Protein AF-A0A954C909-F1 (afdb_monomer_lite)

Radius of gyration: 35.87 Å; chains: 1; bounding box: 104×72×105 Å

Secondary structure (DSSP, 8-state):
--HHHHTTS------PPPP-THHHHHHHHHHHHH-TT--PPPPGGGHHHHHHHHHHHHHHT--TT--HHHHHHHHHHHTSTTTTTSGGGHHHHHHHHHHHHH---HHHHHHHHHHHHHH--TT-HHHHHHHHHHHHTGGG--HHHHHHHHH-TTTT-TTTHHHHHHHHHTT-SSHHHHHHHTT-S-TT-STHHHHHHHHHHHHHGGGTTSHHHHHHHHHHH-SBTTB---TTHHHHHHHHHGGGSS----HHHHHHHHHHHHHHH--TTT--GGGTT--HHHHHHHHHHHHHHHHHHHHHHHHHH---TTHHHHHHHHHHHHHTT---EEEEEE-HHHHHHHHHHHHHTT-TT-TTSSEEE---GGGTT--EEEEEETTEEEEEESTTPPEEEEETT-TTSPPTT-SEE-IIIIIITT-SEEE-SS-HHHHHHHHHHHHHSPPPPPSSPPP----GGGGG----PPPPPPP--------------------------------------------------PPPP--PPPSS-HHHHHHHHHHHHHHHHHTT---HHHHHHHHHHHTT----HHHHHHHHHHHHHHS--TT--SSHHHHHHHHHSSPPPHHHHHHHHHHHHHHHHHHHHTT---HHHHHHHHHHHTTPPPPHHHHHHHHHHHHHHHHTT--HHHHHH--

Structure (mmCIF, N/CA/C/O backbone):
data_AF-A0A954C909-F1
#
_entry.id   AF-A0A954C909-F1
#
loop_
_atom_site.group_PDB
_atom_site.id
_atom_site.type_symbol
_atom_site.label_atom_id
_atom_site.label_alt_id
_atom_site.label_comp_id
_atom_site.label_asym_id
_atom_site.label_entity_id
_atom_site.label_seq_id
_atom_site.pdbx_PDB_ins_code
_atom_site.Cartn_x
_atom_site.Cartn_y
_atom_site.Cartn_z
_atom_site.occupancy
_atom_site.B_iso_or_equiv
_atom_site.auth_seq_id
_atom_site.auth_comp_id
_atom_site.auth_asym_id
_atom_site.auth_atom_id
_atom_site.pdbx_PDB_model_num
ATOM 1 N N . MET A 1 1 ? 42.565 44.771 36.472 1.00 33.91 1 MET A N 1
ATOM 2 C CA . MET A 1 1 ? 41.203 44.684 37.045 1.00 33.91 1 MET A CA 1
ATOM 3 C C . MET A 1 1 ? 40.639 43.307 36.773 1.00 33.91 1 MET A C 1
ATOM 5 O O . MET A 1 1 ? 41.066 42.672 35.816 1.00 33.91 1 MET A O 1
ATOM 9 N N . SER A 1 2 ? 39.843 42.815 37.718 1.00 30.22 2 SER A N 1
ATOM 10 C CA . SER A 1 2 ? 39.873 41.432 38.207 1.00 30.22 2 SER A CA 1
ATOM 11 C C . SER A 1 2 ? 38.578 40.664 37.923 1.00 30.22 2 SER A C 1
ATOM 13 O O . SER A 1 2 ? 37.566 41.251 37.551 1.00 30.22 2 SER A O 1
ATOM 15 N N . LEU A 1 3 ? 38.600 39.345 38.142 1.00 31.80 3 LEU A N 1
ATOM 16 C CA . LEU A 1 3 ? 37.433 38.449 38.090 1.00 31.80 3 LEU A CA 1
ATOM 17 C C . LEU A 1 3 ? 36.253 38.957 38.948 1.00 31.80 3 LEU A C 1
ATOM 19 O O . LEU A 1 3 ? 35.094 38.728 38.611 1.00 31.80 3 LEU A O 1
ATOM 23 N N . ASP A 1 4 ? 36.554 39.718 39.999 1.00 31.59 4 ASP A N 1
ATOM 24 C CA . ASP A 1 4 ? 35.588 40.307 40.926 1.00 31.59 4 ASP A CA 1
ATOM 25 C C . ASP A 1 4 ? 34.810 41.497 40.320 1.00 31.59 4 ASP A C 1
ATOM 27 O O . ASP A 1 4 ? 33.688 41.797 40.732 1.00 31.59 4 ASP A O 1
ATOM 31 N N . ASP A 1 5 ? 35.362 42.132 39.278 1.00 35.25 5 ASP A N 1
ATOM 32 C CA . ASP A 1 5 ? 34.703 43.192 38.502 1.00 35.25 5 ASP A CA 1
ATOM 33 C C . ASP A 1 5 ? 33.788 42.604 37.406 1.00 35.25 5 ASP A C 1
ATOM 35 O O . ASP A 1 5 ? 32.767 43.196 37.056 1.00 35.25 5 ASP A O 1
ATOM 39 N N . ALA A 1 6 ? 34.100 41.398 36.908 1.00 36.88 6 ALA A N 1
ATOM 40 C CA . ALA A 1 6 ? 33.292 40.668 35.922 1.00 36.88 6 ALA A CA 1
ATOM 41 C C . ALA A 1 6 ? 32.057 39.992 36.547 1.00 36.88 6 ALA A C 1
ATOM 43 O O . ALA A 1 6 ? 30.996 39.927 35.923 1.00 36.88 6 ALA A O 1
ATOM 44 N N . LEU A 1 7 ? 32.167 39.536 37.799 1.00 35.41 7 LEU A N 1
ATOM 45 C CA . LEU A 1 7 ? 31.071 38.899 38.537 1.00 35.41 7 LEU A CA 1
ATOM 46 C C . LEU A 1 7 ? 29.972 39.889 38.967 1.00 35.41 7 LEU A C 1
ATOM 48 O O . LEU A 1 7 ? 28.827 39.487 39.156 1.00 35.41 7 LEU A O 1
ATOM 52 N N . LYS A 1 8 ? 30.275 41.192 39.048 1.00 39.84 8 LYS A N 1
ATOM 53 C CA . LYS A 1 8 ? 29.306 42.243 39.421 1.00 39.84 8 LYS A CA 1
ATOM 54 C C . LYS A 1 8 ? 28.438 42.746 38.256 1.00 39.84 8 LYS A C 1
ATOM 56 O O . LYS A 1 8 ? 27.469 43.465 38.496 1.00 39.84 8 LYS A O 1
ATOM 61 N N . ALA A 1 9 ? 28.737 42.362 37.010 1.00 37.09 9 ALA A N 1
ATOM 62 C CA . ALA A 1 9 ? 28.046 42.864 35.815 1.00 37.09 9 ALA A CA 1
ATOM 63 C C . ALA A 1 9 ? 26.913 41.959 35.286 1.00 37.09 9 ALA A C 1
ATOM 65 O O . ALA A 1 9 ? 26.115 42.404 34.459 1.00 37.09 9 ALA A O 1
ATOM 66 N N . VAL A 1 10 ? 26.775 40.718 35.766 1.00 33.72 10 VAL A N 1
ATOM 67 C CA . VAL A 1 10 ? 25.694 39.815 35.331 1.00 33.72 10 VAL A CA 1
ATOM 68 C C . VAL A 1 10 ? 24.537 39.897 36.321 1.00 33.72 10 VAL A C 1
ATOM 70 O O . VAL A 1 10 ? 24.407 39.102 37.248 1.00 33.72 10 VAL A O 1
ATOM 73 N N . ARG A 1 11 ? 23.678 40.904 36.132 1.00 36.09 11 ARG A N 1
ATOM 74 C CA . ARG A 1 11 ? 22.386 40.976 36.820 1.00 36.09 11 ARG A CA 1
ATOM 75 C C . ARG A 1 11 ? 21.549 39.751 36.451 1.00 36.09 11 ARG A C 1
ATOM 77 O O . ARG A 1 11 ? 21.156 39.575 35.301 1.00 36.09 11 ARG A O 1
ATOM 84 N N . HIS A 1 12 ? 21.281 38.933 37.463 1.00 34.38 12 HIS A N 1
ATOM 85 C CA . HIS A 1 12 ? 20.324 37.840 37.450 1.00 34.38 12 HIS A CA 1
ATOM 86 C C . HIS A 1 12 ? 18.960 38.309 36.920 1.00 34.38 12 HIS A C 1
ATOM 88 O O . HIS A 1 12 ? 18.275 39.109 37.557 1.00 34.38 12 HIS A O 1
ATOM 94 N N . LEU A 1 13 ? 18.554 37.778 35.766 1.00 36.12 13 LEU A N 1
ATOM 95 C CA . LEU A 1 13 ? 17.142 37.692 35.408 1.00 36.12 13 LEU A CA 1
ATOM 96 C C . LEU A 1 13 ? 16.474 36.735 36.412 1.00 36.12 13 LEU A C 1
ATOM 98 O O . LEU A 1 13 ? 17.004 35.642 36.634 1.00 36.12 13 LEU A O 1
ATOM 102 N N . PRO A 1 14 ? 15.359 37.121 37.053 1.00 39.66 14 PRO A N 1
ATOM 103 C CA . PRO A 1 14 ? 14.682 36.262 38.011 1.00 39.66 14 PRO A CA 1
ATOM 104 C C . PRO A 1 14 ? 14.221 34.968 37.331 1.00 39.66 14 PRO A C 1
ATOM 106 O O . PRO A 1 14 ? 13.633 34.992 36.250 1.00 39.66 14 PRO A O 1
ATOM 109 N N . SER A 1 15 ? 14.491 33.840 37.990 1.00 39.41 15 SER A N 1
ATOM 110 C CA . SER A 1 15 ? 13.902 32.539 37.676 1.00 39.41 15 SER A CA 1
ATOM 111 C C . SER A 1 15 ? 12.385 32.694 37.611 1.00 39.41 15 SER A C 1
ATOM 113 O O . SER A 1 15 ? 11.746 32.921 38.639 1.00 39.41 15 SER A O 1
ATOM 115 N N . ALA A 1 16 ? 11.803 32.579 36.416 1.00 45.25 16 ALA A N 1
ATOM 116 C CA . ALA A 1 16 ? 10.358 32.485 36.269 1.00 45.25 16 ALA A CA 1
ATOM 117 C C . ALA A 1 16 ? 9.840 31.312 37.129 1.00 45.25 16 ALA A C 1
ATOM 119 O O . ALA A 1 16 ? 10.499 30.266 37.177 1.00 45.25 16 ALA A O 1
ATOM 120 N N . PRO A 1 17 ? 8.696 31.450 37.823 1.00 50.47 17 PRO A N 1
ATOM 121 C CA . PRO A 1 17 ? 8.072 30.304 38.470 1.00 50.47 17 PRO A CA 1
ATOM 122 C C . PRO A 1 17 ? 7.758 29.240 37.403 1.00 50.47 17 PRO A C 1
ATOM 124 O O . PRO A 1 17 ? 7.496 29.599 36.248 1.00 50.47 17 PRO A O 1
ATOM 127 N N . PRO A 1 18 ? 7.795 27.938 37.746 1.00 44.03 18 PRO A N 1
ATOM 128 C CA . PRO A 1 18 ? 7.426 26.891 36.802 1.00 44.03 18 PRO A CA 1
ATOM 129 C C . PRO A 1 18 ? 6.032 27.189 36.225 1.00 44.03 18 PRO A C 1
ATOM 131 O O . PRO A 1 18 ? 5.170 27.698 36.948 1.00 44.03 18 PRO A O 1
ATOM 134 N N . PRO A 1 19 ? 5.809 26.930 34.924 1.00 49.06 19 PRO A N 1
ATOM 135 C CA . PRO A 1 19 ? 4.578 27.319 34.256 1.00 49.06 19 PRO A CA 1
ATOM 136 C C . PRO A 1 19 ? 3.374 26.704 34.962 1.00 49.06 19 PRO A C 1
ATOM 138 O O . PRO A 1 19 ? 3.376 25.523 35.307 1.00 49.06 19 PRO A O 1
ATOM 141 N N . ASP A 1 20 ? 2.343 27.523 35.146 1.00 53.47 20 ASP A N 1
ATOM 142 C CA . ASP A 1 20 ? 1.067 27.118 35.716 1.00 53.47 20 ASP A CA 1
ATOM 143 C C . ASP A 1 20 ? 0.469 25.942 34.921 1.00 53.47 20 ASP A C 1
ATOM 145 O O . ASP A 1 20 ? -0.109 26.099 33.837 1.00 53.47 20 ASP A O 1
ATOM 149 N N . LEU A 1 21 ? 0.614 24.736 35.477 1.00 55.12 21 LEU A N 1
ATOM 150 C CA . LEU A 1 21 ? 0.097 23.502 34.893 1.00 55.12 21 LEU A CA 1
ATOM 151 C C . LEU A 1 21 ? -1.434 23.472 34.888 1.00 55.12 21 LEU A C 1
ATOM 153 O O . LEU A 1 21 ? -2.008 22.624 34.209 1.00 55.12 21 LEU A O 1
ATOM 157 N N . THR A 1 22 ? -2.113 24.407 35.560 1.00 56.59 22 THR A N 1
ATOM 158 C CA . THR A 1 22 ? -3.577 24.513 35.560 1.00 56.59 22 THR A CA 1
ATOM 159 C C . THR A 1 22 ? -4.114 24.714 34.145 1.00 56.59 22 THR A C 1
ATOM 161 O O . THR A 1 22 ? -5.152 24.157 33.794 1.00 56.59 22 THR A O 1
ATOM 164 N N . ARG A 1 23 ? -3.380 25.416 33.268 1.00 49.44 23 ARG A N 1
ATOM 165 C CA . ARG A 1 23 ? -3.764 25.568 31.852 1.00 49.44 23 ARG A CA 1
ATOM 166 C C . ARG A 1 23 ? -3.612 24.280 31.047 1.00 49.44 23 ARG A C 1
ATOM 168 O O . ARG A 1 23 ? -4.468 24.011 30.204 1.00 49.44 23 ARG A O 1
ATOM 175 N N . LEU A 1 24 ? -2.573 23.485 31.315 1.00 47.41 24 LEU A N 1
ATOM 176 C CA . LEU A 1 24 ? -2.365 22.173 30.690 1.00 47.41 24 LEU A CA 1
ATOM 177 C C . LEU A 1 24 ? -3.371 21.144 31.214 1.00 47.41 24 LEU A C 1
ATOM 179 O O . LEU A 1 24 ? -3.950 20.414 30.421 1.00 47.41 24 LEU A O 1
ATOM 183 N N . ALA A 1 25 ? -3.655 21.144 32.516 1.00 44.84 25 ALA A N 1
ATOM 184 C CA . ALA A 1 25 ? -4.686 20.317 33.132 1.00 44.84 25 ALA A CA 1
ATOM 185 C C . ALA A 1 25 ? -6.088 20.696 32.632 1.00 44.84 25 ALA A C 1
ATOM 187 O O . ALA A 1 25 ? -6.874 19.818 32.295 1.00 44.84 25 ALA A O 1
ATOM 188 N N . ALA A 1 26 ? -6.392 21.990 32.485 1.00 46.94 26 ALA A N 1
ATOM 189 C CA . ALA A 1 26 ? -7.638 22.461 31.885 1.00 46.94 26 ALA A CA 1
ATOM 190 C C . ALA A 1 26 ? -7.712 22.154 30.382 1.00 46.94 26 ALA A C 1
ATOM 192 O O . ALA A 1 26 ? -8.791 21.880 29.873 1.00 46.94 26 ALA A O 1
ATOM 193 N N . ALA A 1 27 ? -6.594 22.185 29.649 1.00 43.94 27 ALA A N 1
ATOM 194 C CA . ALA A 1 27 ? -6.545 21.755 28.253 1.00 43.94 27 ALA A CA 1
ATOM 195 C C . ALA A 1 27 ? -6.758 20.241 28.122 1.00 43.94 27 ALA A C 1
ATOM 197 O O . ALA A 1 27 ? -7.583 19.831 27.316 1.00 43.94 27 ALA A O 1
ATOM 198 N N . ALA A 1 28 ? -6.108 19.431 28.959 1.00 45.25 28 ALA A N 1
ATOM 199 C CA . ALA A 1 28 ? -6.309 17.989 29.028 1.00 45.25 28 ALA A CA 1
ATOM 200 C C . ALA A 1 28 ? -7.748 17.639 29.432 1.00 45.25 28 ALA A C 1
ATOM 202 O O . ALA A 1 28 ? -8.366 16.811 28.775 1.00 45.25 28 ALA A O 1
ATOM 203 N N . ASN A 1 29 ? -8.324 18.329 30.424 1.00 45.34 29 ASN A N 1
ATOM 204 C CA . ASN A 1 29 ? -9.734 18.184 30.785 1.00 45.34 29 ASN A CA 1
ATOM 205 C C . ASN A 1 29 ? -10.649 18.623 29.646 1.00 45.34 29 ASN A C 1
ATOM 207 O O . ASN A 1 29 ? -11.557 17.883 29.321 1.00 45.34 29 ASN A O 1
ATOM 211 N N . ARG A 1 30 ? -10.398 19.748 28.964 1.00 47.53 30 ARG A N 1
ATOM 212 C CA . ARG A 1 30 ? -11.174 20.145 27.774 1.00 47.53 30 ARG A CA 1
ATOM 213 C C . ARG A 1 30 ? -11.081 19.111 26.656 1.00 47.53 30 ARG A C 1
ATOM 215 O O . ARG A 1 30 ? -12.087 18.869 26.004 1.00 47.53 30 ARG A O 1
ATOM 222 N N . VAL A 1 31 ? -9.922 18.487 26.453 1.00 46.12 31 VAL A N 1
ATOM 223 C CA . VAL A 1 31 ? -9.740 17.384 25.498 1.00 46.12 31 VAL A CA 1
ATOM 224 C C . VAL A 1 31 ? -10.502 16.139 25.956 1.00 46.12 31 VAL A C 1
ATOM 226 O O . VAL A 1 31 ? -11.201 15.553 25.146 1.00 46.12 31 VAL A O 1
ATOM 229 N N . HIS A 1 32 ? -10.476 15.780 27.240 1.00 44.97 32 HIS A N 1
ATOM 230 C CA . HIS A 1 32 ? -11.255 14.662 27.791 1.00 44.97 32 HIS A CA 1
ATOM 231 C C . HIS A 1 32 ? -12.768 14.919 27.802 1.00 44.97 32 HIS A C 1
ATOM 233 O O . HIS A 1 32 ? -13.549 14.005 27.579 1.00 44.97 32 HIS A O 1
ATOM 239 N N . THR A 1 33 ? -13.206 16.155 28.030 1.00 39.66 33 THR A N 1
ATOM 240 C CA . THR A 1 33 ? -14.618 16.555 27.970 1.00 39.66 33 THR A CA 1
ATOM 241 C C . THR A 1 33 ? -15.101 16.626 26.525 1.00 39.66 33 THR A C 1
ATOM 243 O O . THR A 1 33 ? -16.251 16.304 26.243 1.00 39.66 33 THR A O 1
ATOM 246 N N . ARG A 1 34 ? -14.233 17.040 25.593 1.00 35.34 34 ARG A N 1
ATOM 247 C CA . ARG A 1 34 ? -14.564 17.153 24.169 1.00 35.34 34 ARG A CA 1
ATOM 248 C C . ARG A 1 34 ? -14.448 15.823 23.425 1.00 35.34 34 ARG A C 1
ATOM 250 O O . ARG A 1 34 ? -15.223 15.621 22.496 1.00 35.34 34 ARG A O 1
ATOM 257 N N . TRP A 1 35 ? -13.546 14.938 23.851 1.00 45.84 35 TRP A N 1
ATOM 258 C CA . TRP A 1 35 ? -13.281 13.599 23.304 1.00 45.84 35 TRP A CA 1
ATOM 259 C C . TRP A 1 35 ? -13.103 12.556 24.430 1.00 45.84 35 TRP A C 1
ATOM 261 O O . TRP A 1 35 ? -11.996 12.051 24.648 1.00 45.84 35 TRP A O 1
ATOM 271 N N . PRO A 1 36 ? -14.174 12.219 25.175 1.00 44.16 36 PRO A N 1
ATOM 272 C CA . PRO A 1 36 ? -14.127 11.226 26.262 1.00 44.16 36 PRO A CA 1
ATOM 273 C C . PRO A 1 36 ? -13.834 9.792 25.781 1.00 44.16 36 PRO A C 1
ATOM 275 O O . PRO A 1 36 ? -13.600 8.889 26.575 1.00 44.16 36 PRO A O 1
ATOM 278 N N . ASP A 1 37 ? -13.867 9.584 24.471 1.00 48.66 37 ASP A N 1
ATOM 279 C CA . ASP A 1 37 ? -13.792 8.321 23.747 1.00 48.66 37 ASP A CA 1
ATOM 280 C C . ASP A 1 37 ? -12.382 7.978 23.228 1.00 48.66 37 ASP A C 1
ATOM 282 O O . ASP A 1 37 ? -12.160 6.858 22.764 1.00 48.66 37 ASP A O 1
ATOM 286 N N . VAL A 1 38 ? -11.413 8.895 23.304 1.00 54.06 38 VAL A N 1
ATOM 287 C CA . VAL A 1 38 ? -10.036 8.642 22.851 1.00 54.06 38 VAL A CA 1
ATOM 288 C C . VAL A 1 38 ? -9.168 8.287 24.051 1.00 54.06 38 VAL A C 1
ATOM 290 O O . VAL A 1 38 ? -8.675 9.157 24.768 1.00 54.06 38 VAL A O 1
ATOM 293 N N . VAL A 1 39 ? -8.970 6.987 24.267 1.00 60.19 39 VAL A N 1
ATOM 294 C CA . VAL A 1 39 ? -7.919 6.489 25.162 1.00 60.19 39 VAL A CA 1
ATOM 295 C C . VAL A 1 39 ? -6.640 6.400 24.324 1.00 60.19 39 VAL A C 1
ATOM 297 O O . VAL A 1 39 ? -6.582 5.541 23.443 1.00 60.19 39 VAL A O 1
ATOM 300 N N . PRO A 1 40 ? -5.645 7.285 24.520 1.00 62.31 40 PRO A N 1
ATOM 301 C CA . PRO A 1 40 ? -4.415 7.236 23.742 1.00 62.31 40 PRO A CA 1
ATOM 302 C C . PRO A 1 40 ? -3.681 5.921 24.000 1.00 62.31 40 PRO A C 1
ATOM 304 O O . PRO A 1 40 ? -3.624 5.451 25.142 1.00 62.31 40 PRO A O 1
ATOM 307 N N . ASP A 1 41 ? -3.113 5.339 22.944 1.00 68.31 41 ASP A N 1
ATOM 308 C CA . ASP A 1 41 ? -2.304 4.134 23.081 1.00 68.31 41 ASP A CA 1
ATOM 309 C C . ASP A 1 41 ? -1.051 4.456 23.913 1.00 68.31 41 ASP A C 1
ATOM 311 O O . ASP A 1 41 ? -0.299 5.381 23.580 1.00 68.31 41 ASP A O 1
ATOM 315 N N . PRO A 1 42 ? -0.818 3.742 25.027 1.00 76.62 42 PRO A N 1
ATOM 316 C CA . PRO A 1 42 ? 0.401 3.924 25.797 1.00 76.62 42 PRO A CA 1
ATOM 317 C C . PRO A 1 42 ? 1.625 3.473 24.988 1.00 76.62 42 PRO A C 1
ATOM 319 O O . PRO A 1 42 ? 1.517 2.533 24.196 1.00 76.62 42 PRO A O 1
ATOM 322 N N . PRO A 1 43 ? 2.808 4.072 25.217 1.00 77.31 43 PRO A N 1
ATOM 323 C CA . PRO A 1 43 ? 4.055 3.591 24.629 1.00 77.31 43 PRO A CA 1
ATOM 324 C C . PRO A 1 43 ? 4.316 2.123 24.993 1.00 77.31 43 PRO A C 1
ATOM 326 O O . PRO A 1 43 ? 4.147 1.750 26.151 1.00 77.31 43 PRO A O 1
ATOM 329 N N . GLU A 1 44 ? 4.792 1.311 24.043 1.00 81.12 44 GLU A N 1
ATOM 330 C CA . GLU A 1 44 ? 5.031 -0.134 24.250 1.00 81.12 44 GLU A CA 1
ATOM 331 C C . GLU A 1 44 ? 5.907 -0.441 25.470 1.00 81.12 44 GLU A C 1
ATOM 333 O O . GLU A 1 44 ? 5.606 -1.337 26.253 1.00 81.12 44 GLU A O 1
ATOM 338 N N . ARG A 1 45 ? 6.945 0.372 25.703 1.00 84.00 45 ARG A N 1
ATOM 339 C CA . ARG A 1 45 ? 7.843 0.250 26.866 1.00 84.00 45 ARG A CA 1
ATOM 340 C C . ARG A 1 45 ? 7.138 0.340 28.225 1.00 84.00 45 ARG A C 1
ATOM 342 O O . ARG A 1 45 ? 7.693 -0.103 29.223 1.00 84.00 45 ARG A O 1
ATOM 349 N N . ASP A 1 46 ? 5.960 0.960 28.277 1.00 87.31 46 ASP A N 1
ATOM 350 C CA . ASP A 1 46 ? 5.184 1.141 29.503 1.00 87.31 46 ASP A CA 1
ATOM 351 C C . ASP A 1 46 ? 4.152 0.020 29.712 1.00 87.31 46 ASP A C 1
ATOM 353 O O . ASP A 1 46 ? 3.572 -0.059 30.792 1.00 87.31 46 ASP A O 1
ATOM 357 N N . HIS A 1 47 ? 3.906 -0.844 28.717 1.00 92.06 47 HIS A N 1
ATOM 358 C CA . HIS A 1 47 ? 2.810 -1.823 28.751 1.00 92.06 47 HIS A CA 1
ATOM 359 C C . HIS A 1 47 ? 2.924 -2.802 29.923 1.00 92.06 47 HIS A C 1
ATOM 361 O O . HIS A 1 47 ? 1.971 -2.932 30.684 1.00 92.06 47 HIS A O 1
ATOM 367 N N . GLU A 1 48 ? 4.089 -3.422 30.128 1.00 93.69 48 GLU A N 1
ATOM 368 C CA . GLU A 1 48 ? 4.307 -4.364 31.242 1.00 93.69 48 GLU A CA 1
ATOM 369 C C . GLU A 1 48 ? 4.107 -3.698 32.607 1.00 93.69 48 GLU A C 1
ATOM 371 O O . GLU A 1 48 ? 3.444 -4.243 33.487 1.00 93.69 48 GLU A O 1
ATOM 376 N N . ARG A 1 49 ? 4.628 -2.475 32.770 1.00 94.62 49 ARG A N 1
ATOM 377 C CA . ARG A 1 49 ? 4.468 -1.698 34.005 1.00 94.62 49 ARG A CA 1
ATOM 378 C C . ARG A 1 49 ? 2.997 -1.394 34.280 1.00 94.62 49 ARG A C 1
ATOM 380 O O . ARG A 1 49 ? 2.557 -1.522 35.414 1.00 94.62 49 ARG A O 1
ATOM 387 N N . ILE A 1 50 ? 2.247 -1.011 33.246 1.00 93.12 50 ILE A N 1
ATOM 388 C CA . ILE A 1 50 ? 0.814 -0.713 33.351 1.00 93.12 50 ILE A CA 1
ATOM 389 C C . ILE A 1 50 ? 0.021 -1.965 33.747 1.00 93.12 50 ILE A C 1
ATOM 391 O O . ILE A 1 50 ? -0.874 -1.865 34.583 1.00 93.12 50 ILE A O 1
ATOM 395 N N . ILE A 1 51 ? 0.340 -3.131 33.173 1.00 95.88 51 ILE A N 1
ATOM 396 C CA . ILE A 1 51 ? -0.302 -4.399 33.545 1.00 95.88 51 ILE A CA 1
ATOM 397 C C . ILE A 1 51 ? 0.006 -4.747 35.003 1.00 95.88 51 ILE A C 1
ATOM 399 O O . ILE A 1 51 ? -0.922 -5.040 35.751 1.00 95.88 51 ILE A O 1
ATOM 403 N N . ALA A 1 52 ? 1.268 -4.663 35.430 1.00 94.44 52 ALA A N 1
ATOM 404 C CA . ALA A 1 52 ? 1.657 -4.953 36.810 1.00 94.44 52 ALA A CA 1
ATOM 405 C C . ALA A 1 52 ? 0.952 -4.034 37.824 1.00 94.44 52 ALA A C 1
ATOM 407 O O . ALA A 1 52 ? 0.389 -4.517 38.802 1.00 94.44 52 ALA A O 1
ATOM 408 N N . GLU A 1 53 ? 0.917 -2.727 37.553 1.00 93.94 53 GLU A N 1
ATOM 409 C CA . GLU A 1 53 ? 0.252 -1.735 38.407 1.00 93.94 53 GLU A CA 1
ATOM 410 C C . GLU A 1 53 ? -1.268 -1.975 38.476 1.00 93.94 53 GLU A C 1
ATOM 412 O O . GLU A 1 53 ? -1.856 -1.921 39.552 1.00 93.94 53 GLU A O 1
ATOM 417 N N . MET A 1 54 ? -1.913 -2.327 37.355 1.00 95.00 54 MET A N 1
ATOM 418 C CA . MET A 1 54 ? -3.339 -2.676 37.351 1.00 95.00 54 MET A CA 1
ATOM 419 C C . MET A 1 54 ? -3.627 -3.963 38.134 1.00 95.00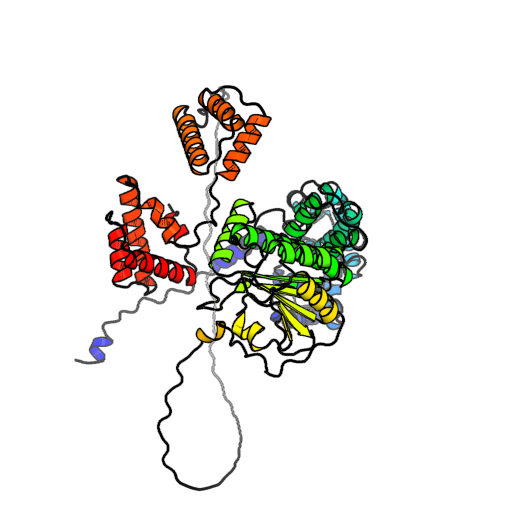 54 MET A C 1
ATOM 421 O O . MET A 1 54 ? -4.645 -4.045 38.815 1.00 95.00 54 MET A O 1
ATOM 425 N N . ARG A 1 55 ? -2.743 -4.964 38.065 1.00 95.25 55 ARG A N 1
ATOM 426 C CA . ARG A 1 55 ? -2.889 -6.200 38.847 1.00 95.25 55 ARG A CA 1
ATOM 427 C C . ARG A 1 55 ? -2.776 -5.941 40.342 1.00 95.25 55 ARG A C 1
ATOM 429 O O . ARG A 1 55 ? -3.629 -6.404 41.084 1.00 95.25 55 ARG A O 1
ATOM 436 N N . GLU A 1 56 ? -1.784 -5.163 40.772 1.00 93.31 56 GLU A N 1
ATOM 437 C CA . GLU A 1 56 ? -1.619 -4.805 42.186 1.00 93.31 56 GLU A CA 1
ATOM 438 C C . GLU A 1 56 ? -2.852 -4.060 42.724 1.00 93.31 56 GLU A C 1
ATOM 440 O O . GLU A 1 56 ? -3.272 -4.298 43.855 1.00 93.31 56 GLU A O 1
ATOM 445 N N . LEU A 1 57 ? -3.474 -3.202 41.905 1.00 93.75 57 LEU A N 1
ATOM 446 C CA . LEU A 1 57 ? -4.729 -2.535 42.260 1.00 93.75 57 LEU A CA 1
ATOM 447 C C . LEU A 1 57 ? -5.895 -3.517 42.411 1.00 93.75 57 LEU A C 1
ATOM 449 O O . LEU A 1 57 ? -6.642 -3.408 43.378 1.00 93.75 57 LEU A O 1
ATOM 453 N N . LEU A 1 58 ? -6.033 -4.487 41.501 1.00 93.19 58 LEU A N 1
ATOM 454 C CA . LEU A 1 58 ? -7.070 -5.522 41.593 1.00 93.19 58 LEU A CA 1
ATOM 455 C C . LEU A 1 58 ? -6.860 -6.452 42.795 1.00 93.19 58 LEU A C 1
ATOM 457 O O . LEU A 1 58 ? -7.827 -6.844 43.436 1.00 93.19 58 LEU A O 1
ATOM 461 N N . GLU A 1 59 ? -5.610 -6.789 43.112 1.00 92.06 59 GLU A N 1
ATOM 462 C CA . GLU A 1 59 ? -5.259 -7.632 44.261 1.00 92.06 59 GLU A CA 1
ATOM 463 C C . GLU A 1 59 ? -5.507 -6.914 45.596 1.00 92.06 59 GLU A C 1
ATOM 465 O O . GLU A 1 59 ? -5.930 -7.539 46.568 1.00 92.06 59 GLU A O 1
ATOM 470 N N . ARG A 1 60 ? -5.249 -5.601 45.655 1.00 91.44 60 ARG A N 1
ATOM 471 C CA . ARG A 1 60 ? -5.491 -4.775 46.849 1.00 91.44 60 ARG A CA 1
ATOM 472 C C . ARG A 1 60 ? -6.940 -4.338 47.020 1.00 91.44 60 ARG A C 1
ATOM 474 O O . ARG A 1 60 ? -7.317 -4.004 48.139 1.00 91.44 60 ARG A O 1
ATOM 481 N N . ASP A 1 61 ? -7.694 -4.283 45.925 1.00 89.25 61 ASP A N 1
ATOM 482 C CA . ASP A 1 61 ? -9.051 -3.734 45.846 1.00 89.25 61 ASP A CA 1
ATOM 483 C C . ASP A 1 61 ? -9.173 -2.308 46.438 1.00 89.25 61 ASP A C 1
ATOM 485 O O . ASP A 1 61 ? -10.192 -1.916 47.005 1.00 89.25 61 ASP A O 1
ATOM 489 N N . ASP A 1 62 ? -8.104 -1.506 46.323 1.00 85.31 62 ASP A N 1
ATOM 490 C CA . ASP A 1 62 ? -8.066 -0.116 46.791 1.00 85.31 62 ASP A CA 1
ATOM 491 C C . ASP A 1 62 ? -8.076 0.850 45.606 1.00 85.31 62 ASP A C 1
ATOM 493 O O . ASP A 1 62 ? -7.077 1.048 44.913 1.00 85.31 62 ASP A O 1
ATOM 497 N N . TRP A 1 63 ? -9.231 1.473 45.395 1.00 86.12 63 TRP A N 1
ATOM 498 C CA . TRP A 1 63 ? -9.483 2.371 44.269 1.00 86.12 63 TRP A CA 1
ATOM 499 C C . TRP A 1 63 ? -9.345 3.854 44.631 1.00 86.12 63 TRP A C 1
ATOM 501 O O . TRP A 1 63 ? -9.630 4.725 43.802 1.00 86.12 63 TRP A O 1
ATOM 511 N N . ARG A 1 64 ? -8.926 4.176 45.864 1.00 86.62 64 ARG A N 1
ATOM 512 C CA . ARG A 1 64 ? -8.737 5.568 46.295 1.00 86.62 64 ARG A CA 1
ATOM 513 C C . ARG A 1 64 ? -7.649 6.230 45.452 1.00 86.62 64 ARG A C 1
ATOM 515 O O . ARG A 1 64 ? -6.602 5.650 45.196 1.00 86.62 64 ARG A O 1
ATOM 522 N N . ASP A 1 65 ? -7.927 7.445 44.987 1.00 82.25 65 ASP A N 1
ATOM 523 C CA . ASP A 1 65 ? -7.038 8.252 44.136 1.00 82.25 65 ASP A CA 1
ATOM 524 C C . ASP A 1 65 ? -6.669 7.641 42.763 1.00 82.25 65 ASP A C 1
ATOM 526 O O . ASP A 1 65 ? -5.903 8.242 41.998 1.00 82.25 65 ASP A O 1
ATOM 530 N N . VAL A 1 66 ? -7.264 6.504 42.378 1.00 84.94 66 VAL A N 1
ATOM 531 C CA . VAL A 1 66 ? -7.053 5.896 41.058 1.00 84.94 66 VAL A CA 1
ATOM 532 C C . VAL A 1 66 ? -7.832 6.670 39.998 1.00 84.94 66 VAL A C 1
ATOM 534 O O . VAL A 1 66 ? -9.054 6.818 40.040 1.00 84.94 66 VAL A O 1
ATOM 537 N N . LYS A 1 67 ? -7.119 7.167 38.986 1.00 84.12 67 LYS A N 1
ATOM 538 C CA . LYS A 1 67 ? -7.736 7.910 37.882 1.00 84.12 67 LYS A CA 1
ATOM 539 C C . LYS A 1 67 ? -8.366 6.954 36.874 1.00 84.12 67 LYS A C 1
ATOM 541 O O . LYS A 1 67 ? -7.697 6.053 36.374 1.00 84.12 67 LYS A O 1
ATOM 546 N N . LEU A 1 68 ? -9.595 7.250 36.444 1.00 83.25 68 LEU A N 1
ATOM 547 C CA . LEU A 1 68 ? -10.268 6.532 35.351 1.00 83.25 68 LEU A CA 1
ATOM 548 C C . LEU A 1 68 ? -9.397 6.438 34.085 1.00 83.25 68 LEU A C 1
ATOM 550 O O . LEU A 1 68 ? -9.372 5.409 33.418 1.00 83.25 68 LEU A O 1
ATOM 554 N N . SER A 1 69 ? -8.633 7.486 33.771 1.00 80.44 69 SER A N 1
ATOM 555 C CA . SER A 1 69 ? -7.721 7.490 32.623 1.00 80.44 69 SER A CA 1
ATOM 556 C C . SER A 1 69 ? -6.616 6.433 32.721 1.00 80.44 69 SER A C 1
ATOM 558 O O . SER A 1 69 ? -6.224 5.879 31.695 1.00 80.44 69 SER A O 1
ATOM 560 N N . PHE A 1 70 ? -6.135 6.118 33.929 1.00 86.00 70 PHE A N 1
ATOM 561 C CA . PHE A 1 70 ? -5.195 5.021 34.145 1.00 86.00 70 PHE A CA 1
ATOM 562 C C . PHE A 1 70 ? -5.873 3.670 33.899 1.00 86.00 70 PHE A C 1
ATOM 564 O O . PHE A 1 70 ? -5.349 2.878 33.118 1.00 86.00 70 PHE A O 1
ATOM 571 N N . VAL A 1 71 ? -7.060 3.450 34.477 1.00 89.88 71 VAL A N 1
ATOM 572 C CA . VAL A 1 71 ? -7.833 2.207 34.298 1.00 89.88 71 VAL A CA 1
ATOM 573 C C . VAL A 1 71 ? -8.080 1.945 32.815 1.00 89.88 71 VAL A C 1
ATOM 575 O O . VAL A 1 71 ? -7.728 0.890 32.301 1.00 89.88 71 VAL A O 1
ATOM 578 N N . LEU A 1 72 ? -8.589 2.936 32.081 1.00 89.38 72 LEU A N 1
ATOM 579 C CA . LEU A 1 72 ? -8.847 2.812 30.645 1.00 89.38 72 LEU A CA 1
ATOM 580 C C . LEU A 1 72 ? -7.578 2.512 29.837 1.00 89.38 72 LEU A C 1
ATOM 582 O O . LEU A 1 72 ? -7.620 1.732 28.883 1.00 89.38 72 LEU A O 1
ATOM 586 N N . ARG A 1 73 ? -6.440 3.098 30.225 1.00 89.19 73 ARG A N 1
ATOM 587 C CA . ARG A 1 73 ? -5.141 2.814 29.606 1.00 89.19 73 ARG A CA 1
ATOM 588 C C . ARG A 1 73 ? -4.701 1.375 29.874 1.00 89.19 73 ARG A C 1
ATOM 590 O O . ARG A 1 73 ? -4.239 0.718 28.947 1.00 89.19 73 ARG A O 1
ATOM 597 N N . ALA A 1 74 ? -4.880 0.878 31.096 1.00 92.50 74 ALA A N 1
ATOM 598 C CA . ALA A 1 74 ? -4.591 -0.509 31.445 1.00 92.50 74 ALA A CA 1
ATOM 599 C C . ALA A 1 74 ? -5.484 -1.493 30.688 1.00 92.50 74 ALA A C 1
ATOM 601 O O . ALA A 1 74 ? -4.975 -2.457 30.122 1.00 92.50 74 ALA A O 1
ATOM 602 N N . LEU A 1 75 ? -6.783 -1.206 30.574 1.00 95.00 75 LEU A N 1
ATOM 603 C CA . LEU A 1 75 ? -7.702 -2.019 29.777 1.00 95.00 75 LEU A CA 1
ATOM 604 C C . LEU A 1 75 ? -7.286 -2.050 28.303 1.00 95.00 75 LEU A C 1
ATOM 606 O O . LEU A 1 75 ? -7.231 -3.114 27.695 1.00 95.00 75 LEU A O 1
ATOM 610 N N . ARG A 1 76 ? -6.913 -0.908 27.724 1.00 93.06 76 ARG A N 1
ATOM 611 C CA . ARG A 1 76 ? -6.426 -0.846 26.339 1.00 93.06 76 ARG A CA 1
ATOM 612 C C . ARG A 1 76 ? -5.175 -1.701 26.107 1.00 93.06 76 ARG A C 1
ATOM 614 O O . ARG A 1 76 ? -5.105 -2.379 25.086 1.00 93.06 76 ARG A O 1
ATOM 621 N N . VAL A 1 77 ? -4.232 -1.724 27.055 1.00 93.88 77 VAL A N 1
ATOM 622 C CA . VAL A 1 77 ? -3.079 -2.646 27.008 1.00 93.88 77 VAL A CA 1
ATOM 623 C C . VAL A 1 77 ? -3.539 -4.094 27.154 1.00 93.88 77 VAL A C 1
ATOM 625 O O . VAL A 1 77 ? -3.128 -4.937 26.367 1.00 93.88 77 VAL A O 1
ATOM 628 N N . ALA A 1 78 ? -4.432 -4.386 28.099 1.00 95.81 78 ALA A N 1
ATOM 629 C CA . ALA A 1 78 ? -4.919 -5.739 28.350 1.00 95.81 78 ALA A CA 1
ATOM 630 C C . ALA A 1 78 ? -5.623 -6.356 27.128 1.00 95.81 78 ALA A C 1
ATOM 632 O O . ALA A 1 78 ? -5.422 -7.531 26.836 1.00 95.81 78 ALA A O 1
ATOM 633 N N . PHE A 1 79 ? -6.401 -5.571 26.374 1.00 95.19 79 PHE A N 1
ATOM 634 C CA . PHE A 1 79 ? -7.080 -6.024 25.150 1.00 95.19 79 PHE A CA 1
ATOM 635 C C . PHE A 1 79 ? -6.177 -6.061 23.902 1.00 95.19 79 PHE A C 1
ATOM 637 O O . PHE A 1 79 ? -6.611 -6.538 22.846 1.00 95.19 79 PHE A O 1
ATOM 644 N N . ASN A 1 80 ? -4.926 -5.602 23.996 1.00 91.75 80 ASN A N 1
ATOM 645 C CA . ASN A 1 80 ? -3.962 -5.689 22.903 1.00 91.75 80 ASN A CA 1
ATOM 646 C C . ASN A 1 80 ? -3.694 -7.170 22.538 1.00 91.75 80 ASN A C 1
ATOM 648 O O . ASN A 1 80 ? -3.569 -8.004 23.443 1.00 91.75 80 ASN A O 1
ATOM 652 N N . PRO A 1 81 ? -3.573 -7.524 21.240 1.00 90.94 81 PRO A N 1
ATOM 653 C CA . PRO A 1 81 ? -3.240 -8.878 20.796 1.00 90.94 81 PRO A CA 1
ATOM 654 C C . PRO A 1 81 ? -2.053 -9.535 21.509 1.00 90.94 81 PRO A C 1
ATOM 656 O O . PRO A 1 81 ? -2.107 -10.735 21.769 1.00 90.94 81 PRO A O 1
ATOM 659 N N . ASN A 1 82 ? -1.032 -8.754 21.869 1.00 91.19 82 ASN A N 1
ATOM 660 C CA . ASN A 1 82 ? 0.176 -9.240 22.538 1.00 91.19 82 ASN A CA 1
ATOM 661 C C . ASN A 1 82 ? -0.060 -9.636 24.007 1.00 91.19 82 ASN A C 1
ATOM 663 O O . ASN A 1 82 ? 0.729 -10.393 24.569 1.00 91.19 82 ASN A O 1
ATOM 667 N N . PHE A 1 83 ? -1.134 -9.141 24.634 1.00 93.50 83 PHE A N 1
ATOM 668 C CA . PHE A 1 83 ? -1.384 -9.298 26.070 1.00 93.50 83 PHE A CA 1
ATOM 669 C C . PHE A 1 83 ? -2.639 -10.104 26.394 1.00 93.50 83 PHE A C 1
ATOM 671 O O . PHE A 1 83 ? -2.619 -10.906 27.321 1.00 93.50 83 PHE A O 1
ATOM 678 N N . ARG A 1 84 ? -3.713 -9.960 25.612 1.00 92.56 84 ARG A N 1
ATOM 679 C CA . ARG A 1 84 ? -5.043 -10.526 25.917 1.00 92.56 84 ARG A CA 1
ATOM 680 C C . ARG A 1 84 ? -5.098 -12.046 26.086 1.00 92.56 84 ARG A C 1
ATOM 682 O O . ARG A 1 84 ? -6.072 -12.565 26.617 1.00 92.56 84 ARG A O 1
ATOM 689 N N . GLY A 1 85 ? -4.104 -12.763 25.562 1.00 90.69 85 GLY A N 1
ATOM 690 C CA . GLY A 1 85 ? -3.985 -14.216 25.690 1.00 90.69 85 GLY A CA 1
ATOM 691 C C . GLY A 1 85 ? -3.151 -14.673 26.888 1.00 90.69 85 GLY A C 1
ATOM 692 O O . GLY A 1 85 ? -3.036 -15.877 27.105 1.00 90.69 85 GLY A O 1
ATOM 693 N N . ARG A 1 86 ? -2.534 -13.751 27.637 1.00 93.88 86 ARG A N 1
ATOM 694 C CA . ARG A 1 86 ? -1.647 -14.100 28.745 1.00 93.88 86 ARG A CA 1
ATOM 695 C C . ARG A 1 86 ? -2.444 -14.415 30.017 1.00 93.88 86 ARG A C 1
ATOM 697 O O . ARG A 1 86 ? -3.380 -13.678 30.336 1.00 93.88 86 ARG A O 1
ATOM 704 N N . PRO A 1 87 ? -2.046 -15.443 30.791 1.00 92.56 87 PRO A N 1
ATOM 705 C CA . PRO A 1 87 ? -2.726 -15.802 32.034 1.00 92.56 87 PRO A CA 1
ATOM 706 C C . PRO A 1 87 ? -2.793 -14.661 33.053 1.00 92.56 87 PRO A C 1
ATOM 708 O O . PRO A 1 87 ? -3.833 -14.475 33.675 1.00 92.56 87 PRO A O 1
ATOM 711 N N . ASP A 1 88 ? -1.733 -13.860 33.175 1.00 90.44 88 ASP A N 1
ATOM 712 C CA . ASP A 1 88 ? -1.635 -12.753 34.132 1.00 90.44 88 ASP A CA 1
ATOM 713 C C . ASP A 1 88 ? -2.537 -11.552 33.813 1.00 90.44 88 ASP A C 1
ATOM 715 O O . ASP A 1 88 ? -2.774 -10.711 34.674 1.00 90.44 88 ASP A O 1
ATOM 719 N N . VAL A 1 89 ? -3.065 -11.469 32.593 1.00 95.12 89 VAL A N 1
ATOM 720 C CA . VAL A 1 89 ? -3.967 -10.392 32.153 1.00 95.12 89 VAL A CA 1
ATOM 721 C C . VAL A 1 89 ? -5.440 -10.783 32.334 1.00 95.12 89 VAL A C 1
ATOM 723 O O . VAL A 1 89 ? -6.330 -9.934 32.269 1.00 95.12 89 VAL A O 1
ATOM 726 N N . THR A 1 90 ? -5.714 -12.061 32.600 1.00 94.50 90 THR A N 1
ATOM 727 C CA . THR A 1 90 ? -7.067 -12.628 32.663 1.00 94.50 90 THR A CA 1
ATOM 728 C C . THR A 1 90 ? -7.968 -11.890 33.657 1.00 94.50 90 THR A C 1
ATOM 730 O O . THR A 1 90 ? -9.098 -11.545 33.309 1.00 94.50 90 THR A O 1
ATOM 733 N N . ASP A 1 91 ? -7.459 -11.572 34.848 1.00 93.81 91 ASP A N 1
ATOM 734 C CA . ASP A 1 91 ? -8.232 -10.884 35.891 1.00 93.81 91 ASP A CA 1
ATOM 735 C C . ASP A 1 91 ? -8.592 -9.449 35.491 1.00 93.81 91 ASP A C 1
ATOM 737 O O . ASP A 1 91 ? -9.698 -8.984 35.765 1.00 93.81 91 ASP A O 1
ATOM 741 N N . ILE A 1 92 ? -7.715 -8.773 34.739 1.00 96.31 92 ILE A N 1
ATOM 742 C CA . ILE A 1 92 ? -7.987 -7.439 34.186 1.00 96.31 92 ILE A CA 1
ATOM 743 C C . ILE A 1 92 ? -9.122 -7.508 33.154 1.00 96.31 92 ILE A C 1
ATOM 745 O O . ILE A 1 92 ? -9.998 -6.639 33.127 1.00 96.31 92 ILE A O 1
ATOM 749 N N . LEU A 1 93 ? -9.141 -8.546 32.309 1.00 96.06 93 LEU A N 1
ATOM 750 C CA . LEU A 1 93 ? -10.223 -8.745 31.341 1.00 96.06 93 LEU A CA 1
ATOM 751 C C . LEU A 1 93 ? -11.548 -9.060 32.045 1.00 96.06 93 LEU A C 1
ATOM 753 O O . LEU A 1 93 ? -12.578 -8.502 31.666 1.00 96.06 93 LEU A O 1
ATOM 757 N N . TYR A 1 94 ? -11.534 -9.910 33.078 1.00 95.12 94 TYR A N 1
ATOM 758 C CA . TYR A 1 94 ? -12.731 -10.198 33.873 1.00 95.12 94 TYR A CA 1
ATOM 759 C C . TYR A 1 94 ? -13.261 -8.962 34.588 1.00 95.12 94 TYR A C 1
ATOM 761 O O . TYR A 1 94 ? -14.463 -8.708 34.515 1.00 95.12 94 TYR A O 1
ATOM 769 N N . PHE A 1 95 ? -12.382 -8.160 35.192 1.00 95.44 95 PHE A N 1
ATOM 770 C CA . PHE A 1 95 ? -12.744 -6.860 35.747 1.00 95.44 95 PHE A CA 1
ATOM 771 C C . PHE A 1 95 ? -13.457 -5.998 34.697 1.00 95.44 95 PHE A C 1
ATOM 773 O O . PHE A 1 95 ? -14.569 -5.537 34.940 1.00 95.44 95 PHE A O 1
ATOM 780 N N . ALA A 1 96 ? -12.891 -5.864 33.493 1.00 95.50 96 ALA A N 1
ATOM 781 C CA . ALA A 1 96 ? -13.504 -5.078 32.423 1.00 95.50 96 ALA A CA 1
ATOM 782 C C . ALA A 1 96 ? -14.898 -5.591 32.030 1.00 95.50 96 ALA A C 1
ATOM 784 O O . ALA A 1 96 ? -15.815 -4.799 31.821 1.00 95.50 96 ALA A O 1
ATOM 785 N N . TYR A 1 97 ? -15.073 -6.911 31.923 1.00 95.88 97 TYR A N 1
ATOM 786 C CA . TYR A 1 97 ? -16.359 -7.519 31.586 1.00 95.88 97 TYR A CA 1
ATOM 787 C C . TYR A 1 97 ? -17.406 -7.347 32.687 1.00 95.88 97 TYR A C 1
ATOM 789 O O . TYR A 1 97 ? -18.581 -7.150 32.372 1.00 95.88 97 TYR A O 1
ATOM 797 N N . ASN A 1 98 ? -17.003 -7.462 33.950 1.00 93.81 98 ASN A N 1
ATOM 798 C CA . ASN A 1 98 ? -17.901 -7.331 35.091 1.00 93.81 98 ASN A CA 1
ATOM 799 C C . ASN A 1 98 ? -18.312 -5.872 35.279 1.00 93.81 98 ASN A C 1
ATOM 801 O O . ASN A 1 98 ? -19.505 -5.588 35.335 1.00 93.81 98 ASN A O 1
ATOM 805 N N . GLU A 1 99 ? -17.349 -4.951 35.251 1.00 93.38 99 GLU A N 1
ATOM 806 C CA . GLU A 1 99 ? -17.603 -3.516 35.374 1.00 93.38 99 GLU A CA 1
ATOM 807 C C . GLU A 1 99 ? -18.501 -3.019 34.237 1.00 93.38 99 GLU A C 1
ATOM 809 O O . GLU A 1 99 ? -19.511 -2.363 34.472 1.00 93.38 99 GLU A O 1
ATOM 814 N N . LEU A 1 100 ? -18.224 -3.418 32.990 1.00 94.12 100 LEU A N 1
ATOM 815 C CA . LEU A 1 100 ? -19.060 -3.049 31.845 1.00 94.12 100 LEU A CA 1
ATOM 816 C C . LEU A 1 100 ? -20.507 -3.556 31.969 1.00 94.12 100 LEU A C 1
ATOM 818 O O . LEU A 1 100 ? -21.407 -2.942 31.405 1.00 94.12 100 LEU A O 1
ATOM 822 N N . ALA A 1 101 ? -20.750 -4.655 32.690 1.00 92.31 101 ALA A N 1
ATOM 823 C CA . ALA A 1 101 ? -22.091 -5.204 32.875 1.00 92.31 101 ALA A CA 1
ATOM 824 C C . ALA A 1 101 ? -22.939 -4.428 33.898 1.00 92.31 101 ALA A C 1
ATOM 826 O O . ALA A 1 101 ? -24.163 -4.511 33.830 1.00 92.31 101 ALA A O 1
ATOM 827 N N . VAL A 1 102 ? -22.313 -3.679 34.811 1.00 92.62 102 VAL A N 1
ATOM 828 C CA . VAL A 1 102 ? -23.002 -2.980 35.914 1.00 92.62 102 VAL A CA 1
ATOM 829 C C . VAL A 1 102 ? -22.834 -1.460 35.884 1.00 92.62 102 VAL A C 1
ATOM 831 O O . VAL A 1 102 ? -23.537 -0.751 36.602 1.00 92.62 102 VAL A O 1
ATOM 834 N N . THR A 1 103 ? -21.908 -0.949 35.071 1.00 90.56 103 THR A N 1
ATOM 835 C CA . THR A 1 103 ? -21.573 0.473 35.040 1.00 90.56 103 THR A CA 1
ATOM 836 C C . THR A 1 103 ? -22.772 1.342 34.658 1.00 90.56 103 THR A C 1
ATOM 838 O O . THR A 1 103 ? -23.525 1.048 33.737 1.00 90.56 103 THR A O 1
ATOM 841 N N . THR A 1 104 ? -22.911 2.479 35.334 1.00 89.50 104 THR A N 1
ATOM 842 C CA . THR A 1 104 ? -23.811 3.573 34.925 1.00 89.50 104 THR A CA 1
ATOM 843 C C . THR A 1 104 ? -23.022 4.777 34.399 1.00 89.50 104 THR A C 1
ATOM 845 O O . THR A 1 104 ? -23.589 5.791 33.985 1.00 89.50 104 THR A O 1
ATOM 848 N N . HIS A 1 105 ? -21.687 4.677 34.381 1.00 87.19 105 HIS A N 1
ATOM 849 C CA . HIS A 1 105 ? -20.796 5.757 33.986 1.00 87.19 105 HIS A CA 1
ATOM 850 C C . HIS A 1 105 ? -20.612 5.795 32.469 1.00 87.19 105 HIS A C 1
ATOM 852 O O . HIS A 1 105 ? -19.802 5.060 31.898 1.00 87.19 105 HIS A O 1
ATOM 858 N N . ALA A 1 106 ? -21.294 6.741 31.817 1.00 86.75 106 ALA A N 1
ATOM 859 C CA . ALA A 1 106 ? -21.204 6.940 30.372 1.00 86.75 106 ALA A CA 1
ATOM 860 C C . ALA A 1 106 ? -19.750 7.071 29.877 1.00 86.75 106 ALA A C 1
ATOM 862 O O . ALA A 1 106 ? -19.399 6.478 28.862 1.00 86.75 106 ALA A O 1
ATOM 863 N N . SER A 1 107 ? -18.869 7.784 30.586 1.00 83.75 107 SER A N 1
ATOM 864 C CA . SER A 1 107 ? -17.470 7.948 30.158 1.00 83.75 107 SER A CA 1
ATOM 865 C C . SER A 1 107 ? -16.713 6.620 30.062 1.00 83.75 107 SER A C 1
ATOM 867 O O . SER A 1 107 ? -16.063 6.361 29.052 1.00 83.75 107 SER A O 1
ATOM 869 N N . PHE A 1 108 ? -16.831 5.755 31.076 1.00 88.88 108 PHE A N 1
ATOM 870 C CA . PHE A 1 108 ? -16.215 4.427 31.053 1.00 88.88 108 PHE A CA 1
ATOM 871 C C . PHE A 1 108 ? -16.821 3.566 29.938 1.00 88.88 108 PHE A C 1
ATOM 873 O O . PHE A 1 108 ? -16.091 3.001 29.126 1.00 88.88 108 PHE A O 1
ATOM 880 N N . PHE A 1 109 ? -18.154 3.551 29.831 1.00 93.81 109 PHE A N 1
ATOM 881 C CA . PHE A 1 109 ? -18.871 2.789 28.809 1.00 93.81 109 PHE A CA 1
ATOM 882 C C . PHE A 1 109 ? -18.439 3.168 27.383 1.00 93.81 109 PHE A C 1
ATOM 884 O O . PHE A 1 109 ? -18.077 2.314 26.576 1.00 93.81 109 PHE A O 1
ATOM 891 N N . ASN A 1 110 ? -18.400 4.466 27.072 1.00 92.06 110 ASN A N 1
ATOM 892 C CA . ASN A 1 110 ? -18.024 4.963 25.747 1.00 92.06 110 ASN A CA 1
ATOM 893 C C . ASN A 1 110 ? -16.536 4.724 25.430 1.00 92.06 110 ASN A C 1
ATOM 895 O O . ASN A 1 110 ? -16.194 4.525 24.264 1.00 92.06 110 ASN A O 1
ATOM 899 N N . ALA A 1 111 ? -15.662 4.692 26.439 1.00 90.38 111 ALA A N 1
ATOM 900 C CA . ALA A 1 111 ? -14.267 4.296 26.267 1.00 90.38 111 ALA A CA 1
ATOM 901 C C . ALA A 1 111 ? -14.115 2.784 26.014 1.00 90.38 111 ALA A C 1
ATOM 903 O O . ALA A 1 111 ? -13.300 2.380 25.181 1.00 90.38 111 ALA A O 1
ATOM 904 N N . MET A 1 112 ? -14.939 1.946 26.652 1.00 95.00 112 MET A N 1
ATOM 905 C CA . MET A 1 112 ? -15.001 0.508 26.367 1.00 95.00 112 MET A CA 1
ATOM 906 C C . MET A 1 112 ? -15.500 0.216 24.950 1.00 95.00 112 MET A C 1
ATOM 908 O O . MET A 1 112 ? -14.984 -0.696 24.307 1.00 95.00 112 MET A O 1
ATOM 912 N N . VAL A 1 113 ? -16.416 1.030 24.413 1.00 95.38 113 VAL A N 1
ATOM 913 C CA . VAL A 1 113 ? -16.785 0.975 22.987 1.00 95.38 113 VAL A CA 1
ATOM 914 C C . VAL A 1 113 ? -15.568 1.233 22.096 1.00 95.38 113 VAL A C 1
ATOM 916 O O . VAL A 1 113 ? -15.312 0.464 21.172 1.00 95.38 113 VAL A O 1
ATOM 919 N N . SER A 1 114 ? -14.760 2.254 22.392 1.00 92.62 114 SER A N 1
ATOM 920 C CA . SER A 1 114 ? -13.522 2.508 21.641 1.00 92.62 114 SER A CA 1
ATOM 921 C C . SER A 1 114 ? -12.525 1.350 21.728 1.00 92.62 114 SER A C 1
ATOM 923 O O . SER A 1 114 ? -11.858 1.045 20.741 1.00 92.62 114 SER A O 1
ATOM 925 N N . ILE A 1 115 ? -12.408 0.701 22.892 1.00 94.12 115 ILE A N 1
ATOM 926 C CA . ILE A 1 115 ? -11.561 -0.488 23.074 1.00 94.12 115 ILE A CA 1
ATOM 927 C C . ILE A 1 115 ? -12.110 -1.671 22.271 1.00 94.12 115 ILE A C 1
ATOM 929 O O . ILE A 1 115 ? -11.328 -2.367 21.627 1.00 94.12 115 ILE A O 1
ATOM 933 N N . TYR A 1 116 ? -13.429 -1.877 22.238 1.00 96.38 116 TYR A N 1
ATOM 934 C CA . TYR A 1 116 ? -14.059 -2.888 21.387 1.00 96.38 116 TYR A CA 1
ATOM 935 C C . TYR A 1 116 ? -13.710 -2.667 19.911 1.00 96.38 116 TYR A C 1
ATOM 937 O O . TYR A 1 116 ? -13.221 -3.591 19.272 1.00 96.38 116 TYR A O 1
ATOM 945 N N . ILE A 1 117 ? -13.876 -1.447 19.388 1.00 95.19 117 ILE A N 1
ATOM 946 C CA . ILE A 1 117 ? -13.561 -1.129 17.985 1.00 95.19 117 ILE A CA 1
ATOM 947 C C . ILE A 1 117 ? -12.071 -1.359 17.682 1.00 95.19 117 ILE A C 1
ATOM 949 O O . ILE A 1 117 ? -11.743 -1.985 16.677 1.00 95.19 117 ILE A O 1
ATOM 953 N N . ALA A 1 118 ? -11.172 -0.899 18.558 1.00 92.81 118 ALA A N 1
ATOM 954 C CA . ALA A 1 118 ? -9.724 -1.004 18.354 1.00 92.81 118 ALA A CA 1
ATOM 955 C C . ALA A 1 118 ? -9.177 -2.435 18.520 1.00 92.81 118 ALA A C 1
ATOM 957 O O . ALA A 1 118 ? -8.189 -2.795 17.888 1.00 92.81 118 ALA A O 1
ATOM 958 N N . SER A 1 119 ? -9.804 -3.258 19.365 1.00 95.00 119 SER A N 1
ATOM 959 C CA . SER A 1 119 ? -9.375 -4.642 19.626 1.00 95.00 119 SER A CA 1
ATOM 960 C C . SER A 1 119 ? -10.179 -5.692 18.858 1.00 95.00 119 SER A C 1
ATOM 962 O O . SER A 1 119 ? -9.893 -6.886 18.999 1.00 95.00 119 SER A O 1
ATOM 964 N N . TYR A 1 120 ? -11.178 -5.271 18.074 1.00 97.12 120 TYR A N 1
ATOM 965 C CA . TYR A 1 120 ? -12.113 -6.151 17.380 1.00 97.12 120 TYR A CA 1
ATOM 966 C C . TYR A 1 120 ? -11.388 -7.219 16.566 1.00 97.12 120 TYR A C 1
ATOM 968 O O . TYR A 1 120 ? -10.499 -6.920 15.772 1.00 97.12 120 TYR A O 1
ATOM 976 N N . GLN A 1 121 ? -11.821 -8.463 16.739 1.00 96.81 121 GLN A N 1
ATOM 977 C CA . GLN A 1 121 ? -11.401 -9.596 15.935 1.00 96.81 121 GLN A CA 1
ATOM 978 C C . GLN A 1 121 ? -12.612 -10.518 15.707 1.00 96.81 121 GLN A C 1
ATOM 980 O O . GLN A 1 121 ? -13.204 -10.983 16.688 1.00 96.81 121 GLN A O 1
ATOM 985 N N . PRO A 1 122 ? -12.978 -10.819 14.446 1.00 97.62 122 PRO A N 1
ATOM 986 C CA . PRO A 1 122 ? -14.134 -11.642 14.112 1.00 97.62 122 PRO A CA 1
ATOM 987 C C . PRO A 1 122 ? -14.154 -12.971 14.870 1.00 97.62 122 PRO A C 1
ATOM 989 O O . PRO A 1 122 ? -13.216 -13.762 14.797 1.00 97.62 122 PRO A O 1
ATOM 992 N N . GLY A 1 123 ? -15.231 -13.217 15.616 1.00 97.19 123 GLY A N 1
ATOM 993 C CA . GLY A 1 123 ? -15.453 -14.467 16.347 1.00 97.19 123 GLY A CA 1
ATOM 994 C C . GLY A 1 123 ? -14.565 -14.676 17.579 1.00 97.19 123 GLY A C 1
ATOM 995 O O . GLY A 1 123 ? -14.733 -15.679 18.274 1.00 97.19 123 GLY A O 1
ATOM 996 N N . ALA A 1 124 ? -13.657 -13.751 17.896 1.00 96.25 124 ALA A N 1
ATOM 997 C CA . ALA A 1 124 ? -12.812 -13.866 19.076 1.00 96.25 124 ALA A CA 1
ATOM 998 C C . ALA A 1 124 ? -13.629 -13.703 20.367 1.00 96.25 124 ALA A C 1
ATOM 1000 O O . ALA A 1 124 ? -14.552 -12.887 20.444 1.00 96.25 124 ALA A O 1
ATOM 1001 N N . ARG A 1 125 ? -13.259 -14.457 21.413 1.00 95.50 125 ARG A N 1
ATOM 1002 C CA . ARG A 1 125 ? -13.989 -14.490 22.695 1.00 95.50 125 ARG A CA 1
ATOM 1003 C C . ARG A 1 125 ? -14.201 -13.094 23.288 1.00 95.50 125 ARG A C 1
ATOM 1005 O O . ARG A 1 125 ? -15.306 -12.795 23.729 1.00 95.50 125 ARG A O 1
ATOM 1012 N N . HIS A 1 126 ? -13.181 -12.232 23.254 1.00 95.75 126 HIS A N 1
ATOM 1013 C CA . HIS A 1 126 ? -13.274 -10.870 23.790 1.00 95.75 126 HIS A CA 1
ATOM 1014 C C . HIS A 1 126 ? -14.212 -9.976 22.978 1.00 95.75 126 HIS A C 1
ATOM 1016 O O . HIS A 1 126 ? -14.979 -9.216 23.558 1.00 95.75 126 HIS A O 1
ATOM 1022 N N . SER A 1 127 ? -14.206 -10.098 21.648 1.00 97.56 127 SER A N 1
ATOM 1023 C CA . SER A 1 127 ? -15.087 -9.312 20.773 1.00 97.56 127 SER A CA 1
ATOM 1024 C C . SER A 1 127 ? -16.552 -9.696 20.975 1.00 97.56 127 SER A C 1
ATOM 1026 O O . SER A 1 127 ? -17.408 -8.821 21.061 1.00 97.56 127 SER A O 1
ATOM 1028 N N . LEU A 1 128 ? -16.840 -10.991 21.144 1.00 97.75 128 LEU A N 1
ATOM 1029 C CA . LEU A 1 128 ? -18.177 -11.473 21.503 1.00 97.75 128 LEU A CA 1
ATOM 1030 C C . LEU A 1 128 ? -18.613 -10.957 22.882 1.00 97.75 128 LEU A C 1
ATOM 1032 O O . LEU A 1 128 ? -19.715 -10.433 23.024 1.00 97.75 128 LEU A O 1
ATOM 1036 N N . ALA A 1 129 ? -17.740 -11.076 23.888 1.00 96.56 129 ALA A N 1
ATOM 1037 C CA . ALA A 1 129 ? -18.044 -10.702 25.266 1.00 96.56 129 ALA A CA 1
ATOM 1038 C C . ALA A 1 129 ? -18.274 -9.193 25.447 1.00 96.56 129 ALA A C 1
ATOM 1040 O O . ALA A 1 129 ? -19.202 -8.807 26.164 1.00 96.56 129 ALA A O 1
ATOM 1041 N N . LEU A 1 130 ? -17.451 -8.355 24.804 1.00 97.31 130 LEU A N 1
ATOM 1042 C CA . LEU A 1 130 ? -17.619 -6.900 24.787 1.00 97.31 130 LEU A CA 1
ATOM 1043 C C . LEU A 1 130 ? -18.867 -6.504 24.000 1.00 97.31 130 LEU A C 1
ATOM 1045 O O . LEU A 1 130 ? -19.697 -5.764 24.518 1.00 97.31 130 LEU A O 1
ATOM 1049 N N . GLY A 1 131 ? -19.026 -7.031 22.782 1.00 97.12 131 GLY A N 1
ATOM 1050 C CA . GLY A 1 131 ? -20.152 -6.711 21.910 1.00 97.12 131 GLY A CA 1
ATOM 1051 C C . GLY A 1 131 ? -21.505 -7.009 22.558 1.00 97.12 131 GLY A C 1
ATOM 1052 O O . GLY A 1 131 ? -22.385 -6.151 22.575 1.00 97.12 131 GLY A O 1
ATOM 1053 N N . GLN A 1 132 ? -21.640 -8.174 23.202 1.00 96.44 132 GLN A N 1
ATOM 1054 C CA . GLN A 1 132 ? -22.852 -8.553 23.934 1.00 96.44 132 GLN A CA 1
ATOM 1055 C C . GLN A 1 132 ? -23.182 -7.574 25.074 1.00 96.44 132 GLN A C 1
ATOM 1057 O O . GLN A 1 132 ? -24.333 -7.169 25.225 1.00 96.44 132 GLN A O 1
ATOM 1062 N N . ARG A 1 133 ? -22.183 -7.184 25.877 1.00 96.50 133 ARG A N 1
ATOM 1063 C CA . ARG A 1 133 ? -22.377 -6.287 27.031 1.00 96.50 133 ARG A CA 1
ATOM 1064 C C . ARG A 1 133 ? -22.687 -4.857 26.604 1.00 96.50 133 ARG A C 1
ATOM 1066 O O . ARG A 1 133 ? -23.597 -4.247 27.154 1.00 96.50 133 ARG A O 1
ATOM 1073 N N . ILE A 1 134 ? -21.990 -4.353 25.585 1.00 96.94 134 ILE A N 1
ATOM 1074 C CA . ILE A 1 134 ? -22.284 -3.045 24.985 1.00 96.94 134 ILE A CA 1
ATOM 1075 C C . ILE A 1 134 ? -23.705 -3.052 24.402 1.00 96.94 134 ILE A C 1
ATOM 1077 O O . ILE A 1 134 ? -24.479 -2.126 24.642 1.00 96.94 134 ILE A O 1
ATOM 1081 N N . GLY A 1 135 ? -24.075 -4.122 23.693 1.00 95.19 135 GLY A N 1
ATOM 1082 C CA . GLY A 1 135 ? -25.405 -4.304 23.113 1.00 95.19 135 GLY A CA 1
ATOM 1083 C C . GLY A 1 135 ? -26.544 -4.310 24.139 1.00 95.19 135 GLY A C 1
ATOM 1084 O O . GLY A 1 135 ? -27.649 -3.882 23.818 1.00 95.19 135 GLY A O 1
ATOM 1085 N N . ALA A 1 136 ? -26.288 -4.729 25.381 1.00 94.88 136 ALA A N 1
ATOM 1086 C CA . ALA A 1 136 ? -27.288 -4.724 26.450 1.00 94.88 136 ALA A CA 1
ATOM 1087 C C . ALA A 1 136 ? -27.568 -3.323 27.032 1.00 94.88 136 ALA A C 1
ATOM 1089 O O . ALA A 1 136 ? -28.600 -3.118 27.668 1.00 94.88 136 ALA A O 1
ATOM 1090 N N . GLN A 1 137 ? -26.674 -2.349 26.822 1.00 95.00 137 GLN A N 1
ATOM 1091 C CA . GLN A 1 137 ? -26.733 -1.027 27.462 1.00 95.00 137 GLN A CA 1
ATOM 1092 C C . GLN A 1 137 ? -26.590 0.131 26.461 1.00 95.00 137 GLN A C 1
ATOM 1094 O O . GLN A 1 137 ? -25.997 1.168 26.755 1.00 95.00 137 GLN A O 1
ATOM 1099 N N . LEU A 1 138 ? -27.186 -0.001 25.271 1.00 94.19 138 LEU A N 1
ATOM 1100 C CA . LEU A 1 138 ? -27.095 1.005 24.198 1.00 94.19 138 LEU A CA 1
ATOM 1101 C C . LEU A 1 138 ? -27.547 2.421 24.611 1.00 94.19 138 LEU A C 1
ATOM 1103 O O . LEU A 1 138 ? -27.123 3.400 24.000 1.00 94.19 138 LEU A O 1
ATOM 1107 N N . HIS A 1 139 ? -28.375 2.551 25.652 1.00 93.56 139 HIS A N 1
ATOM 1108 C CA . HIS A 1 139 ? -28.831 3.843 26.174 1.00 93.56 139 HIS A CA 1
ATOM 1109 C C . HIS A 1 139 ? -27.696 4.707 26.763 1.00 93.56 139 HIS A C 1
ATOM 1111 O O . HIS A 1 139 ? -27.839 5.925 26.817 1.00 93.56 139 HIS A O 1
ATOM 1117 N N . LEU A 1 140 ? -26.562 4.107 27.156 1.00 92.88 140 LEU A N 1
ATOM 1118 C CA . LEU A 1 140 ? -25.379 4.819 27.668 1.00 92.88 140 LEU A CA 1
ATOM 1119 C C . LEU A 1 140 ? -24.448 5.340 26.559 1.00 92.88 140 LEU A C 1
ATOM 1121 O O . LEU A 1 140 ? -23.454 6.019 26.840 1.00 92.88 140 LEU A O 1
ATOM 1125 N N . LEU A 1 141 ? -24.734 5.029 25.291 1.00 94.19 141 LEU A N 1
ATOM 1126 C CA . LEU A 1 141 ? -23.951 5.519 24.161 1.00 94.19 141 LEU A CA 1
ATOM 1127 C C . LEU A 1 141 ? -24.087 7.034 24.011 1.00 94.19 141 LEU A C 1
ATOM 1129 O O . LEU A 1 141 ? -25.180 7.590 24.085 1.00 94.19 141 LEU A O 1
ATOM 1133 N N . ASN A 1 142 ? -22.977 7.697 23.705 1.00 90.56 142 ASN A N 1
ATOM 1134 C CA . ASN A 1 142 ? -22.986 9.088 23.278 1.00 90.56 142 ASN A CA 1
ATOM 1135 C C . ASN A 1 142 ? -23.585 9.243 21.864 1.00 90.56 142 ASN A C 1
ATOM 1137 O O . ASN A 1 142 ? -23.772 8.275 21.121 1.00 90.56 142 ASN A O 1
ATOM 1141 N N . ALA A 1 143 ? -23.837 10.491 21.459 1.00 88.62 143 ALA A N 1
ATOM 1142 C CA . ALA A 1 143 ? -24.460 10.804 20.172 1.00 88.62 143 ALA A CA 1
ATOM 1143 C C . ALA A 1 143 ? -23.711 10.219 18.957 1.00 88.62 143 ALA A C 1
ATOM 1145 O O . ALA A 1 143 ? -24.355 9.821 17.984 1.00 88.62 143 ALA A O 1
ATOM 1146 N N . ARG A 1 144 ? -22.371 10.129 19.014 1.00 89.19 144 ARG A N 1
ATOM 1147 C CA . ARG A 1 144 ? -21.558 9.570 17.923 1.00 89.19 144 ARG A CA 1
ATOM 1148 C C . ARG A 1 144 ? -21.843 8.087 17.735 1.00 89.19 144 ARG A C 1
ATOM 1150 O O . ARG A 1 144 ? -22.177 7.668 16.631 1.00 89.19 144 ARG A O 1
ATOM 1157 N N . TRP A 1 145 ? -21.726 7.292 18.795 1.00 92.25 145 TRP A N 1
ATOM 1158 C CA . TRP A 1 145 ? -21.943 5.851 18.682 1.00 92.25 145 TRP A CA 1
ATOM 1159 C C . TRP A 1 145 ? -23.400 5.512 18.388 1.00 92.25 145 TRP A C 1
ATOM 1161 O O . TRP A 1 145 ? -23.657 4.606 17.604 1.00 92.25 145 TRP A O 1
ATOM 1171 N N . GLN A 1 146 ? -24.353 6.276 18.929 1.00 92.62 146 GLN A N 1
ATOM 1172 C CA . GLN A 1 146 ? -25.760 6.135 18.553 1.00 92.62 146 GLN A CA 1
ATOM 1173 C C . GLN A 1 146 ? -25.976 6.374 17.052 1.00 92.62 146 GLN A C 1
ATOM 1175 O O . GLN A 1 146 ? -26.722 5.630 16.419 1.00 92.62 146 GLN A O 1
ATOM 1180 N N . ALA A 1 147 ? -25.321 7.382 16.462 1.00 90.38 147 ALA A N 1
ATOM 1181 C CA . ALA A 1 147 ? -25.378 7.613 15.019 1.00 90.38 147 ALA A CA 1
ATOM 1182 C C . ALA A 1 147 ? -24.800 6.435 14.228 1.00 90.38 147 ALA A C 1
ATOM 1184 O O . ALA A 1 147 ? -25.432 5.969 13.282 1.00 90.38 147 ALA A O 1
ATOM 1185 N N . MET A 1 148 ? -23.662 5.894 14.664 1.00 94.06 148 MET A N 1
ATOM 1186 C CA . MET A 1 148 ? -23.058 4.728 14.020 1.00 94.06 148 MET A CA 1
ATOM 1187 C C . MET A 1 148 ? -23.950 3.486 14.101 1.00 94.06 148 MET A C 1
ATOM 1189 O O . MET A 1 148 ? -24.108 2.806 13.097 1.00 94.06 148 MET A O 1
ATOM 1193 N N . VAL A 1 149 ? -24.587 3.209 15.244 1.00 95.31 149 VAL A N 1
ATOM 1194 C CA . VAL A 1 149 ? -25.521 2.074 15.395 1.00 95.31 149 VAL A CA 1
ATOM 1195 C C . VAL A 1 149 ? -26.754 2.228 14.502 1.00 95.31 149 VAL A C 1
ATOM 1197 O O . VAL A 1 149 ? -27.250 1.235 13.979 1.00 95.31 149 VAL A O 1
ATOM 1200 N N . ARG A 1 150 ? -27.235 3.458 14.270 1.00 93.56 150 ARG A N 1
ATOM 1201 C CA . ARG A 1 150 ? -28.335 3.701 13.317 1.00 93.56 150 ARG A CA 1
ATOM 1202 C C . ARG A 1 150 ? -27.959 3.310 11.887 1.00 93.56 150 ARG A C 1
ATOM 1204 O O . ARG A 1 150 ? -28.801 2.773 11.178 1.00 93.56 150 ARG A O 1
ATOM 1211 N N . HIS A 1 151 ? -26.718 3.567 11.474 1.00 94.31 151 HIS A N 1
ATOM 1212 C CA . HIS A 1 151 ? -26.212 3.136 10.167 1.00 94.31 151 HIS A CA 1
ATOM 1213 C C . HIS A 1 151 ? -25.852 1.645 10.139 1.00 94.31 151 HIS A C 1
ATOM 1215 O O . HIS A 1 151 ? -26.056 0.980 9.127 1.00 94.31 151 HIS A O 1
ATOM 1221 N N . TYR A 1 152 ? -25.350 1.118 11.256 1.00 95.88 152 TYR A N 1
ATOM 1222 C CA . TYR A 1 152 ? -24.832 -0.239 11.391 1.00 95.88 152 TYR A CA 1
ATOM 1223 C C . TYR A 1 152 ? -25.436 -0.929 12.624 1.00 95.88 152 TYR A C 1
ATOM 1225 O O . TYR A 1 152 ? -24.784 -1.003 13.669 1.00 95.88 152 TYR A O 1
ATOM 1233 N N . PRO A 1 153 ? -26.663 -1.479 12.529 1.00 95.44 153 PRO A N 1
ATOM 1234 C CA . PRO A 1 153 ? -27.324 -2.115 13.672 1.00 95.44 153 PRO A CA 1
ATOM 1235 C C . PRO A 1 153 ? -26.532 -3.285 14.275 1.00 95.44 153 PRO A C 1
ATOM 1237 O O . PRO A 1 153 ? -26.616 -3.542 15.473 1.00 95.44 153 PRO A O 1
ATOM 1240 N N . SER A 1 154 ? -25.717 -3.967 13.464 1.00 95.69 154 SER A N 1
ATOM 1241 C CA . SER A 1 154 ? -24.836 -5.064 13.881 1.00 95.69 154 SER A CA 1
ATOM 1242 C C . SER A 1 154 ? -23.429 -4.617 14.307 1.00 95.69 154 SER A C 1
ATOM 1244 O O . SER A 1 154 ? -22.542 -5.458 14.426 1.00 95.69 154 SER A O 1
ATOM 1246 N N . LEU A 1 155 ? -23.187 -3.322 14.570 1.00 96.56 155 LEU A N 1
ATOM 1247 C CA . LEU A 1 155 ? -21.860 -2.793 14.943 1.00 96.56 155 LEU A CA 1
ATOM 1248 C C . LEU A 1 155 ? -21.225 -3.530 16.136 1.00 96.56 155 LEU A C 1
ATOM 1250 O O . LEU A 1 155 ? -20.010 -3.733 16.174 1.00 96.56 155 LEU A O 1
ATOM 1254 N N . PHE A 1 156 ? -22.044 -3.957 17.097 1.00 97.38 156 PHE A N 1
ATOM 1255 C CA . PHE A 1 156 ? -21.601 -4.684 18.290 1.00 97.38 156 PHE A CA 1
ATOM 1256 C C . PHE A 1 156 ? -21.740 -6.208 18.173 1.00 97.38 156 PHE A C 1
ATOM 1258 O O . PHE A 1 156 ? -21.576 -6.923 19.159 1.00 97.38 156 PHE A O 1
ATOM 1265 N N . ASP A 1 157 ? -21.995 -6.731 16.971 1.00 97.12 157 ASP A N 1
ATOM 1266 C CA . ASP A 1 157 ? -21.861 -8.158 16.702 1.00 97.12 157 ASP A CA 1
ATOM 1267 C C . ASP A 1 157 ? -20.379 -8.512 16.490 1.00 97.12 157 ASP A C 1
ATOM 1269 O O . ASP A 1 157 ? -19.785 -8.282 15.426 1.00 97.12 157 ASP A O 1
ATOM 1273 N N . GLY A 1 158 ? -19.798 -9.153 17.508 1.00 96.19 158 GLY A N 1
ATOM 1274 C CA . GLY A 1 158 ? -18.429 -9.667 17.499 1.00 96.19 158 GLY A CA 1
ATOM 1275 C C . GLY A 1 158 ? -18.115 -10.651 16.361 1.00 96.19 158 GLY A C 1
ATOM 1276 O O . GLY A 1 158 ? -16.951 -10.997 16.177 1.00 96.19 158 GLY A O 1
ATOM 1277 N N . ARG A 1 159 ? -19.110 -11.114 15.592 1.00 97.31 159 ARG A N 1
ATOM 1278 C CA . ARG A 1 159 ? -18.941 -11.991 14.424 1.00 97.31 159 ARG A CA 1
ATOM 1279 C C . ARG A 1 159 ? -19.101 -11.271 13.096 1.00 97.31 159 ARG A C 1
ATOM 1281 O O . ARG A 1 159 ? -18.349 -11.582 12.184 1.00 97.31 159 ARG A O 1
ATOM 1288 N N . THR A 1 160 ? -20.071 -10.365 12.959 1.00 97.25 160 THR A N 1
ATOM 1289 C CA . THR A 1 160 ? -20.499 -9.870 11.633 1.00 97.25 160 THR A CA 1
ATOM 1290 C C . THR A 1 160 ? -20.333 -8.367 11.411 1.00 97.25 160 THR A C 1
ATOM 1292 O O . THR A 1 160 ? -20.462 -7.929 10.268 1.00 97.25 160 THR A O 1
ATOM 1295 N N . ALA A 1 161 ? -19.984 -7.577 12.437 1.00 97.44 161 ALA A N 1
ATOM 1296 C CA . ALA A 1 161 ? -19.884 -6.115 12.327 1.00 97.44 161 ALA A CA 1
ATOM 1297 C C . ALA A 1 161 ? -19.034 -5.648 11.129 1.00 97.44 161 ALA A C 1
ATOM 1299 O O . ALA A 1 161 ? -19.482 -4.844 10.312 1.00 97.44 161 ALA A O 1
ATOM 1300 N N . HIS A 1 162 ? -17.828 -6.204 10.980 1.00 98.06 162 HIS A N 1
ATOM 1301 C CA . HIS A 1 162 ? -16.919 -5.871 9.881 1.00 98.06 162 HIS A CA 1
ATOM 1302 C C . HIS A 1 162 ? -17.507 -6.192 8.495 1.00 98.06 162 HIS A C 1
ATOM 1304 O O . HIS A 1 162 ? -17.369 -5.411 7.555 1.00 98.06 162 HIS A O 1
ATOM 1310 N N . ALA A 1 163 ? -18.205 -7.322 8.378 1.00 98.12 163 ALA A N 1
ATOM 1311 C CA . ALA A 1 163 ? -18.805 -7.782 7.136 1.00 98.12 163 ALA A CA 1
ATOM 1312 C C . ALA A 1 163 ? -20.014 -6.931 6.718 1.00 98.12 163 ALA A C 1
ATOM 1314 O O . ALA A 1 163 ? -20.232 -6.733 5.522 1.00 98.12 163 ALA A O 1
ATOM 1315 N N . ALA A 1 164 ? -20.786 -6.417 7.679 1.00 97.62 164 ALA A N 1
ATOM 1316 C CA . ALA A 1 164 ? -21.900 -5.510 7.412 1.00 97.62 164 ALA A CA 1
ATOM 1317 C C . ALA A 1 164 ? -21.411 -4.142 6.910 1.00 97.62 164 ALA A C 1
ATOM 1319 O O . ALA A 1 164 ? -21.925 -3.628 5.919 1.00 97.62 164 ALA A O 1
ATOM 1320 N N . ILE A 1 165 ? -20.369 -3.585 7.537 1.00 98.12 165 ILE A N 1
ATOM 1321 C CA . ILE A 1 165 ? -19.764 -2.318 7.098 1.00 98.12 165 ILE A CA 1
ATOM 1322 C C . ILE A 1 165 ? -19.130 -2.481 5.711 1.00 98.12 165 ILE A C 1
ATOM 1324 O O . ILE A 1 165 ? -19.361 -1.658 4.829 1.00 98.12 165 ILE A O 1
ATOM 1328 N N . ALA A 1 166 ? -18.389 -3.571 5.486 1.00 98.06 166 ALA A N 1
ATOM 1329 C CA . ALA A 1 166 ? -17.796 -3.865 4.184 1.00 98.06 166 ALA A CA 1
ATOM 1330 C C . ALA A 1 166 ? -18.845 -4.020 3.068 1.00 98.06 166 ALA A C 1
ATOM 1332 O O . ALA A 1 166 ? -18.565 -3.645 1.934 1.00 98.06 166 ALA A O 1
ATOM 1333 N N . GLU A 1 167 ? -20.042 -4.538 3.377 1.00 97.19 167 GLU A N 1
ATOM 1334 C CA . GLU A 1 167 ? -21.144 -4.603 2.407 1.00 97.19 167 GLU A CA 1
ATOM 1335 C C . GLU A 1 167 ? -21.636 -3.209 2.042 1.00 97.19 167 GLU A C 1
ATOM 1337 O O . GLU A 1 167 ? -21.740 -2.876 0.866 1.00 97.19 167 GLU A O 1
ATOM 1342 N N . ALA A 1 168 ? -21.880 -2.369 3.051 1.00 96.94 168 ALA A N 1
ATOM 1343 C CA . ALA A 1 168 ? -22.321 -0.999 2.829 1.00 96.94 168 ALA A CA 1
ATOM 1344 C C . ALA A 1 168 ? -21.315 -0.220 1.968 1.00 96.94 168 ALA A C 1
ATOM 1346 O O . ALA A 1 168 ? -21.721 0.522 1.075 1.00 96.94 168 ALA A O 1
ATOM 1347 N N . MET A 1 169 ? -20.010 -0.437 2.181 1.00 97.56 169 MET A N 1
ATOM 1348 C CA . MET A 1 169 ? -18.949 0.193 1.391 1.00 97.56 169 MET A CA 1
ATOM 1349 C C . MET A 1 169 ? -19.034 -0.119 -0.107 1.00 97.56 169 MET A C 1
ATOM 1351 O O . MET A 1 169 ? -18.652 0.732 -0.899 1.00 97.56 169 MET A O 1
ATOM 1355 N N . LEU A 1 170 ? -19.556 -1.280 -0.525 1.00 95.81 170 LEU A N 1
ATOM 1356 C CA . LEU A 1 170 ? -19.689 -1.616 -1.952 1.00 95.81 170 LEU A CA 1
ATOM 1357 C C . LEU A 1 170 ? -20.647 -0.675 -2.703 1.00 95.81 170 LEU A C 1
ATOM 1359 O O . LEU A 1 170 ? -20.524 -0.530 -3.918 1.00 95.81 170 LEU A O 1
ATOM 1363 N N . GLY A 1 171 ? -21.573 -0.026 -1.992 1.00 94.31 171 GLY A N 1
ATOM 1364 C CA . GLY A 1 171 ? -22.489 0.970 -2.550 1.00 94.31 171 GLY A CA 1
ATOM 1365 C C . GLY A 1 171 ? -21.993 2.416 -2.454 1.00 94.31 171 GLY A C 1
ATOM 1366 O O . GLY A 1 171 ? -22.685 3.321 -2.914 1.00 94.31 171 GLY A O 1
ATOM 1367 N N . MET A 1 172 ? -20.831 2.666 -1.845 1.00 95.25 172 MET A N 1
ATOM 1368 C CA . MET A 1 172 ? -20.336 4.022 -1.603 1.00 95.25 172 MET A CA 1
ATOM 1369 C C . MET A 1 172 ? -19.431 4.488 -2.744 1.00 95.25 172 MET A C 1
ATOM 1371 O O . MET A 1 172 ? -18.403 3.887 -3.013 1.00 95.25 172 MET A O 1
ATOM 1375 N N . GLU A 1 173 ? -19.724 5.632 -3.362 1.00 89.00 173 GLU A N 1
ATOM 1376 C CA . GLU A 1 173 ? -18.800 6.230 -4.344 1.00 89.00 173 GLU A CA 1
ATOM 1377 C C . GLU A 1 173 ? -17.474 6.685 -3.715 1.00 89.00 173 GLU A C 1
ATOM 1379 O O . GLU A 1 173 ? -16.431 6.713 -4.364 1.00 89.00 173 GLU A O 1
ATOM 1384 N N . SER A 1 174 ? -17.507 7.073 -2.438 1.00 91.31 174 SER A N 1
ATOM 1385 C CA . SER A 1 174 ? -16.336 7.531 -1.684 1.00 91.31 174 SER A CA 1
ATOM 1386 C C . SER A 1 174 ? -16.338 6.904 -0.292 1.00 91.31 174 SER A C 1
ATOM 1388 O O . SER A 1 174 ? -16.677 7.590 0.679 1.00 91.31 174 SER A O 1
ATOM 1390 N N . PRO A 1 175 ? -15.963 5.612 -0.170 1.00 95.38 175 PRO A N 1
ATOM 1391 C CA . PRO A 1 175 ? -16.127 4.858 1.072 1.00 95.38 175 PRO A CA 1
ATOM 1392 C C . PRO A 1 175 ? -15.467 5.531 2.275 1.00 95.38 175 PRO A C 1
ATOM 1394 O O . PRO A 1 175 ? -16.039 5.582 3.357 1.00 95.38 175 PRO A O 1
ATOM 1397 N N . TRP A 1 176 ? -14.286 6.125 2.083 1.00 94.62 176 TRP A N 1
ATOM 1398 C CA . TRP A 1 176 ? -13.589 6.807 3.170 1.00 94.62 176 TRP A CA 1
ATOM 1399 C C . TRP A 1 176 ? -14.354 8.028 3.684 1.00 94.62 176 TRP A C 1
ATOM 1401 O O . TRP A 1 176 ? -14.572 8.149 4.885 1.00 94.62 176 TRP A O 1
ATOM 1411 N N . GLN A 1 177 ? -14.784 8.925 2.791 1.00 93.06 177 GLN A N 1
ATOM 1412 C CA . GLN A 1 177 ? -15.477 10.151 3.192 1.00 93.06 177 GLN A CA 1
ATOM 1413 C C . GLN A 1 177 ? -16.838 9.829 3.815 1.00 93.06 177 GLN A C 1
ATOM 1415 O O . GLN A 1 177 ? -17.150 10.334 4.889 1.00 93.06 177 GLN A O 1
ATOM 1420 N N . GLN A 1 178 ? -17.596 8.918 3.202 1.00 94.94 178 GLN A N 1
ATOM 1421 C CA . GLN A 1 178 ? -18.916 8.538 3.700 1.00 94.94 178 GLN A CA 1
ATOM 1422 C C . GLN A 1 178 ? -18.845 7.851 5.071 1.00 94.94 178 GLN A C 1
ATOM 1424 O O . GLN A 1 178 ? -19.664 8.149 5.937 1.00 94.94 178 GLN A O 1
ATOM 1429 N N . LEU A 1 179 ? -17.838 7.006 5.331 1.00 94.81 179 LEU A N 1
ATOM 1430 C CA . LEU A 1 179 ? -17.629 6.440 6.670 1.00 94.81 179 LEU A CA 1
ATOM 1431 C C . LEU A 1 179 ? -17.314 7.522 7.714 1.00 94.81 179 LEU A C 1
ATOM 1433 O O . LEU A 1 179 ? -17.797 7.431 8.846 1.00 94.81 179 LEU A O 1
ATOM 1437 N N . ARG A 1 180 ? -16.564 8.574 7.355 1.00 92.06 180 ARG A N 1
ATOM 1438 C CA . ARG A 1 180 ? -16.340 9.712 8.267 1.00 92.06 180 ARG A CA 1
ATOM 1439 C C . ARG A 1 180 ? -17.620 10.451 8.592 1.00 92.06 180 ARG A C 1
ATOM 1441 O O . ARG A 1 180 ? -17.868 10.731 9.764 1.00 92.06 180 ARG A O 1
ATOM 1448 N N . ASP A 1 181 ? -18.430 10.713 7.576 1.00 90.94 181 ASP A N 1
ATOM 1449 C CA . ASP A 1 181 ? -19.711 11.401 7.732 1.00 90.94 181 ASP A CA 1
ATOM 1450 C C . ASP A 1 181 ? -20.691 10.571 8.585 1.00 90.94 181 ASP A C 1
ATOM 1452 O O . ASP A 1 181 ? -21.509 11.122 9.318 1.00 90.94 181 ASP A O 1
ATOM 1456 N N . GLN A 1 182 ? -20.542 9.243 8.575 1.00 92.50 182 GLN A N 1
ATOM 1457 C CA . GLN A 1 182 ? -21.306 8.301 9.400 1.00 92.50 182 GLN A CA 1
ATOM 1458 C C . GLN A 1 182 ? -20.721 8.067 10.807 1.00 92.50 182 GLN A C 1
ATOM 1460 O O . GLN A 1 182 ? -21.287 7.293 11.580 1.00 92.50 182 GLN A O 1
ATOM 1465 N N . GLY A 1 183 ? -19.621 8.737 11.173 1.00 88.94 183 GLY A N 1
ATOM 1466 C CA . GLY A 1 183 ? -19.092 8.766 12.542 1.00 88.94 183 GLY A CA 1
ATOM 1467 C C . GLY A 1 183 ? -17.746 8.070 12.768 1.00 88.94 183 GLY A C 1
ATOM 1468 O O . GLY A 1 183 ? -17.204 8.175 13.872 1.00 88.94 183 GLY A O 1
ATOM 1469 N N . PHE A 1 184 ? -17.156 7.420 11.759 1.00 89.88 184 PHE A N 1
ATOM 1470 C CA . PHE A 1 184 ? -15.801 6.865 11.869 1.00 89.88 184 PHE A CA 1
ATOM 1471 C C . PHE A 1 184 ? -14.761 7.986 11.767 1.00 89.88 184 PHE A C 1
ATOM 1473 O O . PHE A 1 184 ? -14.419 8.428 10.676 1.00 89.88 184 PHE A O 1
ATOM 1480 N N . ALA A 1 185 ? -14.231 8.457 12.899 1.00 84.44 185 ALA A N 1
ATOM 1481 C CA . ALA A 1 185 ? -13.278 9.575 12.918 1.00 84.44 185 ALA A CA 1
ATOM 1482 C C . ALA A 1 185 ? -12.054 9.337 12.009 1.00 84.44 185 ALA A C 1
ATOM 1484 O O . ALA A 1 185 ? -11.667 10.242 11.259 1.00 84.44 185 ALA A O 1
ATOM 1485 N N . ASP A 1 186 ? -11.520 8.113 12.053 1.00 87.38 186 ASP A N 1
ATOM 1486 C CA . ASP A 1 186 ? -10.466 7.593 11.183 1.00 87.38 186 ASP A CA 1
ATOM 1487 C C . ASP A 1 186 ? -10.891 6.234 10.583 1.00 87.38 186 ASP A C 1
ATOM 1489 O O . ASP A 1 186 ? -10.783 5.201 11.247 1.00 87.38 186 ASP A O 1
ATOM 1493 N N . PRO A 1 187 ? -11.387 6.205 9.332 1.00 92.50 187 PRO A N 1
ATOM 1494 C CA . PRO A 1 187 ? -11.772 4.967 8.656 1.00 92.50 187 PRO A CA 1
ATOM 1495 C C . PRO A 1 187 ? -10.595 4.029 8.354 1.00 92.50 187 PRO A C 1
ATOM 1497 O O . PRO A 1 187 ? -10.816 2.871 8.013 1.00 92.50 187 PRO A O 1
ATOM 1500 N N . HIS A 1 188 ? -9.345 4.494 8.440 1.00 93.56 188 HIS A N 1
ATOM 1501 C CA . HIS A 1 188 ? -8.159 3.663 8.204 1.00 93.56 188 HIS A CA 1
ATOM 1502 C C . HIS A 1 188 ? -7.526 3.131 9.494 1.00 93.56 188 HIS A C 1
ATOM 1504 O O . HIS A 1 188 ? -6.503 2.452 9.401 1.00 93.56 188 HIS A O 1
ATOM 1510 N N . ALA A 1 189 ? -8.139 3.392 10.655 1.00 89.06 189 ALA A N 1
ATOM 1511 C CA . ALA A 1 189 ? -7.689 2.897 11.951 1.00 89.06 189 ALA A CA 1
ATOM 1512 C C . ALA A 1 189 ? -7.558 1.362 11.996 1.00 89.06 189 ALA A C 1
ATOM 1514 O O . ALA A 1 189 ? -8.078 0.639 11.146 1.00 89.06 189 ALA A O 1
ATOM 1515 N N . THR A 1 190 ? -6.862 0.856 13.010 1.00 90.19 190 THR A N 1
ATOM 1516 C CA . THR A 1 190 ? -6.673 -0.585 13.209 1.00 90.19 190 THR A CA 1
ATOM 1517 C C . THR A 1 190 ? -7.865 -1.244 13.912 1.00 90.19 190 THR A C 1
ATOM 1519 O O . THR A 1 190 ? -8.796 -0.576 14.376 1.00 90.19 190 THR A O 1
ATOM 1522 N N . GLY A 1 191 ? -7.854 -2.578 13.989 1.00 92.75 191 GLY A N 1
ATOM 1523 C CA . GLY A 1 191 ? -8.890 -3.356 14.676 1.00 92.75 191 GLY A CA 1
ATOM 1524 C C . GLY A 1 191 ? -10.064 -3.653 13.752 1.00 92.75 191 GLY A C 1
ATOM 1525 O O . GLY A 1 191 ? -9.895 -4.319 12.731 1.00 92.75 191 GLY A O 1
ATOM 1526 N N . LEU A 1 192 ? -11.259 -3.140 14.069 1.00 96.06 192 LEU A N 1
ATOM 1527 C CA . LEU A 1 192 ? -12.466 -3.373 13.262 1.00 96.06 192 LEU A CA 1
ATOM 1528 C C . LEU A 1 192 ? -12.237 -3.033 11.786 1.00 96.06 192 LEU A C 1
ATOM 1530 O O . LEU A 1 192 ? -12.603 -3.813 10.908 1.00 96.06 192 LEU A O 1
ATOM 1534 N N . MET A 1 193 ? -11.605 -1.890 11.513 1.00 96.00 193 MET A N 1
ATOM 1535 C CA . MET A 1 193 ? -11.436 -1.388 10.151 1.00 96.00 193 MET A CA 1
ATOM 1536 C C . MET A 1 193 ? -10.394 -2.162 9.328 1.00 96.00 193 MET A C 1
ATOM 1538 O O . MET A 1 193 ? -10.481 -2.151 8.099 1.00 96.00 193 MET A O 1
ATOM 1542 N N . ASP A 1 194 ? -9.471 -2.901 9.956 1.00 95.31 194 ASP A N 1
ATOM 1543 C CA . ASP A 1 194 ? -8.595 -3.831 9.231 1.00 95.31 194 ASP A CA 1
ATOM 1544 C C . ASP A 1 194 ? -9.401 -5.013 8.672 1.00 95.31 194 ASP A C 1
ATOM 1546 O O . ASP A 1 194 ? -9.256 -5.364 7.502 1.00 95.31 194 ASP A O 1
ATOM 1550 N N . HIS A 1 195 ? -10.340 -5.554 9.453 1.00 97.38 195 HIS A N 1
ATOM 1551 C CA . HIS A 1 195 ? -11.230 -6.632 9.006 1.00 97.38 195 HIS A CA 1
ATOM 1552 C C . HIS A 1 195 ? -12.307 -6.157 8.020 1.00 97.38 195 HIS A C 1
ATOM 1554 O O . HIS A 1 195 ? -12.698 -6.899 7.113 1.00 97.38 195 HIS A O 1
ATOM 1560 N N . VAL A 1 196 ? -12.778 -4.912 8.165 1.00 98.12 196 VAL A N 1
ATOM 1561 C CA . VAL A 1 196 ? -13.644 -4.264 7.167 1.00 98.12 196 VAL A CA 1
ATOM 1562 C C . VAL A 1 196 ? -12.902 -4.144 5.844 1.00 98.12 196 VAL A C 1
ATOM 1564 O O . VAL A 1 196 ? -13.430 -4.546 4.811 1.00 98.12 196 VAL A O 1
ATOM 1567 N N . HIS A 1 197 ? -11.668 -3.635 5.871 1.00 97.56 197 HIS A N 1
ATOM 1568 C CA . HIS A 1 197 ? -10.832 -3.529 4.682 1.00 97.56 197 HIS A CA 1
ATOM 1569 C C . HIS A 1 197 ? -10.629 -4.884 4.015 1.00 97.56 197 HIS A C 1
ATOM 1571 O O . HIS A 1 197 ? -10.814 -4.992 2.802 1.00 97.56 197 HIS A O 1
ATOM 1577 N N . GLU A 1 198 ? -10.308 -5.908 4.805 1.00 97.38 198 GLU A N 1
ATOM 1578 C CA . GLU A 1 198 ? -10.097 -7.250 4.289 1.00 97.38 198 GLU A CA 1
ATOM 1579 C C . GLU A 1 198 ? -11.344 -7.790 3.588 1.00 97.38 198 GLU A C 1
ATOM 1581 O O . GLU A 1 198 ? -11.288 -8.242 2.442 1.00 97.38 198 GLU A O 1
ATOM 1586 N N . THR A 1 199 ? -12.503 -7.663 4.225 1.00 98.31 199 THR A N 1
ATOM 1587 C CA . THR A 1 199 ? -13.759 -8.138 3.638 1.00 98.31 199 THR A CA 1
ATOM 1588 C C . THR A 1 199 ? -14.154 -7.324 2.407 1.00 98.31 199 THR A C 1
ATOM 1590 O O . THR A 1 199 ? -14.575 -7.896 1.401 1.00 98.31 199 THR A O 1
ATOM 1593 N N . PHE A 1 200 ? -13.969 -6.003 2.446 1.00 98.25 200 PHE A N 1
ATOM 1594 C CA . PHE A 1 200 ? -14.274 -5.102 1.337 1.00 98.25 200 PHE A CA 1
ATOM 1595 C C . PHE A 1 200 ? -13.426 -5.419 0.102 1.00 98.25 200 PHE A C 1
ATOM 1597 O O . PHE A 1 200 ? -13.974 -5.617 -0.981 1.00 98.25 200 PHE A O 1
ATOM 1604 N N . VAL A 1 201 ? -12.102 -5.550 0.254 1.00 98.00 201 VAL A N 1
ATOM 1605 C CA . VAL A 1 201 ? -11.202 -5.919 -0.852 1.00 98.00 201 VAL A CA 1
ATOM 1606 C C . VAL A 1 201 ? -11.555 -7.302 -1.396 1.00 98.00 201 VAL A C 1
ATOM 1608 O O . VAL A 1 201 ? -11.591 -7.491 -2.612 1.00 98.00 201 VAL A O 1
ATOM 1611 N N . GLY A 1 202 ? -11.870 -8.257 -0.515 1.00 97.81 202 GLY A N 1
ATOM 1612 C CA . GLY A 1 202 ? -12.309 -9.596 -0.903 1.00 97.81 202 GLY A CA 1
ATOM 1613 C C . GLY A 1 202 ? -13.575 -9.586 -1.766 1.00 97.81 202 GLY A C 1
ATOM 1614 O O . GLY A 1 202 ? -13.608 -10.250 -2.802 1.00 97.81 202 GLY A O 1
ATOM 1615 N N . ARG A 1 203 ? -14.589 -8.798 -1.385 1.00 97.94 203 ARG A N 1
ATOM 1616 C CA . ARG A 1 203 ? -15.853 -8.672 -2.132 1.00 97.94 203 ARG A CA 1
ATOM 1617 C C . ARG A 1 203 ? -15.725 -7.849 -3.406 1.00 97.94 203 ARG A C 1
ATOM 1619 O O . ARG A 1 203 ? -16.365 -8.174 -4.398 1.00 97.94 203 ARG A O 1
ATOM 1626 N N . LEU A 1 204 ? -14.874 -6.826 -3.408 1.00 97.00 204 LEU A N 1
ATOM 1627 C CA . LEU A 1 204 ? -14.623 -6.001 -4.588 1.00 97.00 204 LEU A CA 1
ATOM 1628 C C . LEU A 1 204 ? -13.762 -6.731 -5.632 1.00 97.00 204 LEU A C 1
ATOM 1630 O O . LEU A 1 204 ? -13.829 -6.409 -6.819 1.00 97.00 204 LEU A O 1
ATOM 1634 N N . ARG A 1 205 ? -12.984 -7.742 -5.211 1.00 97.50 205 ARG A N 1
ATOM 1635 C CA . ARG A 1 205 ? -12.038 -8.499 -6.045 1.00 97.50 205 ARG A CA 1
ATOM 1636 C C . ARG A 1 205 ? -12.570 -8.882 -7.430 1.00 97.50 205 ARG A C 1
ATOM 1638 O O . ARG A 1 205 ? -11.839 -8.621 -8.383 1.00 97.50 205 ARG A O 1
ATOM 1645 N N . PRO A 1 206 ? -13.779 -9.45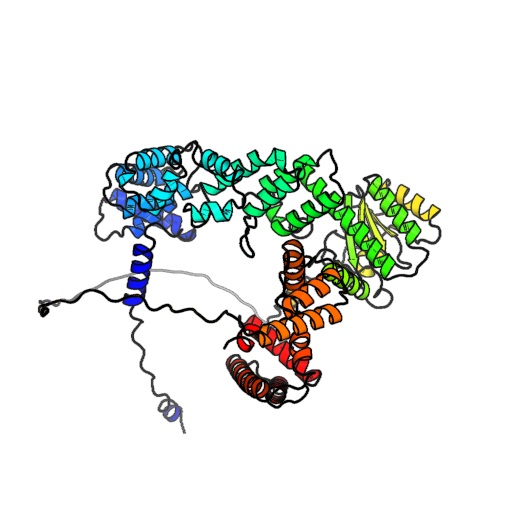0 -7.611 1.00 97.00 206 PRO A N 1
ATOM 1646 C CA . PRO A 1 206 ? -14.277 -9.845 -8.932 1.00 97.00 206 PRO A CA 1
ATOM 1647 C C . PRO A 1 206 ? -14.382 -8.689 -9.937 1.00 97.00 206 PRO A C 1
ATOM 1649 O O . PRO A 1 206 ? -14.349 -8.937 -11.137 1.00 97.00 206 PRO A O 1
ATOM 1652 N N . HIS A 1 207 ? -14.465 -7.443 -9.459 1.00 96.12 207 HIS A N 1
ATOM 1653 C CA . HIS A 1 207 ? -14.623 -6.236 -10.272 1.00 96.12 207 HIS A CA 1
ATOM 1654 C C . HIS A 1 207 ? -13.311 -5.464 -10.490 1.00 96.12 207 HIS A C 1
ATOM 1656 O O . HIS A 1 207 ? -13.285 -4.505 -11.265 1.00 96.12 207 HIS A O 1
ATOM 1662 N N . LEU A 1 208 ? -12.205 -5.872 -9.852 1.00 96.81 208 LEU A N 1
ATOM 1663 C CA . LEU A 1 208 ? -10.894 -5.204 -9.959 1.00 96.81 208 LEU A CA 1
ATOM 1664 C C . LEU A 1 208 ? -10.198 -5.401 -11.316 1.00 96.81 208 LEU A C 1
ATOM 1666 O O . LEU A 1 208 ? -9.124 -4.855 -11.554 1.00 96.81 208 LEU A O 1
ATOM 1670 N N . ASN A 1 209 ? -10.814 -6.154 -12.225 1.00 95.25 209 ASN A N 1
ATOM 1671 C CA . ASN A 1 209 ? -10.435 -6.242 -13.632 1.00 95.25 209 ASN A CA 1
ATOM 1672 C C . ASN A 1 209 ? -11.105 -5.160 -14.508 1.00 95.25 209 ASN A C 1
ATOM 1674 O O . ASN A 1 209 ? -11.011 -5.235 -15.732 1.00 95.25 209 ASN A O 1
ATOM 1678 N N . THR A 1 210 ? -11.781 -4.175 -13.906 1.00 95.25 210 THR A N 1
ATOM 1679 C CA . THR A 1 210 ? -12.433 -3.048 -14.594 1.00 95.25 210 THR A CA 1
ATOM 1680 C C . THR A 1 210 ? -11.962 -1.702 -14.038 1.00 95.25 210 THR A C 1
ATOM 1682 O O . THR A 1 210 ? -11.583 -1.605 -12.870 1.00 95.25 210 THR A O 1
ATOM 1685 N N . GLU A 1 211 ? -12.029 -0.639 -14.847 1.00 93.25 211 GLU A N 1
ATOM 1686 C CA . GLU A 1 211 ? -11.655 0.717 -14.403 1.00 93.25 211 GLU A CA 1
ATOM 1687 C C . GLU A 1 211 ? -12.570 1.217 -13.274 1.00 93.25 211 GLU A C 1
ATOM 1689 O O . GLU A 1 211 ? -12.100 1.860 -12.340 1.00 93.25 211 GLU A O 1
ATOM 1694 N N . GLN A 1 212 ? -13.864 0.873 -13.302 1.00 93.62 212 GLN A N 1
ATOM 1695 C CA . GLN A 1 212 ? -14.808 1.237 -12.242 1.00 93.62 212 GLN A CA 1
ATOM 1696 C C . GLN A 1 212 ? -14.432 0.592 -10.901 1.00 93.62 212 GLN A C 1
ATOM 1698 O O . GLN A 1 212 ? -14.371 1.286 -9.887 1.00 93.62 212 GLN A O 1
ATOM 1703 N N . GLY A 1 213 ? -14.132 -0.713 -10.892 1.00 95.19 213 GLY A N 1
ATOM 1704 C CA . GLY A 1 213 ? -13.716 -1.413 -9.676 1.00 95.19 213 GLY A CA 1
ATOM 1705 C C . GLY A 1 213 ? -12.394 -0.882 -9.119 1.00 95.19 213 GLY A C 1
ATOM 1706 O O . GLY A 1 213 ? -12.275 -0.683 -7.911 1.00 95.19 213 GLY A O 1
ATOM 1707 N N . LEU A 1 214 ? -1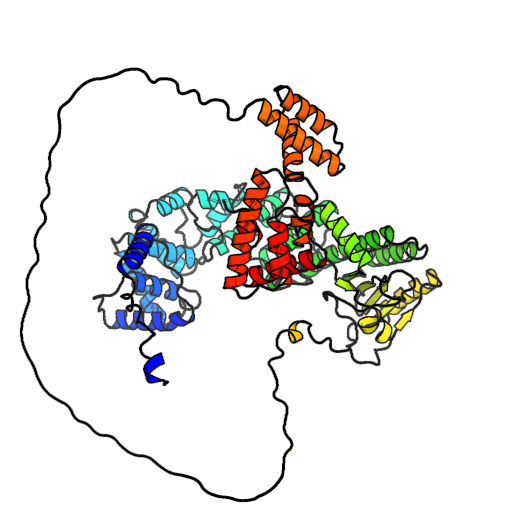1.422 -0.575 -9.987 1.00 95.25 214 LEU A N 1
ATOM 1708 C CA . LEU A 1 214 ? -10.176 0.066 -9.559 1.00 95.25 214 LEU A CA 1
ATOM 1709 C C . LEU A 1 214 ? -10.417 1.466 -8.997 1.00 95.25 214 LEU A C 1
ATOM 1711 O O . LEU A 1 214 ? -9.887 1.783 -7.937 1.00 95.25 214 LEU A O 1
ATOM 1715 N N . ASN A 1 215 ? -11.223 2.299 -9.656 1.00 94.06 215 ASN A N 1
ATOM 1716 C CA . ASN A 1 215 ? -11.548 3.632 -9.148 1.00 94.06 215 ASN A CA 1
ATOM 1717 C C . ASN A 1 215 ? -12.174 3.559 -7.756 1.00 94.06 215 ASN A C 1
ATOM 1719 O O . ASN A 1 215 ? -11.764 4.304 -6.869 1.00 94.06 215 ASN A O 1
ATOM 1723 N N . HIS A 1 216 ? -13.091 2.617 -7.546 1.00 95.38 216 HIS A N 1
ATOM 1724 C CA . HIS A 1 216 ? -13.714 2.400 -6.249 1.00 95.38 216 HIS A CA 1
ATOM 1725 C C . HIS A 1 216 ? -12.683 1.973 -5.186 1.00 95.38 216 HIS A C 1
ATOM 1727 O O . HIS A 1 216 ? -12.604 2.565 -4.107 1.00 95.38 216 HIS A O 1
ATOM 1733 N N . LEU A 1 217 ? -11.807 1.018 -5.509 1.00 96.62 217 LEU A N 1
ATOM 1734 C CA . LEU A 1 217 ? -10.725 0.607 -4.614 1.00 96.62 217 LEU A CA 1
ATOM 1735 C C . LEU A 1 217 ? -9.791 1.777 -4.262 1.00 96.62 217 LEU A C 1
ATOM 1737 O O . LEU A 1 217 ? -9.468 1.986 -3.095 1.00 96.62 217 LEU A O 1
ATOM 1741 N N . PHE A 1 218 ? -9.351 2.560 -5.247 1.00 93.88 218 PHE A N 1
ATOM 1742 C CA . PHE A 1 218 ? -8.411 3.658 -5.013 1.00 93.88 218 PHE A CA 1
ATOM 1743 C C . PHE A 1 218 ? -9.058 4.869 -4.328 1.00 93.88 218 PHE A C 1
ATOM 1745 O O . PHE A 1 218 ? -8.368 5.547 -3.567 1.00 93.88 218 PHE A O 1
ATOM 1752 N N . ALA A 1 219 ? -10.368 5.083 -4.485 1.00 93.06 219 ALA A N 1
ATOM 1753 C CA . ALA A 1 219 ? -11.127 6.042 -3.678 1.00 93.06 219 ALA A CA 1
ATOM 1754 C C . ALA A 1 219 ? -11.134 5.663 -2.185 1.00 93.06 219 ALA A C 1
ATOM 1756 O O . ALA A 1 219 ? -11.189 6.537 -1.322 1.00 93.06 219 ALA A O 1
ATOM 1757 N N . TRP A 1 220 ? -11.029 4.370 -1.861 1.00 95.75 220 TRP A N 1
ATOM 1758 C CA . TRP A 1 220 ? -10.831 3.902 -0.489 1.00 95.75 220 TRP A CA 1
ATOM 1759 C C . TRP A 1 220 ? -9.373 4.016 -0.015 1.00 95.75 220 TRP A C 1
ATOM 1761 O O . TRP A 1 220 ? -9.123 4.460 1.107 1.00 95.75 220 TRP A O 1
ATOM 1771 N N . LEU A 1 221 ? -8.403 3.607 -0.839 1.00 94.88 221 LEU A N 1
ATOM 1772 C CA . LEU A 1 221 ? -6.989 3.515 -0.442 1.00 94.88 221 LEU A CA 1
ATOM 1773 C C . LEU A 1 221 ? -6.277 4.868 -0.361 1.00 94.88 221 LEU A C 1
ATOM 1775 O O . LEU A 1 221 ? -5.400 5.043 0.489 1.00 94.88 221 LEU A O 1
ATOM 1779 N N . HIS A 1 222 ? -6.635 5.795 -1.248 1.00 89.75 222 HIS A N 1
ATOM 1780 C CA . HIS A 1 222 ? -6.026 7.117 -1.376 1.00 89.75 222 HIS A CA 1
ATOM 1781 C C . HIS A 1 222 ? -7.104 8.176 -1.675 1.00 89.75 222 HIS A C 1
ATOM 1783 O O . HIS A 1 222 ? -7.138 8.740 -2.769 1.00 89.75 222 HIS A O 1
ATOM 1789 N N . PRO A 1 223 ? -8.006 8.449 -0.713 1.00 85.81 223 PRO A N 1
ATOM 1790 C CA . PRO A 1 223 ? -9.157 9.336 -0.912 1.00 85.81 223 PRO A CA 1
ATOM 1791 C C . PRO A 1 223 ? -8.764 10.798 -1.153 1.00 85.81 223 PRO A C 1
ATOM 1793 O O . PRO A 1 223 ? -9.483 11.540 -1.814 1.00 85.81 223 PRO A O 1
ATOM 1796 N N . LYS A 1 224 ? -7.638 11.234 -0.582 1.00 80.06 224 LYS A N 1
ATOM 1797 C CA . LYS A 1 224 ? -7.124 12.601 -0.691 1.00 80.06 224 LYS A CA 1
ATOM 1798 C C . LYS A 1 224 ? -5.602 12.623 -0.517 1.00 80.06 224 LYS A C 1
ATOM 1800 O O . LYS A 1 224 ? -5.059 11.705 0.111 1.00 80.06 224 LYS A O 1
ATOM 1805 N N . PRO A 1 225 ? -4.913 13.674 -1.000 1.00 74.00 225 PRO A N 1
ATOM 1806 C CA . PRO A 1 225 ? -3.479 13.836 -0.784 1.00 74.00 225 PRO A CA 1
ATOM 1807 C C . PRO A 1 225 ? -3.105 13.703 0.699 1.00 74.00 225 PRO A C 1
ATOM 1809 O O . PRO A 1 225 ? -3.789 14.224 1.579 1.00 74.00 225 PRO A O 1
ATOM 1812 N N . GLY A 1 226 ? -2.034 12.959 0.977 1.00 74.75 226 GLY A N 1
ATOM 1813 C CA . GLY A 1 226 ? -1.535 12.719 2.336 1.00 74.75 226 GLY A CA 1
ATOM 1814 C C . GLY A 1 226 ? -2.286 11.650 3.142 1.00 74.75 226 GLY A C 1
ATOM 1815 O O . GLY A 1 226 ? -1.826 11.292 4.219 1.00 74.75 226 GLY A O 1
ATOM 1816 N N . THR A 1 227 ? -3.403 11.098 2.649 1.00 81.88 227 THR A N 1
ATOM 1817 C CA . THR A 1 227 ? -4.131 10.002 3.319 1.00 81.88 227 THR A CA 1
ATOM 1818 C C . THR A 1 227 ? -3.983 8.713 2.524 1.00 81.88 227 THR A C 1
ATOM 1820 O O . THR A 1 227 ? -4.584 8.583 1.462 1.00 81.88 227 THR A O 1
ATOM 1823 N N . ARG A 1 228 ? -3.186 7.759 3.019 1.00 87.94 228 ARG A N 1
ATOM 1824 C CA . ARG A 1 228 ? -2.945 6.471 2.350 1.00 87.94 228 ARG A CA 1
ATOM 1825 C C . ARG A 1 228 ? -3.106 5.304 3.303 1.00 87.94 228 ARG A C 1
ATOM 1827 O O . ARG A 1 228 ? -2.390 5.226 4.298 1.00 87.94 228 ARG A O 1
ATOM 1834 N N . LYS A 1 229 ? -3.947 4.339 2.929 1.00 91.31 229 LYS A N 1
ATOM 1835 C CA . LYS A 1 229 ? -3.984 3.049 3.616 1.00 91.31 229 LYS A CA 1
ATOM 1836 C C . LYS A 1 229 ? -2.808 2.181 3.177 1.00 91.31 229 LYS A C 1
ATOM 1838 O O . LYS A 1 229 ? -2.749 1.739 2.030 1.00 91.31 229 LYS A O 1
ATOM 1843 N N . GLN A 1 230 ? -1.873 1.955 4.095 1.00 83.31 230 GLN A N 1
ATOM 1844 C CA . GLN A 1 230 ? -0.705 1.099 3.863 1.00 83.31 230 GLN A CA 1
ATOM 1845 C C . GLN A 1 230 ? -0.886 -0.320 4.422 1.00 83.31 230 GLN A C 1
ATOM 1847 O O . GLN A 1 230 ? -0.344 -1.261 3.848 1.00 83.31 230 GLN A O 1
ATOM 1852 N N . SER A 1 231 ? -1.656 -0.498 5.506 1.00 87.12 231 SER A N 1
ATOM 1853 C CA . SER A 1 231 ? -1.953 -1.833 6.045 1.00 87.12 231 SER A CA 1
ATOM 1854 C C . SER A 1 231 ? -2.831 -2.638 5.081 1.00 87.12 231 SER A C 1
ATOM 1856 O O . SER A 1 231 ? -3.681 -2.073 4.391 1.00 87.12 231 SER A O 1
ATOM 1858 N N . GLY A 1 232 ? -2.613 -3.956 5.022 1.00 90.62 232 GLY A N 1
ATOM 1859 C CA . GLY A 1 232 ? -3.324 -4.846 4.094 1.00 90.62 232 GLY A CA 1
ATOM 1860 C C . GLY A 1 232 ? -2.821 -4.798 2.644 1.00 90.62 232 GLY A C 1
ATOM 1861 O O . GLY A 1 232 ? -3.494 -5.307 1.748 1.00 90.62 232 GLY A O 1
ATOM 1862 N N . SER A 1 233 ? -1.640 -4.217 2.387 1.00 94.19 233 SER A N 1
ATOM 1863 C CA . SER A 1 233 ? -1.079 -4.069 1.035 1.00 94.19 233 SER A CA 1
ATOM 1864 C C . SER A 1 233 ? -1.025 -5.384 0.255 1.00 94.19 233 SER A C 1
ATOM 1866 O O . SER A 1 233 ? -1.465 -5.421 -0.892 1.00 94.19 233 SER A O 1
ATOM 1868 N N . THR A 1 234 ? -0.565 -6.472 0.880 1.00 95.56 234 THR A N 1
ATOM 1869 C CA . THR A 1 234 ? -0.477 -7.804 0.265 1.00 95.56 234 THR A CA 1
ATOM 1870 C C . THR A 1 234 ? -1.808 -8.237 -0.337 1.00 95.56 234 THR A C 1
ATOM 1872 O O . THR A 1 234 ? -1.873 -8.623 -1.502 1.00 95.56 234 THR A O 1
ATOM 1875 N N . GLN A 1 235 ? -2.891 -8.096 0.425 1.00 95.88 235 GLN A N 1
ATOM 1876 C CA . GLN A 1 235 ? -4.219 -8.495 -0.012 1.00 95.88 235 GLN A CA 1
ATOM 1877 C C . GLN A 1 235 ? -4.700 -7.665 -1.205 1.00 95.88 235 GLN A C 1
ATOM 1879 O O . GLN A 1 235 ? -5.255 -8.214 -2.156 1.00 95.88 235 GLN A O 1
ATOM 1884 N N . VAL A 1 236 ? -4.477 -6.349 -1.174 1.00 97.44 236 VAL A N 1
ATOM 1885 C CA . VAL A 1 236 ? -4.826 -5.457 -2.285 1.00 97.44 236 VAL A CA 1
ATOM 1886 C C . VAL A 1 236 ? -4.048 -5.834 -3.543 1.00 97.44 236 VAL A C 1
ATOM 1888 O O . VAL A 1 236 ? -4.638 -5.980 -4.615 1.00 97.44 236 VAL A O 1
ATOM 1891 N N . ILE A 1 237 ? -2.731 -6.008 -3.411 1.00 97.25 237 ILE A N 1
ATOM 1892 C CA . ILE A 1 237 ? -1.840 -6.354 -4.518 1.00 97.25 237 ILE A CA 1
ATOM 1893 C C . ILE A 1 237 ? -2.289 -7.666 -5.162 1.00 97.25 237 ILE A C 1
ATOM 1895 O O . ILE A 1 237 ? -2.443 -7.729 -6.382 1.00 97.25 237 ILE A O 1
ATOM 1899 N N . GLU A 1 238 ? -2.570 -8.691 -4.362 1.00 97.69 238 GLU A N 1
ATOM 1900 C CA . GLU A 1 238 ? -3.016 -9.986 -4.875 1.00 97.69 238 GLU A CA 1
ATOM 1901 C C . GLU A 1 238 ? -4.427 -9.940 -5.474 1.00 97.69 238 GLU A C 1
ATOM 1903 O O . GLU A 1 238 ? -4.689 -10.564 -6.507 1.00 97.69 238 GLU A O 1
ATOM 1908 N N . ALA A 1 239 ? -5.338 -9.162 -4.885 1.00 97.88 239 ALA A N 1
ATOM 1909 C CA . ALA A 1 239 ? -6.687 -8.987 -5.411 1.00 97.88 239 ALA A CA 1
ATOM 1910 C C . ALA A 1 239 ? -6.683 -8.322 -6.799 1.00 97.88 239 ALA A C 1
ATOM 1912 O O . ALA A 1 239 ? -7.444 -8.741 -7.673 1.00 97.88 239 ALA A O 1
ATOM 1913 N N . VAL A 1 240 ? -5.811 -7.331 -7.018 1.00 97.75 240 VAL A N 1
ATOM 1914 C CA . VAL A 1 240 ? -5.675 -6.627 -8.304 1.00 97.75 240 VAL A CA 1
ATOM 1915 C C . VAL A 1 240 ? -4.893 -7.462 -9.320 1.00 97.75 240 VAL A C 1
ATOM 1917 O O . VAL A 1 240 ? -5.366 -7.684 -10.437 1.00 97.75 240 VAL A O 1
ATOM 1920 N N . LEU A 1 241 ? -3.696 -7.938 -8.958 1.00 97.31 241 LEU A N 1
ATOM 1921 C CA . LEU A 1 241 ? -2.794 -8.613 -9.898 1.00 97.31 241 LEU A CA 1
ATOM 1922 C C . LEU A 1 241 ? -3.240 -10.041 -10.239 1.00 97.31 241 LEU A C 1
ATOM 1924 O O . LEU A 1 241 ? -2.921 -10.534 -11.323 1.00 97.31 241 LEU A O 1
ATOM 1928 N N . GLY A 1 242 ? -4.022 -10.686 -9.368 1.00 97.12 242 GLY A N 1
ATOM 1929 C CA . GLY A 1 242 ? -4.465 -12.071 -9.538 1.00 97.12 242 GLY A CA 1
ATOM 1930 C C . GLY A 1 242 ? -5.269 -12.328 -10.819 1.00 97.12 242 GLY A C 1
ATOM 1931 O O . GLY A 1 242 ? -5.216 -13.426 -11.373 1.00 97.12 242 GLY A O 1
ATOM 1932 N N . HIS A 1 243 ? -5.955 -11.312 -11.352 1.00 96.50 243 HIS A N 1
ATOM 1933 C CA . HIS A 1 243 ? -6.686 -11.400 -12.628 1.00 96.50 243 HIS A CA 1
ATOM 1934 C C . HIS A 1 243 ? -5.774 -11.589 -13.847 1.00 96.50 243 HIS A C 1
ATOM 1936 O O . HIS A 1 243 ? -6.217 -12.073 -14.891 1.00 96.50 243 HIS A O 1
ATOM 1942 N N . TRP A 1 244 ? -4.496 -11.234 -13.715 1.00 95.69 244 TRP A N 1
ATOM 1943 C CA . TRP A 1 244 ? -3.535 -11.122 -14.816 1.00 95.69 244 TRP A CA 1
ATOM 1944 C C . TRP A 1 244 ? -2.410 -12.157 -14.747 1.00 95.69 244 TRP A C 1
ATOM 1946 O O . TRP A 1 244 ? -1.417 -12.064 -15.470 1.00 95.69 244 TRP A O 1
ATOM 1956 N N . LEU A 1 245 ? -2.575 -13.178 -13.901 1.00 93.00 245 LEU A N 1
ATOM 1957 C CA . LEU A 1 245 ? -1.653 -14.312 -13.833 1.00 93.00 245 LEU A CA 1
ATOM 1958 C C . LEU A 1 245 ? -1.615 -15.083 -15.160 1.00 93.00 245 LEU A C 1
ATOM 1960 O O . LEU A 1 245 ? -0.554 -15.516 -15.598 1.00 93.00 245 LEU A O 1
ATOM 1964 N N . LYS A 1 246 ? -2.777 -15.237 -15.811 1.00 89.44 246 LYS A N 1
ATOM 1965 C CA . LYS A 1 246 ? -2.948 -16.007 -17.060 1.00 89.44 246 LYS A CA 1
ATOM 1966 C C . LYS A 1 246 ? -3.540 -15.193 -18.216 1.00 89.44 246 LYS A C 1
ATOM 1968 O O . LYS A 1 246 ? -3.858 -15.748 -19.261 1.00 89.44 246 LYS A O 1
ATOM 1973 N N . ARG A 1 247 ? -3.759 -13.891 -18.018 1.00 89.12 247 ARG A N 1
ATOM 1974 C CA . ARG A 1 247 ? -4.401 -12.980 -18.980 1.00 89.12 247 ARG A CA 1
ATOM 1975 C C . ARG A 1 247 ? -3.621 -11.674 -19.044 1.00 89.12 247 ARG A C 1
ATOM 1977 O O . ARG A 1 247 ? -2.925 -11.328 -18.095 1.00 89.12 247 ARG A O 1
ATOM 1984 N N . GLN A 1 248 ? -3.759 -10.937 -20.141 1.00 84.12 248 GLN A N 1
ATOM 1985 C CA . GLN A 1 248 ? -3.143 -9.620 -20.304 1.00 84.12 248 GLN A CA 1
ATOM 1986 C C . GLN A 1 248 ? -4.233 -8.545 -20.425 1.00 84.12 248 GLN A C 1
ATOM 1988 O O . GLN A 1 248 ? -5.172 -8.738 -21.201 1.00 84.12 248 GLN A O 1
ATOM 1993 N N . PRO A 1 249 ? -4.133 -7.428 -19.683 1.00 91.56 249 PRO A N 1
ATOM 1994 C CA . PRO A 1 249 ? -4.985 -6.268 -19.907 1.00 91.56 249 PRO A CA 1
ATOM 1995 C C . PRO A 1 249 ? -4.596 -5.551 -21.204 1.00 91.56 249 PRO A C 1
ATOM 1997 O O . PRO A 1 249 ? -3.506 -5.754 -21.746 1.00 91.56 249 PRO A O 1
ATOM 2000 N N . THR A 1 250 ? -5.468 -4.659 -21.682 1.00 89.38 250 THR A N 1
ATOM 2001 C CA . THR A 1 250 ? -5.107 -3.718 -22.752 1.00 89.38 250 THR A CA 1
ATOM 2002 C C . THR A 1 250 ? -3.944 -2.826 -22.306 1.00 89.38 250 THR A C 1
ATOM 2004 O O . THR A 1 250 ? -3.768 -2.574 -21.113 1.00 89.38 250 THR A O 1
ATOM 2007 N N . ASP A 1 251 ? -3.145 -2.317 -23.251 1.00 81.62 251 ASP A N 1
ATOM 2008 C CA . ASP A 1 251 ? -1.962 -1.500 -22.930 1.00 81.62 251 ASP A CA 1
ATOM 2009 C C . ASP A 1 251 ? -2.316 -0.263 -22.078 1.00 81.62 251 ASP A C 1
ATOM 2011 O O . ASP A 1 251 ? -1.588 0.049 -21.134 1.00 81.62 251 ASP A O 1
ATOM 2015 N N . ALA A 1 252 ? -3.452 0.387 -22.359 1.00 84.62 252 ALA A N 1
ATOM 2016 C CA . ALA A 1 252 ? -3.945 1.531 -21.589 1.00 84.62 252 ALA A CA 1
ATOM 2017 C C . ALA A 1 252 ? -4.339 1.142 -20.155 1.00 84.62 252 ALA A C 1
ATOM 2019 O O . ALA A 1 252 ? -3.933 1.797 -19.196 1.00 84.62 252 ALA A O 1
ATOM 2020 N N . PHE A 1 253 ? -5.082 0.044 -19.998 1.00 89.94 253 PHE A N 1
ATOM 2021 C CA . PHE A 1 253 ? -5.545 -0.397 -18.686 1.00 89.94 253 PHE A CA 1
ATOM 2022 C C . PHE A 1 253 ? -4.399 -0.933 -17.821 1.00 89.94 253 PHE A C 1
ATOM 2024 O O . PHE A 1 253 ? -4.318 -0.621 -16.636 1.00 89.94 253 PHE A O 1
ATOM 2031 N N . ARG A 1 254 ? -3.440 -1.646 -18.430 1.00 91.06 254 ARG A N 1
ATOM 2032 C CA . ARG A 1 254 ? -2.178 -2.025 -17.780 1.00 91.06 254 ARG A CA 1
ATOM 2033 C C . ARG A 1 254 ? -1.463 -0.804 -17.205 1.00 91.06 254 ARG A C 1
ATOM 2035 O O . ARG A 1 254 ? -1.035 -0.846 -16.059 1.00 91.06 254 ARG A O 1
ATOM 2042 N N . GLY A 1 255 ? -1.322 0.256 -18.007 1.00 85.06 255 GLY A N 1
ATOM 2043 C CA . GLY A 1 255 ? -0.683 1.504 -17.587 1.00 85.06 255 GLY A CA 1
ATOM 2044 C C . GLY A 1 255 ? -1.373 2.117 -16.368 1.00 85.06 255 GLY A C 1
ATOM 2045 O O . GLY A 1 255 ? -0.701 2.397 -15.379 1.00 85.06 255 GLY A O 1
ATOM 2046 N N . SER A 1 256 ? -2.710 2.215 -16.403 1.00 88.38 256 SER A N 1
ATOM 2047 C CA . SER A 1 256 ? -3.531 2.695 -15.275 1.00 88.38 256 SER A CA 1
ATOM 2048 C C . SER A 1 256 ? -3.287 1.877 -14.000 1.00 88.38 256 SER A C 1
ATOM 2050 O O . SER A 1 256 ? -3.025 2.446 -12.940 1.00 88.38 256 SER A O 1
ATOM 2052 N N . ILE A 1 257 ? -3.297 0.540 -14.093 1.00 93.69 257 ILE A N 1
ATOM 2053 C CA . ILE A 1 257 ? -3.035 -0.331 -12.937 1.00 93.69 257 ILE A CA 1
ATOM 2054 C C . ILE A 1 257 ? -1.626 -0.086 -12.391 1.00 93.69 257 ILE A C 1
ATOM 2056 O O . ILE A 1 257 ? -1.471 0.171 -11.199 1.00 93.69 257 ILE A O 1
ATOM 2060 N N . THR A 1 258 ? -0.604 -0.155 -13.245 1.00 90.69 258 THR A N 1
ATOM 2061 C CA . THR A 1 258 ? 0.800 0.000 -12.840 1.00 90.69 258 THR A CA 1
ATOM 2062 C C . THR A 1 258 ? 1.036 1.334 -12.136 1.00 90.69 258 THR A C 1
ATOM 2064 O O . THR A 1 258 ? 1.612 1.357 -11.048 1.00 90.69 258 THR A O 1
ATOM 2067 N N . GLU A 1 259 ? 0.549 2.436 -12.711 1.00 86.62 259 GLU A N 1
ATOM 2068 C CA . GLU A 1 259 ? 0.700 3.774 -12.141 1.00 86.62 259 GLU A CA 1
ATOM 2069 C C . GLU A 1 259 ? 0.039 3.886 -10.767 1.00 86.62 259 GLU A C 1
ATOM 2071 O O . GLU A 1 259 ? 0.668 4.346 -9.814 1.00 86.62 259 GLU A O 1
ATOM 2076 N N . ARG A 1 260 ? -1.205 3.418 -10.626 1.00 90.56 260 ARG A N 1
ATOM 2077 C CA . ARG A 1 260 ? -1.923 3.488 -9.348 1.00 90.56 260 ARG A CA 1
ATOM 2078 C C . ARG A 1 260 ? -1.283 2.597 -8.281 1.00 90.56 260 ARG A C 1
ATOM 2080 O O . ARG A 1 260 ? -1.163 3.016 -7.131 1.00 90.56 260 ARG A O 1
ATOM 2087 N N . MET A 1 261 ? -0.826 1.400 -8.652 1.00 92.38 261 MET A N 1
ATOM 2088 C CA . MET A 1 261 ? -0.164 0.465 -7.735 1.00 92.38 261 MET A CA 1
ATOM 2089 C C . MET A 1 261 ? 1.166 1.017 -7.218 1.00 92.38 261 MET A C 1
ATOM 2091 O O . MET A 1 261 ? 1.400 1.005 -6.013 1.00 92.38 261 MET A O 1
ATOM 2095 N N . ILE A 1 262 ? 2.015 1.549 -8.100 1.00 88.38 262 ILE A N 1
ATOM 2096 C CA . ILE A 1 262 ? 3.286 2.180 -7.709 1.00 88.38 262 ILE A CA 1
ATOM 2097 C C . ILE A 1 262 ? 3.021 3.468 -6.935 1.00 88.38 262 ILE A C 1
ATOM 2099 O O . ILE A 1 262 ? 3.670 3.731 -5.924 1.00 88.38 262 ILE A O 1
ATOM 2103 N N . GLY A 1 263 ? 2.030 4.243 -7.374 1.00 86.06 263 GLY A N 1
ATOM 2104 C CA . GLY A 1 263 ? 1.561 5.430 -6.683 1.00 86.06 263 GLY A CA 1
ATOM 2105 C C . GLY A 1 263 ? 1.173 5.121 -5.243 1.00 86.06 263 GLY A C 1
ATOM 2106 O O . GLY A 1 263 ? 1.554 5.884 -4.366 1.00 86.06 263 GLY A O 1
ATOM 2107 N N . GLN A 1 264 ? 0.498 4.001 -4.975 1.00 90.06 264 GLN A N 1
ATOM 2108 C CA . GLN A 1 264 ? 0.065 3.608 -3.631 1.00 90.06 264 GLN A CA 1
ATOM 2109 C C . GLN A 1 264 ? 1.153 2.911 -2.802 1.00 90.06 264 GLN A C 1
ATOM 2111 O O . GLN A 1 264 ? 1.331 3.252 -1.632 1.00 90.06 264 GLN A O 1
ATOM 2116 N N . PHE A 1 265 ? 1.872 1.950 -3.386 1.00 90.31 265 PHE A N 1
ATOM 2117 C CA . PHE A 1 265 ? 2.742 1.010 -2.663 1.00 90.31 265 PHE A CA 1
ATOM 2118 C C . PHE A 1 265 ? 4.240 1.202 -2.926 1.00 90.31 265 PHE A C 1
ATOM 2120 O O . PHE A 1 265 ? 5.052 0.445 -2.400 1.00 90.31 265 PHE A O 1
ATOM 2127 N N . SER A 1 266 ? 4.626 2.236 -3.680 1.00 87.69 266 SER A N 1
ATOM 2128 C CA . SER A 1 266 ? 5.984 2.431 -4.217 1.00 87.69 266 SER A CA 1
ATOM 2129 C C . SER A 1 266 ? 6.396 1.359 -5.232 1.00 87.69 266 SER A C 1
ATOM 2131 O O . SER A 1 266 ? 5.748 0.324 -5.382 1.00 87.69 266 SER A O 1
ATOM 2133 N N . ASP A 1 267 ? 7.482 1.616 -5.964 1.00 87.12 267 ASP A N 1
ATOM 2134 C CA . ASP A 1 267 ? 7.996 0.679 -6.964 1.00 87.12 267 ASP A CA 1
ATOM 2135 C C . ASP A 1 267 ? 8.669 -0.534 -6.282 1.00 87.12 267 ASP A C 1
ATOM 2137 O O . ASP A 1 267 ? 9.659 -0.347 -5.566 1.00 87.12 267 ASP A O 1
ATOM 2141 N N . PRO A 1 268 ? 8.205 -1.778 -6.526 1.00 88.06 268 PRO A N 1
ATOM 2142 C CA . PRO A 1 268 ? 8.749 -2.985 -5.893 1.00 88.06 268 PRO A CA 1
ATOM 2143 C C . PRO A 1 268 ? 10.207 -3.287 -6.266 1.00 88.06 268 PRO A C 1
ATOM 2145 O O . PRO A 1 268 ? 10.843 -4.168 -5.683 1.00 88.06 268 PRO A O 1
ATOM 2148 N N . ARG A 1 269 ? 10.764 -2.615 -7.271 1.00 83.81 269 ARG A N 1
ATOM 2149 C CA . ARG A 1 269 ? 12.161 -2.793 -7.677 1.00 83.81 269 ARG A CA 1
ATOM 2150 C C . ARG A 1 269 ? 13.117 -2.041 -6.762 1.00 83.81 269 ARG A C 1
ATOM 2152 O O . ARG A 1 269 ? 14.206 -2.537 -6.491 1.00 83.81 269 ARG A O 1
ATOM 2159 N N . THR A 1 270 ? 12.695 -0.880 -6.267 1.00 81.06 270 THR A N 1
ATOM 2160 C CA . THR A 1 270 ? 13.517 0.022 -5.447 1.00 81.06 270 THR A CA 1
ATOM 2161 C C . THR A 1 270 ? 13.084 0.044 -3.983 1.00 81.06 270 THR A C 1
ATOM 2163 O O . THR A 1 270 ? 13.924 0.229 -3.105 1.00 81.06 270 THR A O 1
ATOM 2166 N N . ASN A 1 271 ? 11.802 -0.195 -3.695 1.00 83.19 271 ASN A N 1
ATOM 2167 C CA . ASN A 1 271 ? 11.265 -0.288 -2.344 1.00 83.19 271 ASN A CA 1
ATOM 2168 C C . ASN A 1 271 ? 10.253 -1.438 -2.224 1.00 83.19 271 ASN A C 1
ATOM 2170 O O . ASN A 1 271 ? 9.118 -1.353 -2.687 1.00 83.19 271 ASN A O 1
ATOM 2174 N N . ARG A 1 272 ? 10.664 -2.513 -1.546 1.00 85.88 272 ARG A N 1
ATOM 2175 C CA . ARG A 1 272 ? 9.853 -3.727 -1.373 1.00 85.88 272 ARG A CA 1
ATOM 2176 C C . ARG A 1 272 ? 9.029 -3.766 -0.094 1.00 85.88 272 ARG A C 1
ATOM 2178 O O . ARG A 1 272 ? 8.313 -4.740 0.085 1.00 85.88 272 ARG A O 1
ATOM 2185 N N . SER A 1 273 ? 9.107 -2.767 0.789 1.00 88.88 273 SER A N 1
ATOM 2186 C CA . SER A 1 273 ? 8.543 -2.874 2.145 1.00 88.88 273 SER A CA 1
ATOM 2187 C C . SER A 1 273 ? 7.054 -3.242 2.162 1.00 88.88 273 SER A C 1
ATOM 2189 O O . SER A 1 273 ? 6.662 -4.145 2.893 1.00 88.88 273 SER A O 1
ATOM 2191 N N . LEU A 1 274 ? 6.245 -2.610 1.306 1.00 90.56 274 LEU A N 1
ATOM 2192 C CA . LEU A 1 274 ? 4.800 -2.860 1.188 1.00 90.56 274 LEU A CA 1
ATOM 2193 C C . LEU A 1 274 ? 4.445 -4.041 0.271 1.00 90.56 274 LEU A C 1
ATOM 2195 O O . LEU A 1 274 ? 3.281 -4.422 0.186 1.00 90.56 274 LEU A O 1
ATOM 2199 N N . TRP A 1 275 ? 5.438 -4.624 -0.397 1.00 93.25 275 TRP A N 1
ATOM 2200 C CA . TRP A 1 275 ? 5.297 -5.791 -1.271 1.00 93.25 275 TRP A CA 1
ATOM 2201 C C . TRP A 1 275 ? 5.731 -7.090 -0.576 1.00 93.25 275 TRP A C 1
ATOM 2203 O O . TRP A 1 275 ? 5.598 -8.171 -1.146 1.00 93.25 275 TRP A O 1
ATOM 2213 N N . LEU A 1 276 ? 6.255 -7.003 0.654 1.00 91.56 276 LEU A N 1
ATOM 2214 C CA . LEU A 1 276 ? 6.617 -8.171 1.452 1.00 91.56 276 LEU A CA 1
ATOM 2215 C C . LEU A 1 276 ? 5.385 -9.058 1.686 1.00 91.56 276 LEU A C 1
ATOM 2217 O O . LEU A 1 276 ? 4.300 -8.577 2.004 1.00 91.56 276 LEU A O 1
ATOM 2221 N N . GLY A 1 277 ? 5.562 -10.367 1.512 1.00 90.69 277 GLY A N 1
ATOM 2222 C CA . GLY A 1 277 ? 4.494 -11.358 1.669 1.00 90.69 277 GLY A CA 1
ATOM 2223 C C . GLY A 1 277 ? 3.600 -11.556 0.441 1.00 90.69 277 GLY A C 1
ATOM 2224 O O . GLY A 1 277 ? 2.805 -12.489 0.450 1.00 90.69 277 GLY A O 1
ATOM 2225 N N . VAL A 1 278 ? 3.736 -10.743 -0.616 1.00 96.00 278 VAL A N 1
ATOM 2226 C CA . VAL A 1 278 ? 3.048 -10.985 -1.897 1.00 96.00 278 VAL A CA 1
ATOM 2227 C C . VAL A 1 278 ? 3.637 -12.223 -2.563 1.00 96.00 278 VAL A C 1
ATOM 2229 O O . VAL A 1 278 ? 4.858 -12.365 -2.659 1.00 96.00 278 VAL A O 1
ATOM 2232 N N . ARG A 1 279 ? 2.774 -13.113 -3.056 1.00 95.12 279 ARG A N 1
ATOM 2233 C CA . ARG A 1 279 ? 3.214 -14.308 -3.783 1.00 95.12 279 ARG A CA 1
ATOM 2234 C C . ARG A 1 279 ? 4.017 -13.969 -5.045 1.00 95.12 279 ARG A C 1
ATOM 2236 O O . ARG A 1 279 ? 3.687 -13.049 -5.796 1.00 95.12 279 ARG A O 1
ATOM 2243 N N . GLU A 1 280 ? 5.028 -14.788 -5.333 1.00 90.69 280 GLU A N 1
ATOM 2244 C CA . GLU A 1 280 ? 5.968 -14.556 -6.439 1.00 90.69 280 GLU A CA 1
ATOM 2245 C C . GLU A 1 280 ? 5.291 -14.528 -7.821 1.00 90.69 280 GLU A C 1
ATOM 2247 O O . GLU A 1 280 ? 5.679 -13.758 -8.694 1.00 90.69 280 GLU A O 1
ATOM 2252 N N . ASP A 1 281 ? 4.224 -15.306 -8.020 1.00 93.06 281 ASP A N 1
ATOM 2253 C CA . ASP A 1 281 ? 3.450 -15.305 -9.266 1.00 93.06 281 ASP A CA 1
ATOM 2254 C C . ASP A 1 281 ? 2.766 -13.954 -9.540 1.00 93.06 281 ASP A C 1
ATOM 2256 O O . ASP A 1 281 ? 2.689 -13.521 -10.691 1.00 93.06 281 ASP A O 1
ATOM 2260 N N . HIS A 1 282 ? 2.341 -13.242 -8.494 1.00 95.25 282 HIS A N 1
ATOM 2261 C CA . HIS A 1 282 ? 1.791 -11.890 -8.600 1.00 95.25 282 HIS A CA 1
ATOM 2262 C C . HIS A 1 282 ? 2.906 -10.855 -8.795 1.00 95.25 282 HIS A C 1
ATOM 2264 O O . HIS A 1 282 ? 2.770 -9.953 -9.626 1.00 95.25 282 HIS A O 1
ATOM 2270 N N . MET A 1 283 ? 4.039 -11.018 -8.104 1.00 93.19 283 MET A N 1
ATOM 2271 C CA . MET A 1 283 ? 5.229 -10.181 -8.312 1.00 93.19 283 MET A CA 1
ATOM 2272 C C . MET A 1 283 ? 5.726 -10.256 -9.761 1.00 93.19 283 MET A C 1
ATOM 2274 O O . MET A 1 283 ? 6.050 -9.234 -10.370 1.00 93.19 283 MET A O 1
ATOM 2278 N N . ALA A 1 284 ? 5.702 -11.446 -10.363 1.00 88.12 284 ALA A N 1
ATOM 2279 C CA . ALA A 1 284 ? 6.075 -11.647 -11.757 1.00 88.12 284 ALA A CA 1
ATOM 2280 C C . ALA A 1 284 ? 5.186 -10.856 -12.736 1.00 88.12 284 ALA A C 1
ATOM 2282 O O . ALA A 1 284 ? 5.676 -10.389 -13.767 1.00 88.12 284 ALA A O 1
ATOM 2283 N N . VAL A 1 285 ? 3.896 -10.655 -12.427 1.00 92.38 285 VAL A N 1
ATOM 2284 C CA . VAL A 1 285 ? 2.992 -9.827 -13.250 1.00 92.38 285 VAL A CA 1
ATOM 2285 C C . VAL A 1 285 ? 3.471 -8.380 -13.283 1.00 92.38 285 VAL A C 1
ATOM 2287 O O . VAL A 1 285 ? 3.694 -7.837 -14.368 1.00 92.38 285 VAL A O 1
ATOM 2290 N N . ILE A 1 286 ? 3.655 -7.758 -12.113 1.00 92.25 286 ILE A N 1
ATOM 2291 C CA . ILE A 1 286 ? 4.031 -6.342 -12.048 1.00 92.25 286 ILE A CA 1
ATOM 2292 C C . ILE A 1 286 ? 5.448 -6.117 -12.585 1.00 92.25 286 ILE A C 1
ATOM 2294 O O . ILE A 1 286 ? 5.666 -5.158 -13.323 1.00 92.25 286 ILE A O 1
ATOM 2298 N N . PHE A 1 287 ? 6.395 -7.028 -12.327 1.00 88.06 287 PHE A N 1
ATOM 2299 C CA . PHE A 1 287 ? 7.740 -6.931 -12.899 1.00 88.06 287 PHE A CA 1
ATOM 2300 C C . PHE A 1 287 ? 7.737 -7.045 -14.422 1.00 88.06 287 PHE A C 1
ATOM 2302 O O . PHE A 1 287 ? 8.414 -6.257 -15.081 1.00 88.06 287 PHE A O 1
ATOM 2309 N N . ARG A 1 288 ? 6.939 -7.946 -15.007 1.00 85.88 288 ARG A N 1
ATOM 2310 C CA . ARG A 1 288 ? 6.801 -8.058 -16.468 1.00 85.88 288 ARG A CA 1
ATOM 2311 C C . ARG A 1 288 ? 6.241 -6.779 -17.092 1.00 85.88 288 ARG A C 1
ATOM 2313 O O . ARG A 1 288 ? 6.659 -6.387 -18.183 1.00 85.88 288 ARG A O 1
ATOM 2320 N N . TRP A 1 289 ? 5.284 -6.135 -16.425 1.00 88.31 289 TRP A N 1
ATOM 2321 C CA . TRP A 1 289 ? 4.691 -4.881 -16.892 1.00 88.31 289 TRP A CA 1
ATOM 2322 C C . TRP A 1 289 ? 5.663 -3.709 -16.796 1.00 88.31 289 TRP A C 1
ATOM 2324 O O . TRP A 1 289 ? 5.823 -2.978 -17.772 1.00 88.31 289 TRP A O 1
ATOM 2334 N N . LEU A 1 290 ? 6.354 -3.587 -15.665 1.00 87.31 290 LEU A N 1
ATOM 2335 C CA . LEU A 1 290 ? 7.399 -2.591 -15.444 1.00 87.31 290 LEU A CA 1
ATOM 2336 C C . LEU A 1 290 ? 8.553 -2.742 -16.442 1.00 87.31 290 LEU A C 1
ATOM 2338 O O . LEU A 1 290 ? 9.006 -1.767 -17.028 1.00 87.31 290 LEU A O 1
ATOM 2342 N N . THR A 1 291 ? 8.961 -3.980 -16.713 1.00 84.56 291 THR A N 1
ATOM 2343 C CA . THR A 1 291 ? 9.993 -4.319 -17.705 1.00 84.56 291 THR A CA 1
ATOM 2344 C C . THR A 1 291 ? 9.612 -3.868 -19.109 1.00 84.56 291 THR A C 1
ATOM 2346 O O . THR A 1 291 ? 10.437 -3.294 -19.817 1.00 84.56 291 THR A O 1
ATOM 2349 N N . ARG A 1 292 ? 8.348 -4.074 -19.508 1.00 81.19 292 ARG A N 1
ATOM 2350 C CA . ARG A 1 292 ? 7.835 -3.595 -20.802 1.00 81.19 292 ARG A CA 1
ATOM 2351 C C . ARG A 1 292 ? 7.946 -2.087 -20.926 1.00 81.19 292 ARG A C 1
ATOM 2353 O O . ARG A 1 292 ? 8.301 -1.575 -21.987 1.00 81.19 292 ARG A O 1
ATOM 2360 N N . GLU A 1 293 ? 7.547 -1.394 -19.865 1.00 78.81 293 GLU A N 1
ATOM 2361 C CA . GLU A 1 293 ? 7.504 0.058 -19.835 1.00 78.81 293 GLU A CA 1
ATOM 2362 C C . GLU A 1 293 ? 8.916 0.638 -19.887 1.00 78.81 293 GLU A C 1
ATOM 2364 O O . GLU A 1 293 ? 9.177 1.479 -20.739 1.00 78.81 293 GLU A O 1
ATOM 2369 N N . ASP A 1 294 ? 9.840 0.120 -19.078 1.00 77.06 294 ASP A N 1
ATOM 2370 C CA . ASP A 1 294 ? 11.245 0.529 -19.075 1.00 77.06 294 ASP A CA 1
ATOM 2371 C C . ASP A 1 294 ? 11.921 0.294 -20.425 1.00 77.06 294 ASP A C 1
ATOM 2373 O O . ASP A 1 294 ? 12.606 1.184 -20.932 1.00 77.06 294 ASP A O 1
ATOM 2377 N N . LEU A 1 295 ? 11.707 -0.883 -21.027 1.00 80.75 295 LEU A N 1
ATOM 2378 C CA . LEU A 1 295 ? 12.270 -1.209 -22.332 1.00 80.75 295 LEU A CA 1
ATOM 2379 C C . LEU A 1 295 ? 11.767 -0.210 -23.377 1.00 80.75 295 LEU A C 1
ATOM 2381 O O . LEU A 1 295 ? 12.564 0.450 -24.035 1.00 80.75 295 LEU A O 1
ATOM 2385 N N . ARG A 1 296 ? 10.448 -0.012 -23.485 1.00 77.19 296 ARG A N 1
ATOM 2386 C CA . ARG A 1 296 ? 9.871 0.955 -24.434 1.00 77.19 296 ARG A CA 1
ATOM 2387 C C . ARG A 1 296 ? 10.309 2.390 -24.158 1.00 77.19 296 ARG A C 1
ATOM 2389 O O . ARG A 1 296 ? 10.593 3.130 -25.098 1.00 77.19 296 ARG A O 1
ATOM 2396 N N . PHE A 1 297 ? 10.388 2.776 -22.890 1.00 76.69 297 PHE A N 1
ATOM 2397 C CA . PHE A 1 297 ? 10.802 4.110 -22.488 1.00 76.69 297 PHE A CA 1
ATOM 2398 C C . PHE A 1 297 ? 12.261 4.373 -22.864 1.00 76.69 297 PHE A C 1
ATOM 2400 O O . PHE A 1 297 ? 12.544 5.374 -23.522 1.00 76.69 297 PHE A O 1
ATOM 2407 N N . PHE A 1 298 ? 13.173 3.446 -22.560 1.00 78.94 298 PHE A N 1
ATOM 2408 C CA . PHE A 1 298 ? 14.568 3.519 -22.997 1.00 78.94 298 PHE A CA 1
ATOM 2409 C C . PHE A 1 298 ? 14.679 3.698 -24.502 1.00 78.94 298 PHE A C 1
ATOM 2411 O O . PHE A 1 298 ? 15.337 4.629 -24.959 1.00 78.94 298 PHE A O 1
ATOM 2418 N N . LEU A 1 299 ? 13.994 2.843 -25.260 1.00 76.88 299 LEU A N 1
ATOM 2419 C CA . LEU A 1 299 ? 14.020 2.880 -26.715 1.00 76.88 299 LEU A CA 1
ATOM 2420 C C . LEU A 1 299 ? 13.525 4.231 -27.244 1.00 76.88 299 LEU A C 1
ATOM 2422 O O . LEU A 1 299 ? 14.203 4.830 -28.069 1.00 76.88 299 LEU A O 1
ATOM 2426 N N . SER A 1 300 ? 12.427 4.772 -26.702 1.00 77.00 300 SER A N 1
ATOM 2427 C CA . SER A 1 300 ? 11.916 6.090 -27.108 1.00 77.00 300 SER A CA 1
ATOM 2428 C C . SER A 1 300 ? 12.869 7.246 -26.788 1.00 77.00 300 SER A C 1
ATOM 2430 O O . SER A 1 300 ? 12.993 8.184 -27.576 1.00 77.00 300 SER A O 1
ATOM 2432 N N . VAL A 1 301 ? 13.570 7.189 -25.650 1.00 79.50 301 VAL A N 1
ATOM 2433 C CA . VAL A 1 301 ? 14.523 8.231 -25.252 1.00 79.50 301 VAL A CA 1
ATOM 2434 C C . VAL A 1 301 ? 15.779 8.139 -26.111 1.00 79.50 301 VAL A C 1
ATOM 2436 O O . VAL A 1 301 ? 16.288 9.168 -26.555 1.00 79.50 301 VAL A O 1
ATOM 2439 N N . VAL A 1 302 ? 16.273 6.931 -26.389 1.00 75.94 302 VAL A N 1
ATOM 2440 C CA . VAL A 1 302 ? 17.426 6.735 -27.274 1.00 75.94 302 VAL A CA 1
ATOM 2441 C C . VAL A 1 302 ? 17.087 7.148 -28.708 1.00 75.94 302 VAL A C 1
ATOM 2443 O O . VAL A 1 302 ? 17.859 7.900 -29.293 1.00 75.94 302 VAL A O 1
ATOM 2446 N N . ASP A 1 303 ? 15.921 6.769 -29.238 1.00 76.06 303 ASP A N 1
ATOM 2447 C CA . ASP A 1 303 ? 15.461 7.182 -30.573 1.00 76.06 303 ASP A CA 1
ATOM 2448 C C . ASP A 1 303 ? 15.345 8.713 -30.692 1.00 76.06 303 ASP A C 1
ATOM 2450 O O . ASP A 1 303 ? 15.726 9.296 -31.705 1.00 76.06 303 ASP A O 1
ATOM 2454 N N . ALA A 1 304 ? 14.869 9.395 -29.644 1.00 75.12 304 ALA A N 1
ATOM 2455 C CA . ALA A 1 304 ? 14.738 10.854 -29.643 1.00 75.12 304 ALA A CA 1
ATOM 2456 C C . ALA A 1 304 ? 16.078 11.595 -29.484 1.00 75.12 304 ALA A C 1
ATOM 2458 O O . ALA A 1 304 ? 16.213 12.743 -29.914 1.00 75.12 304 ALA A O 1
ATOM 2459 N N . THR A 1 305 ? 17.063 10.971 -28.837 1.00 70.69 305 THR A N 1
ATOM 2460 C CA . THR A 1 305 ? 18.353 11.605 -28.515 1.00 70.69 305 THR A CA 1
ATOM 2461 C C . THR A 1 305 ? 19.477 11.204 -29.468 1.00 70.69 305 THR A C 1
ATOM 2463 O O . THR A 1 305 ? 20.523 11.855 -29.472 1.00 70.69 305 THR A O 1
ATOM 2466 N N . GLN A 1 306 ? 19.282 10.179 -30.306 1.00 67.50 306 GLN A N 1
ATOM 2467 C CA . GLN A 1 306 ? 20.323 9.634 -31.176 1.00 67.50 306 GLN A CA 1
ATOM 2468 C C . GLN A 1 306 ? 19.875 9.472 -32.627 1.00 67.50 306 GLN A C 1
ATOM 2470 O O . GLN A 1 306 ? 18.787 9.002 -32.923 1.00 67.50 306 GLN A O 1
ATOM 2475 N N . LYS A 1 307 ? 20.784 9.789 -33.556 1.00 61.09 307 LYS A N 1
ATOM 2476 C CA . LYS A 1 307 ? 20.593 9.624 -35.009 1.00 61.09 307 LYS A CA 1
ATOM 2477 C C . LYS A 1 307 ? 21.365 8.423 -35.583 1.00 61.09 307 LYS A C 1
ATOM 2479 O O . LYS A 1 307 ? 21.751 8.436 -36.748 1.00 61.09 307 LYS A O 1
ATOM 2484 N N . ASN A 1 308 ? 21.677 7.413 -34.764 1.00 66.31 308 ASN A N 1
ATOM 2485 C CA . ASN A 1 308 ? 22.524 6.290 -35.185 1.00 66.31 308 ASN A CA 1
ATOM 2486 C C . ASN A 1 308 ? 21.701 5.160 -35.833 1.00 66.31 308 ASN A C 1
ATOM 2488 O O . ASN A 1 308 ? 20.852 4.552 -35.185 1.00 66.31 308 ASN A O 1
ATOM 2492 N N . HIS A 1 309 ? 22.022 4.824 -37.086 1.00 62.00 309 HIS A N 1
ATOM 2493 C CA . HIS A 1 309 ? 21.365 3.780 -37.883 1.00 62.00 309 HIS A CA 1
ATOM 2494 C C . HIS A 1 309 ? 21.491 2.356 -37.304 1.00 62.00 309 HIS A C 1
ATOM 2496 O O . HIS A 1 309 ? 20.723 1.477 -37.683 1.00 62.00 309 HIS A O 1
ATOM 2502 N N . GLN A 1 310 ? 22.435 2.103 -36.389 1.00 66.00 310 GLN A N 1
ATOM 2503 C CA . GLN A 1 310 ? 22.652 0.770 -35.804 1.00 66.00 310 GLN A CA 1
ATOM 2504 C C . GLN A 1 310 ? 21.728 0.441 -34.623 1.00 66.00 310 GLN A C 1
ATOM 2506 O O . GLN A 1 310 ? 21.726 -0.689 -34.140 1.00 66.00 310 GLN A O 1
ATOM 2511 N N . PHE A 1 311 ? 20.989 1.414 -34.084 1.00 73.56 311 PHE A N 1
ATOM 2512 C CA . PHE A 1 311 ? 20.119 1.183 -32.928 1.00 73.56 311 PHE A CA 1
ATOM 2513 C C . PHE A 1 311 ? 18.764 0.536 -33.275 1.00 73.56 311 PHE A C 1
ATOM 2515 O O . PHE A 1 311 ? 18.406 -0.414 -32.579 1.00 73.56 311 PHE A O 1
ATOM 2522 N N . PRO A 1 312 ? 18.047 0.930 -34.351 1.00 80.50 312 PRO A N 1
ATOM 2523 C CA . PRO A 1 312 ? 16.746 0.339 -34.677 1.00 80.50 312 PRO A CA 1
ATOM 2524 C C . PRO A 1 312 ? 16.752 -1.197 -34.806 1.00 80.50 312 PRO A C 1
ATOM 2526 O O . PRO A 1 312 ? 15.912 -1.833 -34.177 1.00 80.50 312 PRO A O 1
ATOM 2529 N N . PRO A 1 313 ? 17.730 -1.845 -35.475 1.00 84.81 313 PRO A N 1
ATOM 2530 C CA . PRO A 1 313 ? 17.752 -3.309 -35.542 1.00 84.81 313 PRO A CA 1
ATOM 2531 C C . PRO A 1 313 ? 17.981 -3.987 -34.180 1.00 84.81 313 PRO A C 1
ATOM 2533 O O . PRO A 1 313 ? 17.477 -5.080 -33.933 1.00 84.81 313 PRO A O 1
ATOM 2536 N N . ARG A 1 314 ? 18.732 -3.344 -33.273 1.00 86.75 314 ARG A N 1
ATOM 2537 C CA . ARG A 1 314 ? 18.959 -3.848 -31.906 1.00 86.75 314 ARG A CA 1
ATOM 2538 C C . ARG A 1 314 ? 17.711 -3.703 -31.051 1.00 86.75 314 ARG A C 1
ATOM 2540 O O . ARG A 1 314 ? 17.357 -4.627 -30.328 1.00 86.75 314 ARG A O 1
ATOM 2547 N N . ARG A 1 315 ? 17.032 -2.560 -31.168 1.00 85.00 315 ARG A N 1
ATOM 2548 C CA . ARG A 1 315 ? 15.727 -2.314 -30.553 1.00 85.00 315 ARG A CA 1
ATOM 2549 C C . ARG A 1 315 ? 14.745 -3.420 -30.914 1.00 85.00 315 ARG A C 1
ATOM 2551 O O . ARG A 1 315 ? 14.151 -4.011 -30.018 1.00 85.00 315 ARG A O 1
ATOM 2558 N N . ASP A 1 316 ? 14.596 -3.687 -32.206 1.00 86.69 316 ASP A N 1
ATOM 2559 C CA . ASP A 1 316 ? 13.620 -4.654 -32.701 1.00 86.69 316 ASP A CA 1
ATOM 2560 C C . ASP A 1 316 ? 13.960 -6.073 -32.205 1.00 86.69 316 ASP A C 1
ATOM 2562 O O . ASP A 1 316 ? 13.071 -6.816 -31.799 1.00 86.69 316 ASP A O 1
ATOM 2566 N N . PHE A 1 317 ? 15.251 -6.417 -32.114 1.00 90.75 317 PHE A N 1
ATOM 2567 C CA . PHE A 1 317 ? 15.704 -7.671 -31.508 1.00 90.75 317 PHE A CA 1
ATOM 2568 C C . PHE A 1 317 ? 15.382 -7.781 -30.006 1.00 90.75 317 PHE A C 1
ATOM 2570 O O . PHE A 1 317 ? 14.889 -8.816 -29.559 1.00 90.75 317 PHE A O 1
ATOM 2577 N N . TRP A 1 318 ? 15.626 -6.737 -29.210 1.00 90.56 318 TRP A N 1
ATOM 2578 C CA . TRP A 1 318 ? 15.298 -6.768 -27.779 1.00 90.56 318 TRP A CA 1
ATOM 2579 C C . TRP A 1 318 ? 13.788 -6.828 -27.531 1.00 90.56 318 TRP A C 1
ATOM 2581 O O . TRP A 1 318 ? 13.346 -7.542 -26.632 1.00 90.56 318 TRP A O 1
ATOM 2591 N N . LEU A 1 319 ? 12.994 -6.125 -28.344 1.00 86.62 319 LEU A N 1
ATOM 2592 C CA . LEU A 1 319 ? 11.534 -6.227 -28.315 1.00 86.62 319 LEU A CA 1
ATOM 2593 C C . LEU A 1 319 ? 11.063 -7.640 -28.678 1.00 86.62 319 LEU A C 1
ATOM 2595 O O . LEU A 1 319 ? 10.196 -8.166 -27.990 1.00 86.62 319 LEU A O 1
ATOM 2599 N N . LEU A 1 320 ? 11.686 -8.286 -29.667 1.00 90.19 320 LEU A N 1
ATOM 2600 C CA . LEU A 1 320 ? 11.400 -9.680 -30.009 1.00 90.19 320 LEU A CA 1
ATOM 2601 C C . LEU A 1 320 ? 11.658 -10.625 -28.823 1.00 90.19 320 LEU A C 1
ATOM 2603 O O . LEU A 1 320 ? 10.792 -11.426 -28.489 1.00 90.19 320 LEU A O 1
ATOM 2607 N N . LEU A 1 321 ? 12.809 -10.518 -28.146 1.00 91.12 321 LEU A N 1
ATOM 2608 C CA . LEU A 1 321 ? 13.094 -11.353 -26.966 1.00 91.12 321 LEU A CA 1
ATOM 2609 C C . LEU A 1 321 ? 12.135 -11.072 -25.799 1.00 91.12 321 LEU A C 1
ATOM 2611 O O . LEU A 1 321 ? 11.816 -11.977 -25.024 1.00 91.12 321 LEU A O 1
ATOM 2615 N N . TYR A 1 322 ? 11.678 -9.826 -25.657 1.00 87.31 322 TYR A N 1
ATOM 2616 C CA . TYR A 1 322 ? 10.634 -9.478 -24.698 1.00 87.31 322 TYR A CA 1
ATOM 2617 C C . TYR A 1 322 ? 9.297 -10.145 -25.058 1.00 87.31 322 TYR A C 1
ATOM 2619 O O . TYR A 1 322 ? 8.660 -10.734 -24.185 1.00 87.31 322 TYR A O 1
ATOM 2627 N N . ASP A 1 323 ? 8.892 -10.090 -26.329 1.00 84.44 323 ASP A N 1
ATOM 2628 C CA . ASP A 1 323 ? 7.643 -10.681 -26.822 1.00 84.44 323 ASP A CA 1
ATOM 2629 C C . ASP A 1 323 ? 7.656 -12.220 -26.741 1.00 84.44 323 ASP A C 1
ATOM 2631 O O . ASP A 1 323 ? 6.625 -12.833 -26.471 1.00 84.44 323 ASP A O 1
ATOM 2635 N N . GLU A 1 324 ? 8.832 -12.843 -26.868 1.00 87.38 324 GLU A N 1
ATOM 2636 C CA . GLU A 1 324 ? 9.063 -14.272 -26.600 1.00 87.38 324 GLU A CA 1
ATOM 2637 C C . GLU A 1 324 ? 9.025 -14.631 -25.099 1.00 87.38 324 GLU A C 1
ATOM 2639 O O . GLU A 1 324 ? 9.080 -15.807 -24.741 1.00 87.38 324 GLU A O 1
ATOM 2644 N N . GLY A 1 325 ? 8.927 -13.643 -24.203 1.00 84.06 325 GLY A N 1
ATOM 2645 C CA . GLY A 1 325 ? 8.859 -13.848 -22.754 1.00 84.06 325 GLY A CA 1
ATOM 2646 C C . GLY A 1 325 ? 10.198 -14.180 -22.091 1.00 84.06 325 GLY A C 1
ATOM 2647 O O . GLY A 1 325 ? 10.210 -14.631 -20.947 1.00 84.06 325 GLY A O 1
ATOM 2648 N N . LEU A 1 326 ? 11.323 -13.959 -22.780 1.00 89.06 326 LEU A N 1
ATOM 2649 C CA . LEU A 1 326 ? 12.659 -14.298 -22.278 1.00 89.06 326 LEU A CA 1
ATOM 2650 C C . LEU A 1 326 ? 13.229 -13.235 -21.327 1.00 89.06 326 LEU A C 1
ATOM 2652 O O . LEU A 1 326 ? 14.037 -13.555 -20.456 1.00 89.06 326 LEU A O 1
ATOM 2656 N N . ILE A 1 327 ? 12.826 -11.969 -21.479 1.00 89.88 327 ILE A N 1
ATOM 2657 C CA . ILE A 1 327 ? 13.282 -10.868 -20.618 1.00 89.88 327 ILE A CA 1
ATOM 2658 C C . ILE A 1 327 ? 12.382 -10.783 -19.381 1.00 89.88 327 ILE A C 1
ATOM 2660 O O . ILE A 1 327 ? 11.262 -10.277 -19.441 1.00 89.88 327 ILE A O 1
ATOM 2664 N N . GLU A 1 328 ? 12.898 -11.248 -18.243 1.00 85.94 328 GLU A N 1
ATOM 2665 C CA . GLU A 1 328 ? 12.185 -11.241 -16.959 1.00 85.94 328 GLU A CA 1
ATOM 2666 C C . GLU A 1 328 ? 12.135 -9.843 -16.338 1.00 85.94 328 GLU A C 1
ATOM 2668 O O . GLU A 1 328 ? 11.125 -9.434 -15.760 1.00 85.94 328 GLU A O 1
ATOM 2673 N N . GLN A 1 329 ? 13.262 -9.134 -16.409 1.00 88.75 329 GLN A N 1
ATOM 2674 C CA . GLN A 1 329 ? 13.463 -7.833 -15.783 1.00 88.75 329 GLN A CA 1
ATOM 2675 C C . GLN A 1 329 ? 14.301 -6.941 -16.690 1.00 88.75 329 GLN A C 1
ATOM 2677 O O . GLN A 1 329 ? 15.284 -7.408 -17.263 1.00 88.75 329 GLN A O 1
ATOM 2682 N N . ALA A 1 330 ? 13.959 -5.658 -16.771 1.00 89.69 330 ALA A N 1
ATOM 2683 C CA . ALA A 1 330 ? 14.790 -4.637 -17.398 1.00 89.69 330 ALA A CA 1
ATOM 2684 C C . ALA A 1 330 ? 14.979 -3.447 -16.457 1.00 89.69 330 ALA A C 1
ATOM 2686 O O . ALA A 1 330 ? 14.111 -3.137 -15.640 1.00 89.69 330 ALA A O 1
ATOM 2687 N N . TRP A 1 331 ? 16.135 -2.801 -16.575 1.00 91.56 331 TRP A N 1
ATOM 2688 C CA . TRP A 1 331 ? 16.462 -1.575 -15.872 1.00 91.56 331 TRP A CA 1
ATOM 2689 C C . TRP A 1 331 ? 17.351 -0.687 -16.724 1.00 91.56 331 TRP A C 1
ATOM 2691 O O . TRP A 1 331 ? 18.225 -1.159 -17.449 1.00 91.56 331 TRP A O 1
ATOM 2701 N N . VAL A 1 332 ? 17.143 0.617 -16.628 1.00 90.19 332 VAL A N 1
ATOM 2702 C CA . VAL A 1 332 ? 17.770 1.585 -17.524 1.00 90.19 332 VAL A CA 1
ATOM 2703 C C . VAL A 1 332 ? 18.654 2.514 -16.721 1.00 90.19 332 VAL A C 1
ATOM 2705 O O . VAL A 1 332 ? 18.221 3.011 -15.688 1.00 90.19 332 VAL A O 1
ATOM 2708 N N . ALA A 1 333 ? 19.861 2.798 -17.208 1.00 91.56 333 ALA A N 1
ATOM 2709 C CA . ALA A 1 333 ? 20.700 3.864 -16.681 1.00 91.56 333 ALA A CA 1
ATOM 2710 C C . ALA A 1 333 ? 20.984 4.904 -17.768 1.00 91.56 333 ALA A C 1
ATOM 2712 O O . ALA A 1 333 ? 21.719 4.632 -18.722 1.00 91.56 333 ALA A O 1
ATOM 2713 N N . PHE A 1 334 ? 20.407 6.098 -17.629 1.00 89.88 334 PHE A N 1
ATOM 2714 C CA . PHE A 1 334 ? 20.585 7.172 -18.604 1.00 89.88 334 PHE A CA 1
ATOM 2715 C C . PHE A 1 334 ? 21.821 8.014 -18.308 1.00 89.88 334 PHE A C 1
ATOM 2717 O O . PHE A 1 334 ? 22.094 8.357 -17.157 1.00 89.88 334 PHE A O 1
ATOM 2724 N N . CYS A 1 335 ? 22.533 8.405 -19.362 1.00 88.69 335 CYS A N 1
ATOM 2725 C CA . CYS A 1 335 ? 23.544 9.455 -19.291 1.00 88.69 335 CYS A CA 1
ATOM 2726 C C . CYS A 1 335 ? 22.905 10.817 -18.940 1.00 88.69 335 CYS A C 1
ATOM 2728 O O . CYS A 1 335 ? 21.695 10.986 -19.112 1.00 88.69 335 CYS A O 1
ATOM 2730 N N . PRO A 1 336 ? 23.671 11.827 -18.485 1.00 86.12 336 PRO A N 1
ATOM 2731 C CA . PRO A 1 336 ? 23.109 13.098 -18.015 1.00 86.12 336 PRO A CA 1
ATOM 2732 C C . PRO A 1 336 ? 22.211 13.839 -19.023 1.00 86.12 336 PRO A C 1
ATOM 2734 O O . PRO A 1 336 ? 21.258 14.516 -18.625 1.00 86.12 336 PRO A O 1
ATOM 2737 N N . SER A 1 337 ? 22.500 13.740 -20.324 1.00 83.19 337 SER A N 1
ATOM 2738 C CA . SER A 1 337 ? 21.699 14.355 -21.392 1.00 83.19 337 SER A CA 1
ATOM 2739 C C . SER A 1 337 ? 20.369 13.618 -21.597 1.00 83.19 337 SER A C 1
ATOM 2741 O O . SER A 1 337 ? 19.308 14.251 -21.578 1.00 83.19 337 SER A O 1
ATOM 2743 N N . ALA A 1 338 ? 20.406 12.286 -21.690 1.00 84.12 338 ALA A N 1
ATOM 2744 C CA . ALA A 1 338 ? 19.218 11.441 -21.786 1.00 84.12 338 ALA A CA 1
ATOM 2745 C C . ALA A 1 338 ? 18.366 11.475 -20.503 1.00 84.12 338 ALA A C 1
ATOM 2747 O O . ALA A 1 338 ? 17.147 11.541 -20.599 1.00 84.12 338 ALA A O 1
ATOM 2748 N N . GLU A 1 339 ? 18.973 11.538 -19.311 1.00 86.00 339 GLU A N 1
ATOM 2749 C CA . GLU A 1 339 ? 18.285 11.701 -18.018 1.00 86.00 339 GLU A CA 1
ATOM 2750 C C . GLU A 1 339 ? 17.452 12.987 -18.014 1.00 86.00 339 GLU A C 1
ATOM 2752 O O . GLU A 1 339 ? 16.287 12.983 -17.611 1.00 86.00 339 GLU A O 1
ATOM 2757 N N . ARG A 1 340 ? 18.024 14.093 -18.502 1.00 83.31 340 ARG A N 1
ATOM 2758 C CA . ARG A 1 340 ? 17.317 15.375 -18.601 1.00 83.31 340 ARG A CA 1
ATOM 2759 C C . ARG A 1 340 ? 16.155 15.297 -19.590 1.00 83.31 340 ARG A C 1
ATOM 2761 O O . ARG A 1 340 ? 15.071 15.788 -19.289 1.00 83.31 340 ARG A O 1
ATOM 2768 N N . HIS A 1 341 ? 16.366 14.664 -20.744 1.00 83.06 341 HIS A N 1
ATOM 2769 C CA . HIS A 1 341 ? 15.318 14.469 -21.745 1.00 83.06 341 HIS A CA 1
ATOM 2770 C C . HIS A 1 341 ? 14.177 13.588 -21.214 1.00 83.06 341 HIS A C 1
ATOM 2772 O O . HIS A 1 341 ? 13.011 13.969 -21.303 1.00 83.06 341 HIS A O 1
ATOM 2778 N N . ALA A 1 342 ? 14.520 12.458 -20.596 1.00 80.81 342 ALA A N 1
ATOM 2779 C CA . ALA A 1 342 ? 13.594 11.519 -19.977 1.00 80.81 342 ALA A CA 1
ATOM 2780 C C . ALA A 1 342 ? 12.750 12.192 -18.887 1.00 80.81 342 ALA A C 1
ATOM 2782 O O . ALA A 1 342 ? 11.528 12.055 -18.881 1.00 80.81 342 ALA A O 1
ATOM 2783 N N . ARG A 1 343 ? 13.370 12.989 -18.004 1.00 80.44 343 ARG A N 1
ATOM 2784 C CA . ARG A 1 343 ? 12.638 13.767 -16.991 1.00 80.44 343 ARG A CA 1
ATOM 2785 C C . ARG A 1 343 ? 11.671 14.761 -17.616 1.00 80.44 343 ARG A C 1
ATOM 2787 O O . ARG A 1 343 ? 10.522 14.822 -17.196 1.00 80.44 343 ARG A O 1
ATOM 2794 N N . ASN A 1 344 ? 12.105 15.494 -18.637 1.00 77.31 344 ASN A N 1
ATOM 2795 C CA . ASN A 1 344 ? 11.244 16.462 -19.313 1.00 77.31 344 ASN A CA 1
ATOM 2796 C C . ASN A 1 344 ? 10.048 15.788 -20.005 1.00 77.31 344 ASN A C 1
ATOM 2798 O O . ASN A 1 344 ? 8.944 16.324 -19.949 1.00 77.31 344 ASN A O 1
ATOM 2802 N N . GLN A 1 345 ? 10.238 14.619 -20.630 1.00 73.31 345 GLN A N 1
ATOM 2803 C CA . GLN A 1 345 ? 9.129 13.841 -21.196 1.00 73.31 345 GLN A CA 1
ATOM 2804 C C . GLN A 1 345 ? 8.151 13.360 -20.113 1.00 73.31 345 GLN A C 1
ATOM 2806 O O . GLN A 1 345 ? 6.942 13.487 -20.289 1.00 73.31 345 GLN A O 1
ATOM 2811 N N . LEU A 1 346 ? 8.654 12.852 -18.982 1.00 69.19 346 LEU A N 1
ATOM 2812 C CA . LEU A 1 346 ? 7.809 12.393 -17.872 1.00 69.19 346 LEU A CA 1
ATOM 2813 C C . LEU A 1 346 ? 6.978 13.537 -17.276 1.00 69.19 346 LEU A C 1
ATOM 2815 O O . LEU A 1 346 ? 5.776 13.378 -17.081 1.00 69.19 346 LEU A O 1
ATOM 2819 N N . ILE A 1 347 ? 7.588 14.707 -17.069 1.00 64.88 347 ILE A N 1
ATOM 2820 C CA . ILE A 1 347 ? 6.889 15.905 -16.580 1.00 64.88 347 ILE A CA 1
ATOM 2821 C C . ILE A 1 347 ? 5.768 16.309 -17.549 1.00 64.88 347 ILE A C 1
ATOM 2823 O O . ILE A 1 347 ? 4.630 16.504 -17.126 1.00 64.88 347 ILE A O 1
ATOM 2827 N N . ARG A 1 348 ? 6.058 16.369 -18.857 1.00 60.38 348 ARG A N 1
ATOM 2828 C CA . ARG A 1 348 ? 5.069 16.729 -19.893 1.00 60.38 348 ARG A CA 1
ATOM 2829 C C . ARG A 1 348 ? 3.885 15.768 -19.961 1.00 60.38 348 ARG A C 1
ATOM 2831 O O . ARG A 1 348 ? 2.775 16.201 -20.246 1.00 60.38 348 ARG A O 1
ATOM 2838 N N . ASN A 1 349 ? 4.108 14.492 -19.664 1.00 58.78 349 ASN A N 1
ATOM 2839 C CA . ASN A 1 349 ? 3.059 13.476 -19.682 1.00 58.78 349 ASN A CA 1
ATOM 2840 C C . ASN A 1 349 ? 2.245 13.425 -18.373 1.00 58.78 349 ASN A C 1
ATOM 2842 O O . ASN A 1 349 ? 1.479 12.488 -18.173 1.00 58.78 349 ASN A O 1
ATOM 2846 N N . GLY A 1 350 ? 2.399 14.403 -17.469 1.00 50.84 350 GLY A N 1
ATOM 2847 C CA . GLY A 1 350 ? 1.661 14.462 -16.200 1.00 50.84 350 GLY A CA 1
ATOM 2848 C C . GLY A 1 350 ? 2.146 13.461 -15.148 1.00 50.84 350 GLY A C 1
ATOM 2849 O O . GLY A 1 350 ? 1.559 13.354 -14.071 1.00 50.84 350 GLY A O 1
ATOM 2850 N N . ALA A 1 351 ? 3.248 12.774 -15.437 1.00 54.00 351 ALA A N 1
ATOM 2851 C CA . ALA A 1 351 ? 3.853 11.731 -14.636 1.00 54.00 351 ALA A CA 1
ATOM 2852 C C . ALA A 1 351 ? 4.700 12.376 -13.510 1.00 54.00 351 ALA A C 1
ATOM 2854 O O . ALA A 1 351 ? 5.931 12.418 -13.559 1.00 54.00 351 ALA A O 1
ATOM 2855 N N . MET A 1 352 ? 4.041 12.928 -12.487 1.00 41.66 352 MET A N 1
ATOM 2856 C CA . MET A 1 352 ? 4.710 13.727 -11.445 1.00 41.66 352 MET A CA 1
ATOM 2857 C C . MET A 1 352 ? 5.375 12.937 -10.308 1.00 41.66 352 MET A C 1
ATOM 2859 O O . MET A 1 352 ? 6.169 13.510 -9.571 1.00 41.66 352 MET A O 1
ATOM 2863 N N . MET A 1 353 ? 5.136 11.628 -10.172 1.00 47.94 353 MET A N 1
ATOM 2864 C CA . MET A 1 353 ? 5.664 10.830 -9.044 1.00 47.94 353 MET A CA 1
ATOM 2865 C C . MET A 1 353 ? 6.930 10.007 -9.358 1.00 47.94 353 MET A C 1
ATOM 2867 O O . MET A 1 353 ? 7.320 9.137 -8.586 1.00 47.94 353 MET A O 1
ATOM 2871 N N . TYR A 1 354 ? 7.607 10.258 -10.480 1.00 53.72 354 TYR A N 1
ATOM 2872 C CA . TYR A 1 354 ? 8.574 9.307 -11.048 1.00 53.72 354 TYR A CA 1
ATOM 2873 C C . TYR A 1 354 ? 10.055 9.602 -10.743 1.00 53.72 354 TYR A C 1
ATOM 2875 O O . TYR A 1 354 ? 10.935 9.382 -11.583 1.00 53.72 354 TYR A O 1
ATOM 2883 N N . SER A 1 355 ? 10.370 10.054 -9.526 1.00 46.72 355 SER A N 1
ATOM 2884 C CA . SER A 1 355 ? 11.753 10.038 -9.033 1.00 46.72 355 SER A CA 1
ATOM 2885 C C . SER A 1 355 ? 12.186 8.587 -8.782 1.00 46.72 355 SER A C 1
ATOM 2887 O O . SER A 1 355 ? 11.861 8.014 -7.748 1.00 46.72 355 SER A O 1
ATOM 2889 N N . GLY A 1 356 ? 12.901 7.985 -9.737 1.00 59.22 356 GLY A N 1
ATOM 2890 C CA . GLY A 1 356 ? 13.480 6.644 -9.580 1.00 59.22 356 GLY A CA 1
ATOM 2891 C C . GLY A 1 356 ? 13.019 5.575 -10.571 1.00 59.22 356 GLY A C 1
ATOM 2892 O O . GLY A 1 356 ? 13.215 4.408 -10.273 1.00 59.22 356 GLY A O 1
ATOM 2893 N N . ARG A 1 357 ? 12.446 5.929 -11.735 1.00 73.44 357 ARG A N 1
ATOM 2894 C CA . ARG A 1 357 ? 12.123 4.963 -12.818 1.00 73.44 357 ARG A CA 1
ATOM 2895 C C . ARG A 1 357 ? 13.313 4.455 -13.621 1.00 73.44 357 ARG A C 1
ATOM 2897 O O . ARG A 1 357 ? 13.180 3.538 -14.415 1.00 73.44 357 ARG A O 1
ATOM 2904 N N . PHE A 1 358 ? 14.454 5.096 -13.459 1.00 83.19 358 PHE A N 1
ATOM 2905 C CA . PHE A 1 358 ? 15.687 4.729 -14.121 1.00 83.19 358 PHE A CA 1
ATOM 2906 C C . PHE A 1 358 ? 16.853 5.186 -13.252 1.00 83.19 358 PHE A C 1
ATOM 2908 O O . PHE A 1 358 ? 16.740 6.114 -12.445 1.00 83.19 358 PHE A O 1
ATOM 2915 N N . ALA A 1 359 ? 17.986 4.537 -13.438 1.00 88.62 359 ALA A N 1
ATOM 2916 C CA . ALA A 1 359 ? 19.247 4.886 -12.828 1.00 88.62 359 ALA A CA 1
ATOM 2917 C C . ALA A 1 359 ? 19.959 6.015 -13.578 1.00 88.62 359 ALA A C 1
ATOM 2919 O O . ALA A 1 359 ? 19.700 6.303 -14.749 1.00 88.62 359 ALA A O 1
ATOM 2920 N N . ARG A 1 360 ? 20.940 6.613 -12.910 1.00 90.62 360 ARG A N 1
ATOM 2921 C CA . ARG A 1 360 ? 21.912 7.495 -13.553 1.00 90.62 360 ARG A CA 1
ATOM 2922 C C . ARG A 1 360 ? 23.123 6.700 -14.020 1.00 90.62 360 ARG A C 1
ATOM 2924 O O . ARG A 1 360 ? 23.746 5.999 -13.226 1.00 90.62 360 ARG A O 1
ATOM 2931 N N . GLN A 1 361 ? 23.516 6.872 -15.271 1.00 91.25 361 GLN A N 1
ATOM 2932 C CA . GLN A 1 361 ? 24.846 6.485 -15.707 1.00 91.25 361 GLN A CA 1
ATOM 2933 C C . GLN A 1 361 ? 25.861 7.548 -15.242 1.00 91.25 361 GLN A C 1
ATOM 2935 O O . GLN A 1 361 ? 25.610 8.748 -15.367 1.00 91.25 361 GLN A O 1
ATOM 2940 N N . THR A 1 362 ? 26.983 7.119 -14.655 1.00 91.69 362 THR A N 1
ATOM 2941 C CA . THR A 1 362 ? 27.962 8.014 -14.005 1.00 91.69 362 THR A CA 1
ATOM 2942 C C . THR A 1 362 ? 29.344 8.042 -14.652 1.00 91.69 362 THR A C 1
ATOM 2944 O O . THR A 1 362 ? 30.205 8.773 -14.160 1.00 91.69 362 THR A O 1
ATOM 2947 N N . ALA A 1 363 ? 29.593 7.267 -15.712 1.00 86.88 363 ALA A N 1
ATOM 2948 C CA . ALA A 1 363 ? 30.921 7.230 -16.319 1.00 86.88 363 ALA A CA 1
ATOM 2949 C C . ALA A 1 363 ? 31.192 8.534 -17.087 1.00 86.88 363 ALA A C 1
ATOM 2951 O O . ALA A 1 363 ? 30.382 8.976 -17.902 1.00 86.88 363 ALA A O 1
ATOM 2952 N N . GLY A 1 364 ? 32.344 9.151 -16.821 1.00 81.69 364 GLY A N 1
ATOM 2953 C CA . GLY A 1 364 ? 32.771 10.395 -17.466 1.00 81.69 364 GLY A CA 1
ATOM 2954 C C . GLY A 1 364 ? 33.539 10.189 -18.778 1.00 81.69 364 GLY A C 1
ATOM 2955 O O . GLY A 1 364 ? 33.612 9.090 -19.331 1.00 81.69 364 GLY A O 1
ATOM 2956 N N . GLY A 1 365 ? 34.156 11.266 -19.272 1.00 84.50 365 GLY A N 1
ATOM 2957 C CA . GLY A 1 365 ? 35.014 11.236 -20.462 1.00 84.50 365 GLY A CA 1
ATOM 2958 C C . GLY A 1 365 ? 34.267 10.780 -21.719 1.00 84.50 365 GLY A C 1
ATOM 2959 O O . GLY A 1 365 ? 33.133 11.180 -21.945 1.00 84.50 365 GLY A O 1
ATOM 2960 N N . ALA A 1 366 ? 34.873 9.892 -22.514 1.00 79.06 366 ALA A N 1
ATOM 2961 C CA . ALA A 1 366 ? 34.290 9.375 -23.761 1.00 79.06 366 ALA A CA 1
ATOM 2962 C C . ALA A 1 366 ? 32.986 8.561 -23.580 1.00 79.06 366 ALA A C 1
ATOM 2964 O O . ALA A 1 366 ? 32.399 8.105 -24.562 1.00 79.06 366 ALA A O 1
ATOM 2965 N N . ARG A 1 367 ? 32.544 8.334 -22.336 1.00 83.50 367 ARG A N 1
ATOM 2966 C CA . ARG A 1 367 ? 31.315 7.609 -21.988 1.00 83.50 367 ARG A CA 1
ATOM 2967 C C . ARG A 1 367 ? 30.237 8.495 -21.367 1.00 83.50 367 ARG A C 1
ATOM 2969 O O . ARG A 1 367 ? 29.188 7.966 -21.009 1.00 83.50 367 ARG A O 1
ATOM 2976 N N . SER A 1 368 ? 30.444 9.813 -21.314 1.00 83.56 368 SER A N 1
ATOM 2977 C CA . SER A 1 368 ? 29.489 10.770 -20.738 1.00 83.56 368 SER A CA 1
ATOM 2978 C C . SER A 1 368 ? 28.123 10.776 -21.416 1.00 83.56 368 SER A C 1
ATOM 2980 O O . SER A 1 368 ? 27.157 11.193 -20.793 1.00 83.56 368 SER A O 1
ATOM 2982 N N . ASP A 1 369 ? 28.030 10.312 -22.664 1.00 84.88 369 ASP A N 1
ATOM 2983 C CA . ASP A 1 369 ? 26.777 10.243 -23.426 1.00 84.88 369 ASP A CA 1
ATOM 2984 C C . ASP A 1 369 ? 26.248 8.809 -23.594 1.00 84.88 369 ASP A C 1
ATOM 2986 O O . ASP A 1 369 ? 25.255 8.576 -24.279 1.00 84.88 369 ASP A O 1
ATOM 2990 N N . THR A 1 370 ? 26.868 7.823 -22.937 1.00 87.44 370 THR A N 1
ATOM 2991 C CA . THR A 1 370 ? 26.438 6.422 -23.027 1.00 87.44 370 THR A CA 1
ATOM 2992 C C . THR A 1 370 ? 25.366 6.110 -21.985 1.00 87.44 370 THR A C 1
ATOM 2994 O O . THR A 1 370 ? 25.627 6.136 -20.788 1.00 87.44 370 THR A O 1
ATOM 2997 N N . SER A 1 371 ? 24.168 5.766 -22.448 1.00 90.19 371 SER A N 1
ATOM 2998 C CA . SER A 1 371 ? 23.111 5.142 -21.648 1.00 90.19 371 SER A CA 1
ATOM 2999 C C . SER A 1 371 ? 23.159 3.625 -21.817 1.00 90.19 371 SER A C 1
ATOM 3001 O O . SER A 1 371 ? 23.468 3.137 -22.909 1.00 90.19 371 SER A O 1
ATOM 3003 N N . ILE A 1 372 ? 22.843 2.887 -20.756 1.00 92.00 372 ILE A N 1
ATOM 3004 C CA . ILE A 1 372 ? 22.858 1.419 -20.746 1.00 92.00 372 ILE A CA 1
ATOM 3005 C C . ILE A 1 372 ? 21.500 0.842 -20.343 1.00 92.00 372 ILE A C 1
ATOM 3007 O O . ILE A 1 372 ? 20.777 1.419 -19.530 1.00 92.00 372 ILE A O 1
ATOM 3011 N N . LEU A 1 373 ? 21.184 -0.314 -20.913 1.00 92.31 373 LEU A N 1
ATOM 3012 C CA . LEU A 1 373 ? 20.020 -1.142 -20.636 1.00 92.31 373 LEU A CA 1
ATOM 3013 C C . LEU A 1 373 ? 20.514 -2.449 -20.021 1.00 92.31 373 LEU A C 1
ATOM 3015 O O . LEU A 1 373 ? 21.250 -3.193 -20.664 1.00 92.31 373 LEU A O 1
ATOM 3019 N N . LEU A 1 374 ? 20.115 -2.719 -18.785 1.00 93.94 374 LEU A N 1
ATOM 3020 C CA . LEU A 1 374 ? 20.392 -3.957 -18.073 1.00 93.94 374 LEU A CA 1
ATOM 3021 C C . LEU A 1 374 ? 19.150 -4.846 -18.127 1.00 93.94 374 LEU A C 1
ATOM 3023 O O . LEU A 1 374 ? 18.041 -4.372 -17.897 1.00 93.94 374 LEU A O 1
ATOM 3027 N N . MET A 1 375 ? 19.326 -6.131 -18.402 1.00 93.75 375 MET A N 1
ATOM 3028 C CA . MET A 1 375 ? 18.248 -7.104 -18.541 1.00 93.75 375 MET A CA 1
ATOM 3029 C C . MET A 1 375 ? 18.602 -8.396 -17.814 1.00 93.75 375 MET A C 1
ATOM 3031 O O . MET A 1 375 ? 19.729 -8.882 -17.919 1.00 93.75 375 MET A O 1
ATOM 3035 N N . LYS A 1 376 ? 17.631 -8.980 -17.113 1.00 93.12 376 LYS A N 1
ATOM 3036 C CA . LYS A 1 376 ? 17.711 -10.360 -16.631 1.00 93.12 376 LYS A CA 1
ATOM 3037 C C . LYS A 1 376 ? 17.012 -11.276 -17.625 1.00 93.12 376 LYS A C 1
ATOM 3039 O O . LYS A 1 376 ? 15.833 -11.077 -17.921 1.00 93.12 376 LYS A O 1
ATOM 3044 N N . ILE A 1 377 ? 17.746 -12.270 -18.110 1.00 93.56 377 ILE A N 1
ATOM 3045 C CA . ILE A 1 377 ? 17.266 -13.275 -19.062 1.00 93.56 377 ILE A CA 1
ATOM 3046 C C . ILE A 1 377 ? 17.674 -14.641 -18.514 1.00 93.56 377 ILE A C 1
ATOM 3048 O O . ILE A 1 377 ? 18.839 -15.030 -18.617 1.00 93.56 377 ILE A O 1
ATOM 3052 N N . GLY A 1 378 ? 16.746 -15.343 -17.858 1.00 89.81 378 GLY A N 1
ATOM 3053 C CA . GLY A 1 378 ? 17.030 -16.610 -17.187 1.00 89.81 378 GLY A CA 1
ATOM 3054 C C . GLY A 1 378 ? 18.203 -16.503 -16.204 1.00 89.81 378 GLY A C 1
ATOM 3055 O O . GLY A 1 378 ? 18.204 -15.694 -15.276 1.00 89.81 378 GLY A O 1
ATOM 3056 N N . SER A 1 379 ? 19.243 -17.308 -16.438 1.00 92.00 379 SER A N 1
ATOM 3057 C CA . SER A 1 379 ? 20.475 -17.348 -15.630 1.00 92.00 379 SER A CA 1
ATOM 3058 C C . SER A 1 379 ? 21.515 -16.286 -16.016 1.00 92.00 379 SER A C 1
ATOM 3060 O O . SER A 1 379 ? 22.703 -16.453 -15.727 1.00 92.00 379 SER A O 1
ATOM 3062 N N . LYS A 1 380 ? 21.114 -15.219 -16.718 1.00 95.38 380 LYS A N 1
ATOM 3063 C CA . LYS A 1 380 ? 22.026 -14.199 -17.248 1.00 95.38 380 LYS A CA 1
ATOM 3064 C C . LYS A 1 380 ? 21.624 -12.786 -16.871 1.00 95.38 380 LYS A C 1
ATOM 3066 O O . LYS A 1 380 ? 20.441 -12.451 -16.820 1.00 95.38 380 LYS A O 1
ATOM 3071 N N . ILE A 1 381 ? 22.645 -11.947 -16.707 1.00 95.56 381 ILE A N 1
ATOM 3072 C CA . ILE A 1 381 ? 22.522 -10.491 -16.724 1.00 95.56 381 ILE A CA 1
ATOM 3073 C C . ILE A 1 381 ? 23.153 -9.985 -18.017 1.00 95.56 381 ILE A C 1
ATOM 3075 O O . ILE A 1 381 ? 24.346 -10.172 -18.257 1.00 95.56 381 ILE A O 1
ATOM 3079 N N . VAL A 1 382 ? 22.338 -9.361 -18.858 1.00 95.81 382 VAL A N 1
ATOM 3080 C CA . VAL A 1 382 ? 22.728 -8.810 -20.154 1.00 95.81 382 VAL A CA 1
ATOM 3081 C C . VAL A 1 382 ? 22.705 -7.293 -20.061 1.00 95.81 382 VAL A C 1
ATOM 3083 O O . VAL A 1 382 ? 21.717 -6.716 -19.623 1.00 95.81 382 VAL A O 1
ATOM 3086 N N . VAL A 1 383 ? 23.785 -6.637 -20.468 1.00 95.31 383 VAL A N 1
ATOM 3087 C CA . VAL A 1 383 ? 23.872 -5.179 -20.525 1.00 95.31 383 VAL A CA 1
ATOM 3088 C C . VAL A 1 383 ? 24.178 -4.757 -21.948 1.00 95.31 383 VAL A C 1
ATOM 3090 O O . VAL A 1 383 ? 25.221 -5.113 -22.492 1.00 95.31 383 VAL A O 1
ATOM 3093 N N . ASP A 1 384 ? 23.285 -3.981 -22.543 1.00 92.31 384 ASP A N 1
ATOM 3094 C CA . ASP A 1 384 ? 23.512 -3.326 -23.826 1.00 92.31 384 ASP A CA 1
ATOM 3095 C C . ASP A 1 384 ? 23.570 -1.808 -23.638 1.00 92.31 384 ASP A C 1
ATOM 3097 O O . ASP A 1 384 ? 23.205 -1.277 -22.588 1.00 92.31 384 ASP A O 1
ATOM 3101 N N . GLY A 1 385 ? 24.062 -1.084 -24.635 1.00 88.38 385 GLY A N 1
ATOM 3102 C CA . GLY A 1 385 ? 24.178 0.364 -24.544 1.00 88.38 385 GLY A CA 1
ATOM 3103 C C . GLY A 1 385 ? 24.008 1.064 -25.874 1.00 88.38 385 GLY A C 1
ATOM 3104 O O . GLY A 1 385 ? 24.155 0.488 -26.955 1.00 88.38 385 GLY A O 1
ATOM 3105 N N . CYS A 1 386 ? 23.697 2.350 -25.787 1.00 82.62 386 CYS A N 1
ATOM 3106 C CA . CYS A 1 386 ? 23.584 3.194 -26.961 1.00 82.62 386 CYS A CA 1
ATOM 3107 C C . CYS A 1 386 ? 24.969 3.492 -27.582 1.00 82.62 386 CYS A C 1
ATOM 3109 O O . CYS A 1 386 ? 26.017 3.101 -27.055 1.00 82.62 386 CYS A O 1
ATOM 3111 N N . HIS A 1 387 ? 24.989 4.165 -28.738 1.00 80.69 387 HIS A N 1
ATOM 3112 C CA . HIS A 1 387 ? 26.205 4.343 -29.549 1.00 80.69 387 HIS A CA 1
ATOM 3113 C C . HIS A 1 387 ? 26.903 3.002 -29.879 1.00 80.69 387 HIS A C 1
ATOM 3115 O O . HIS A 1 387 ? 26.234 2.006 -30.155 1.00 80.69 387 HIS A O 1
ATOM 3121 N N . ASN A 1 388 ? 28.241 2.990 -29.852 1.00 82.62 388 ASN A N 1
ATOM 3122 C CA . ASN A 1 388 ? 29.107 1.839 -30.132 1.00 82.62 388 ASN A CA 1
ATOM 3123 C C . ASN A 1 388 ? 29.450 1.048 -28.856 1.00 82.62 388 ASN A C 1
ATOM 3125 O O . ASN A 1 388 ? 30.507 0.416 -28.775 1.00 82.62 388 ASN A O 1
ATOM 3129 N N . TYR A 1 389 ? 28.627 1.150 -27.811 1.00 88.94 389 TYR A N 1
ATOM 3130 C CA . TYR A 1 389 ? 28.800 0.322 -26.624 1.00 88.94 389 TYR A CA 1
ATOM 3131 C C . TYR A 1 389 ? 28.577 -1.152 -26.997 1.00 88.94 389 TYR A C 1
ATOM 3133 O O . TYR A 1 389 ? 27.771 -1.447 -27.876 1.00 88.94 389 TYR A O 1
ATOM 3141 N N . ARG A 1 390 ? 29.354 -2.070 -26.413 1.00 92.50 390 ARG A N 1
ATOM 3142 C CA . ARG A 1 390 ? 29.251 -3.511 -26.701 1.00 92.50 390 ARG A CA 1
ATOM 3143 C C . ARG A 1 390 ? 28.127 -4.104 -25.859 1.00 92.50 390 ARG A C 1
ATOM 3145 O O . ARG A 1 390 ? 27.880 -3.620 -24.760 1.00 92.50 390 ARG A O 1
ATOM 3152 N N . THR A 1 391 ? 27.509 -5.181 -26.325 1.00 95.44 391 THR A N 1
ATOM 3153 C CA . THR A 1 391 ? 26.677 -5.997 -25.436 1.00 95.44 391 THR A CA 1
ATOM 3154 C C . THR A 1 391 ? 27.584 -6.827 -24.538 1.00 95.44 391 THR A C 1
ATOM 3156 O O . THR A 1 391 ? 28.542 -7.441 -25.015 1.00 95.44 391 THR A O 1
ATOM 3159 N N . HIS A 1 392 ? 27.277 -6.841 -23.249 1.00 96.19 392 HIS A N 1
ATOM 3160 C CA . HIS A 1 392 ? 27.988 -7.536 -22.185 1.00 96.19 392 HIS A CA 1
ATOM 3161 C C . HIS A 1 392 ? 27.059 -8.565 -21.544 1.00 96.19 392 HIS A C 1
ATOM 3163 O O . HIS A 1 392 ? 25.907 -8.253 -21.260 1.00 96.19 392 HIS A O 1
ATOM 3169 N N . ILE A 1 393 ? 27.542 -9.782 -21.309 1.00 95.94 393 ILE A N 1
ATOM 3170 C CA . ILE A 1 393 ? 26.759 -10.858 -20.694 1.00 95.94 393 ILE A CA 1
ATOM 3171 C C . ILE A 1 393 ? 27.533 -11.412 -19.499 1.00 95.94 393 ILE A C 1
ATOM 3173 O O . ILE A 1 393 ? 28.741 -11.642 -19.576 1.00 95.94 393 ILE A O 1
ATOM 3177 N N . PHE A 1 394 ? 26.818 -11.612 -18.398 1.00 95.69 394 PHE A N 1
ATOM 3178 C CA . PHE A 1 394 ? 27.291 -12.240 -17.171 1.00 95.69 394 PHE A CA 1
ATOM 3179 C C . PHE A 1 394 ? 26.388 -13.425 -16.842 1.00 95.69 394 PHE A C 1
ATOM 3181 O O . PHE A 1 394 ? 25.182 -13.371 -17.105 1.00 95.69 394 PHE A O 1
ATOM 3188 N N . ASN A 1 395 ? 26.934 -14.461 -16.203 1.00 94.06 395 ASN A N 1
ATOM 3189 C CA . ASN A 1 395 ? 26.079 -15.400 -15.482 1.00 94.06 395 ASN A CA 1
ATOM 3190 C C . ASN A 1 395 ? 25.504 -14.705 -14.241 1.00 94.06 395 ASN A C 1
ATOM 3192 O O . ASN A 1 395 ? 26.171 -13.881 -13.623 1.00 94.06 395 ASN A O 1
ATOM 3196 N N . SER A 1 396 ? 24.259 -15.004 -13.879 1.00 90.81 396 SER A N 1
ATOM 3197 C CA . SER A 1 396 ? 23.589 -14.364 -12.741 1.00 90.81 396 SER A CA 1
ATOM 3198 C C . SER A 1 396 ? 24.209 -14.726 -11.389 1.00 90.81 396 SER A C 1
ATOM 3200 O O . SER A 1 396 ? 24.020 -13.996 -10.423 1.00 90.81 396 SER A O 1
ATOM 3202 N N . ASP A 1 397 ? 24.912 -15.859 -11.318 1.00 91.50 397 ASP A N 1
ATOM 3203 C CA . ASP A 1 397 ? 25.688 -16.312 -10.161 1.00 91.50 397 ASP A CA 1
ATOM 3204 C C . ASP A 1 397 ? 27.103 -15.707 -10.112 1.00 91.50 397 ASP A C 1
ATOM 3206 O O . ASP A 1 397 ? 27.834 -15.943 -9.151 1.00 91.50 397 ASP A O 1
ATOM 3210 N N . ASP A 1 398 ? 27.499 -14.912 -11.113 1.00 92.00 398 ASP A N 1
ATOM 3211 C CA . ASP A 1 398 ? 28.775 -14.204 -11.117 1.00 92.00 398 ASP A CA 1
ATOM 3212 C C . ASP A 1 398 ? 28.759 -13.061 -10.088 1.00 92.00 398 ASP A C 1
ATOM 3214 O O . ASP A 1 398 ? 27.956 -12.134 -10.219 1.00 92.00 398 ASP A O 1
ATOM 3218 N N . PRO A 1 399 ? 29.657 -13.059 -9.082 1.00 89.00 399 PRO A N 1
ATOM 3219 C CA . PRO A 1 399 ? 29.713 -11.990 -8.089 1.00 89.00 399 PRO A CA 1
ATOM 3220 C C . PRO A 1 399 ? 29.969 -10.599 -8.682 1.00 89.00 399 PRO A C 1
ATOM 3222 O O . PRO A 1 399 ? 29.648 -9.602 -8.037 1.00 89.00 399 PRO A O 1
ATOM 3225 N N . ALA A 1 400 ? 30.563 -10.513 -9.878 1.00 90.06 400 ALA A N 1
ATOM 3226 C CA . ALA A 1 400 ? 30.781 -9.250 -10.576 1.00 90.06 400 ALA A CA 1
ATOM 3227 C C . ALA A 1 400 ? 29.634 -8.862 -11.520 1.00 90.06 400 ALA A C 1
ATOM 3229 O O . ALA A 1 400 ? 29.706 -7.795 -12.134 1.00 90.06 400 ALA A O 1
ATOM 3230 N N . ALA A 1 401 ? 28.589 -9.688 -11.649 1.00 92.56 401 ALA A N 1
ATOM 3231 C CA . ALA A 1 401 ? 27.406 -9.319 -12.412 1.00 92.56 401 ALA A CA 1
ATOM 3232 C C . ALA A 1 401 ? 26.770 -8.055 -11.807 1.00 92.56 401 ALA A C 1
ATOM 3234 O O . ALA A 1 401 ? 26.570 -7.977 -10.587 1.00 92.56 401 ALA A O 1
ATOM 3235 N N . PRO A 1 402 ? 26.428 -7.048 -12.629 1.00 92.88 402 PRO A N 1
ATOM 3236 C CA . PRO A 1 402 ? 25.818 -5.834 -12.123 1.00 92.88 402 PRO A CA 1
ATOM 3237 C C . PRO A 1 402 ? 24.441 -6.156 -11.536 1.00 92.88 402 PRO A C 1
ATOM 3239 O O . PRO A 1 402 ? 23.571 -6.712 -12.205 1.00 92.88 402 PRO A O 1
ATOM 3242 N N . GLN A 1 403 ? 24.231 -5.778 -10.276 1.00 91.31 403 GLN A N 1
ATOM 3243 C CA . GLN A 1 403 ? 22.930 -5.926 -9.628 1.00 91.31 403 GLN A CA 1
ATOM 3244 C C . GLN A 1 403 ? 21.913 -5.000 -10.296 1.00 91.31 403 GLN A C 1
ATOM 3246 O O . GLN A 1 403 ? 22.195 -3.818 -10.496 1.00 91.31 403 GLN A O 1
ATOM 3251 N N . LEU A 1 404 ? 20.725 -5.511 -10.619 1.00 89.75 404 LEU A N 1
ATOM 3252 C CA . LEU A 1 404 ? 19.630 -4.697 -11.150 1.00 89.75 404 LEU A CA 1
ATOM 3253 C C . LEU A 1 404 ? 19.095 -3.701 -10.106 1.00 89.75 404 LEU A C 1
ATOM 3255 O O . LEU A 1 404 ? 19.292 -3.870 -8.904 1.00 89.75 404 LEU A O 1
ATOM 3259 N N . PHE A 1 405 ? 18.405 -2.666 -10.593 1.00 87.81 405 PHE A N 1
ATOM 3260 C CA . PHE A 1 405 ? 17.667 -1.673 -9.797 1.00 87.81 405 PHE A CA 1
ATOM 3261 C C . PHE A 1 405 ? 18.505 -0.771 -8.881 1.00 87.81 405 PHE A C 1
ATOM 3263 O O . PHE A 1 405 ? 17.978 -0.128 -7.975 1.00 87.81 405 PHE A O 1
ATOM 3270 N N . GLN A 1 406 ? 19.808 -0.659 -9.140 1.00 89.56 406 GLN A N 1
ATOM 3271 C CA . GLN A 1 406 ? 20.649 0.321 -8.462 1.00 89.56 406 GLN A CA 1
ATOM 3272 C C . GLN A 1 406 ? 20.314 1.737 -8.952 1.00 89.56 406 GLN A C 1
ATOM 3274 O O . GLN A 1 406 ? 19.954 1.922 -10.117 1.00 89.56 406 GLN A O 1
ATOM 3279 N N . PRO A 1 407 ? 20.462 2.766 -8.100 1.00 87.38 407 PRO A N 1
ATOM 3280 C CA . PRO A 1 407 ? 20.159 4.149 -8.472 1.00 87.38 407 PRO A CA 1
ATOM 3281 C C . PRO A 1 407 ? 21.173 4.736 -9.461 1.00 87.38 407 PRO A C 1
ATOM 3283 O O . PRO A 1 407 ? 20.909 5.757 -10.098 1.00 87.38 407 PRO A O 1
ATOM 3286 N N . SER A 1 408 ? 22.355 4.127 -9.585 1.00 91.06 408 SER A N 1
ATOM 3287 C CA . SER A 1 408 ? 23.368 4.552 -10.546 1.00 91.06 408 SER A CA 1
ATOM 3288 C C . SER A 1 408 ? 24.288 3.416 -10.969 1.00 91.06 408 SER A C 1
ATOM 3290 O O . SER A 1 408 ? 24.548 2.507 -10.183 1.00 91.06 408 SER A O 1
ATOM 3292 N N . TYR A 1 409 ? 24.829 3.533 -12.179 1.00 93.56 409 TYR A N 1
ATOM 3293 C CA . TYR A 1 409 ? 25.774 2.592 -12.772 1.00 93.56 409 TYR A CA 1
ATOM 3294 C C . TYR A 1 409 ? 26.892 3.336 -13.487 1.00 93.56 409 TYR A C 1
ATOM 3296 O O . TYR A 1 409 ? 26.667 4.341 -14.154 1.00 93.56 409 TYR A O 1
ATOM 3304 N N . ASP A 1 410 ? 28.100 2.813 -13.405 1.00 93.06 410 ASP A N 1
ATOM 3305 C CA . ASP A 1 410 ? 29.209 3.215 -14.249 1.00 93.06 410 ASP A CA 1
ATOM 3306 C C . ASP A 1 410 ? 29.366 2.163 -15.350 1.00 93.06 410 ASP A C 1
ATOM 3308 O O . ASP A 1 410 ? 29.723 1.014 -15.083 1.00 93.06 410 ASP A O 1
ATOM 3312 N N . CYS A 1 411 ? 29.076 2.534 -16.600 1.00 91.81 411 CYS A N 1
ATOM 3313 C CA . CYS A 1 411 ? 29.121 1.580 -17.710 1.00 91.81 411 CYS A CA 1
ATOM 3314 C C . CYS A 1 411 ? 30.537 1.041 -17.979 1.00 91.81 411 CYS A C 1
ATOM 3316 O O . CYS A 1 411 ? 30.689 0.036 -18.670 1.00 91.81 411 CYS A O 1
ATOM 3318 N N . ASP A 1 412 ? 31.586 1.671 -17.456 1.00 90.50 412 ASP A N 1
ATOM 3319 C CA . ASP A 1 412 ? 32.938 1.137 -17.539 1.00 90.50 412 ASP A CA 1
ATOM 3320 C C . ASP A 1 412 ? 33.270 0.307 -16.300 1.00 90.50 412 ASP A C 1
ATOM 3322 O O . ASP A 1 412 ? 33.543 -0.890 -16.419 1.00 90.50 412 ASP A O 1
ATOM 3326 N N . ALA A 1 413 ? 33.230 0.922 -15.120 1.00 88.88 413 ALA A N 1
ATOM 3327 C CA . ALA A 1 413 ? 33.700 0.309 -13.884 1.00 88.88 413 ALA A CA 1
ATOM 3328 C C . ALA A 1 413 ? 32.818 -0.843 -13.389 1.00 88.88 413 ALA A C 1
ATOM 3330 O O . ALA A 1 413 ? 33.363 -1.807 -12.854 1.00 88.88 413 ALA A O 1
ATOM 3331 N N . ASP A 1 414 ? 31.499 -0.768 -13.589 1.00 90.12 414 ASP A N 1
ATOM 3332 C CA . ASP A 1 414 ? 30.560 -1.787 -13.106 1.00 90.12 414 ASP A CA 1
ATOM 3333 C C . ASP A 1 414 ? 30.181 -2.811 -14.188 1.00 90.12 414 ASP A C 1
ATOM 3335 O O . ASP A 1 414 ? 29.570 -3.828 -13.879 1.00 90.12 414 ASP A O 1
ATOM 3339 N N . VAL A 1 415 ? 30.514 -2.550 -15.459 1.00 92.38 415 VAL A N 1
ATOM 3340 C CA . VAL A 1 415 ? 30.103 -3.405 -16.586 1.00 92.38 415 VAL A CA 1
ATOM 3341 C C . VAL A 1 415 ? 31.293 -3.760 -17.474 1.00 92.38 415 VAL A C 1
ATOM 3343 O O . VAL A 1 415 ? 31.786 -4.885 -17.416 1.00 92.38 415 VAL A O 1
ATOM 3346 N N . ARG A 1 416 ? 31.800 -2.825 -18.291 1.00 91.62 416 ARG A N 1
ATOM 3347 C CA . ARG A 1 416 ? 32.784 -3.137 -19.344 1.00 91.62 416 ARG A CA 1
ATOM 3348 C C . ARG A 1 416 ? 34.074 -3.761 -18.812 1.00 91.62 416 ARG A C 1
ATOM 3350 O O . ARG A 1 416 ? 34.619 -4.654 -19.451 1.00 91.62 416 ARG A O 1
ATOM 3357 N N . LEU A 1 417 ? 34.588 -3.268 -17.685 1.00 88.94 417 LEU A N 1
ATOM 3358 C CA . LEU A 1 417 ? 35.858 -3.718 -17.102 1.00 88.94 417 LEU A CA 1
ATOM 3359 C C . LEU A 1 417 ? 35.748 -5.038 -16.326 1.00 88.94 417 LEU A C 1
ATOM 3361 O O . LEU A 1 417 ? 36.787 -5.619 -15.994 1.00 88.94 417 LEU A O 1
ATOM 3365 N N . LEU A 1 418 ? 34.522 -5.473 -16.026 1.00 89.81 418 LEU A N 1
ATOM 3366 C CA . LEU A 1 418 ? 34.217 -6.690 -15.270 1.00 89.81 418 LEU A CA 1
ATOM 3367 C C . LEU A 1 418 ? 33.657 -7.803 -16.160 1.00 89.81 418 LEU A C 1
ATOM 3369 O O . LEU A 1 418 ? 33.822 -8.975 -15.842 1.00 89.81 418 LEU A O 1
ATOM 3373 N N . SER A 1 419 ? 33.024 -7.441 -17.277 1.00 89.62 419 SER A N 1
ATOM 3374 C CA . SER A 1 419 ? 32.378 -8.379 -18.187 1.00 89.62 419 SER A CA 1
ATOM 3375 C C . SER A 1 419 ? 33.390 -9.311 -18.861 1.00 89.62 419 SER A C 1
ATOM 3377 O O . SER A 1 419 ? 34.241 -8.842 -19.624 1.00 89.62 419 SER A O 1
ATOM 3379 N N . PRO A 1 420 ? 33.277 -10.631 -18.640 1.00 82.94 420 PRO A N 1
ATOM 3380 C CA . PRO A 1 420 ? 34.150 -11.615 -19.271 1.00 82.94 420 PRO A CA 1
ATOM 3381 C C . PRO A 1 420 ? 33.705 -11.964 -20.701 1.00 82.94 420 PRO A C 1
ATOM 3383 O O . PRO A 1 420 ? 34.490 -12.498 -21.481 1.00 82.94 420 PRO A O 1
ATOM 3386 N N . TRP A 1 421 ? 32.453 -11.660 -21.059 1.00 93.56 421 TRP A N 1
ATOM 3387 C CA . TRP A 1 421 ? 31.827 -12.070 -22.313 1.00 93.56 421 TRP A CA 1
ATOM 3388 C C . TRP A 1 421 ? 31.114 -10.886 -22.968 1.00 93.56 421 TRP A C 1
ATOM 3390 O O . TRP A 1 421 ? 30.142 -10.354 -22.432 1.00 93.56 421 TRP A O 1
ATOM 3400 N N . SER A 1 422 ? 31.613 -10.423 -24.120 1.00 95.06 422 SER A N 1
ATOM 3401 C CA . SER A 1 422 ? 31.048 -9.244 -24.788 1.00 95.06 422 SER A CA 1
ATOM 3402 C C . SER A 1 422 ? 31.244 -9.230 -26.299 1.00 95.06 422 SER A C 1
ATOM 3404 O O . SER A 1 422 ? 32.264 -9.702 -26.809 1.00 95.06 422 SER A O 1
ATOM 3406 N N . ARG A 1 423 ? 30.331 -8.584 -27.035 1.00 94.44 423 ARG A N 1
ATOM 3407 C CA . ARG A 1 423 ? 30.396 -8.494 -28.504 1.00 94.44 423 ARG A CA 1
ATOM 3408 C C . ARG A 1 423 ? 29.990 -7.111 -29.036 1.00 94.44 423 ARG A C 1
ATOM 3410 O O . ARG A 1 423 ? 29.065 -6.509 -28.496 1.00 94.44 423 ARG A O 1
ATOM 3417 N N . PRO A 1 424 ? 30.700 -6.564 -30.047 1.00 91.75 424 PRO A N 1
ATOM 3418 C CA . PRO A 1 424 ? 30.289 -5.340 -30.733 1.00 91.75 424 PRO A CA 1
ATOM 3419 C C . PRO A 1 424 ? 29.186 -5.609 -31.768 1.00 91.75 424 PRO A C 1
ATOM 3421 O O . PRO A 1 424 ? 28.933 -6.750 -32.148 1.00 91.75 424 PRO A O 1
ATOM 3424 N N . HIS A 1 425 ? 28.593 -4.532 -32.280 1.00 87.88 425 HIS A N 1
ATOM 3425 C CA . HIS A 1 425 ? 27.432 -4.547 -33.178 1.00 87.88 425 HIS A CA 1
ATOM 3426 C C . HIS A 1 425 ? 27.787 -4.483 -34.675 1.00 87.88 425 HIS A C 1
ATOM 3428 O O . HIS A 1 425 ? 26.978 -4.047 -35.487 1.00 87.88 425 HIS A O 1
ATOM 3434 N N . ASN A 1 426 ? 28.996 -4.910 -35.059 1.00 85.12 426 ASN A N 1
ATOM 3435 C CA . ASN A 1 426 ? 29.510 -4.760 -36.431 1.00 85.12 426 ASN A CA 1
ATOM 3436 C C . ASN A 1 426 ? 28.675 -5.517 -37.484 1.00 85.12 426 ASN A C 1
ATOM 3438 O O . ASN A 1 426 ? 28.643 -5.123 -38.644 1.00 85.12 426 ASN A O 1
ATOM 3442 N N . SER A 1 427 ? 28.011 -6.605 -37.085 1.00 89.38 427 SER A N 1
ATOM 3443 C CA . SER A 1 427 ? 27.041 -7.339 -37.901 1.00 89.38 427 SER A CA 1
ATOM 3444 C C . SER A 1 427 ? 25.850 -7.703 -37.027 1.00 89.38 427 SER A C 1
ATOM 3446 O O . SER A 1 427 ? 25.993 -8.503 -36.102 1.00 89.38 427 SER A O 1
ATOM 3448 N N . ILE A 1 428 ? 24.683 -7.116 -37.314 1.00 89.19 428 ILE A N 1
ATOM 3449 C CA . ILE A 1 428 ? 23.466 -7.324 -36.516 1.00 89.19 428 ILE A CA 1
ATOM 3450 C C . ILE A 1 428 ? 23.068 -8.802 -36.491 1.00 89.19 428 ILE A C 1
ATOM 3452 O O . ILE A 1 428 ? 22.777 -9.320 -35.418 1.00 89.19 428 ILE A O 1
ATOM 3456 N N . ARG A 1 429 ? 23.135 -9.507 -37.631 1.00 91.38 429 ARG A N 1
ATOM 3457 C CA . ARG A 1 429 ? 22.807 -10.941 -37.710 1.00 91.38 429 ARG A CA 1
ATOM 3458 C C . ARG A 1 429 ? 23.691 -11.767 -36.771 1.00 91.38 429 ARG A C 1
ATOM 3460 O O . ARG A 1 429 ? 23.185 -12.392 -35.845 1.00 91.38 429 ARG A O 1
ATOM 3467 N N . VAL A 1 430 ? 25.011 -11.670 -36.945 1.00 93.00 430 VAL A N 1
ATOM 3468 C CA . VAL A 1 430 ? 26.006 -12.433 -36.165 1.00 93.00 430 VAL A CA 1
ATOM 3469 C C . VAL A 1 430 ? 25.962 -12.076 -34.675 1.00 93.00 430 VAL A C 1
ATOM 3471 O O . VAL A 1 430 ? 26.187 -12.921 -33.809 1.00 93.00 430 VAL A O 1
ATOM 3474 N N . TRP A 1 431 ? 25.690 -10.810 -34.359 1.00 94.62 431 TRP A N 1
ATOM 3475 C CA . TRP A 1 431 ? 25.490 -10.360 -32.988 1.00 94.62 431 TRP A CA 1
ATOM 3476 C C . TRP A 1 431 ? 24.230 -10.978 -32.369 1.00 94.62 431 TRP A C 1
ATOM 3478 O O . TRP A 1 431 ? 24.322 -11.549 -31.286 1.00 94.62 431 TRP A O 1
ATOM 3488 N N . SER A 1 432 ? 23.089 -10.925 -33.060 1.00 94.12 432 SER A N 1
ATOM 3489 C CA . SER A 1 432 ? 21.810 -11.437 -32.552 1.00 94.12 432 SER A CA 1
ATOM 3490 C C . SER A 1 432 ? 21.827 -12.954 -32.323 1.00 94.12 432 SER A C 1
ATOM 3492 O O . SER A 1 432 ? 21.356 -13.428 -31.289 1.00 94.12 432 SER A O 1
ATOM 3494 N N . GLU A 1 433 ? 22.454 -13.708 -33.233 1.00 94.50 433 GLU A N 1
ATOM 3495 C CA . GLU A 1 433 ? 22.680 -15.154 -33.101 1.00 94.50 433 GLU A CA 1
ATOM 3496 C C . GLU A 1 433 ? 23.535 -15.460 -31.866 1.00 94.50 433 GLU A C 1
ATOM 3498 O O . GLU A 1 433 ? 23.175 -16.305 -31.049 1.00 94.50 433 GLU A O 1
ATOM 3503 N N . TRP A 1 434 ? 24.616 -14.701 -31.663 1.00 96.12 434 TRP A N 1
ATOM 3504 C CA . TRP A 1 434 ? 25.474 -14.854 -30.489 1.00 96.12 434 TRP A CA 1
ATOM 3505 C C . TRP A 1 434 ? 24.790 -14.491 -29.183 1.00 96.12 434 TRP A C 1
ATOM 3507 O O . TRP A 1 434 ? 25.049 -15.151 -28.179 1.00 96.12 434 TRP A O 1
ATOM 3517 N N . VAL A 1 435 ? 23.919 -13.477 -29.163 1.00 95.50 435 VAL A N 1
ATOM 3518 C CA . VAL A 1 435 ? 23.124 -13.192 -27.965 1.00 95.50 435 VAL A CA 1
ATOM 3519 C C . VAL A 1 435 ? 22.238 -14.396 -27.654 1.00 95.50 435 VAL A C 1
ATOM 3521 O O . VAL A 1 435 ? 22.277 -14.871 -26.522 1.00 95.50 435 VAL A O 1
ATOM 3524 N N . ARG A 1 436 ? 21.507 -14.937 -28.640 1.00 94.88 436 ARG A N 1
ATOM 3525 C CA . ARG A 1 436 ? 20.641 -16.116 -28.446 1.00 94.88 436 ARG A CA 1
ATOM 3526 C C . ARG A 1 436 ? 21.407 -17.348 -27.971 1.00 94.88 436 ARG A C 1
ATOM 3528 O O . ARG A 1 436 ? 20.924 -18.065 -27.101 1.00 94.88 436 ARG A O 1
ATOM 3535 N N . GLU A 1 437 ? 22.597 -17.588 -28.499 1.00 94.06 437 GLU A N 1
ATOM 3536 C CA . GLU A 1 437 ? 23.452 -18.680 -28.034 1.00 94.06 437 GLU A CA 1
ATOM 3537 C C . GLU A 1 437 ? 23.954 -18.424 -26.603 1.00 94.06 437 GLU A C 1
ATOM 3539 O O . GLU A 1 437 ? 23.875 -19.294 -25.734 1.00 94.06 437 GLU A O 1
ATOM 3544 N N . SER A 1 438 ? 24.412 -17.203 -26.320 1.00 93.88 438 SER A N 1
ATOM 3545 C CA . SER A 1 438 ? 25.012 -16.836 -25.032 1.00 93.88 438 SER A CA 1
ATOM 3546 C C . SER A 1 438 ? 24.001 -16.831 -23.886 1.00 93.88 438 SER A C 1
ATOM 3548 O O . SER A 1 438 ? 24.358 -17.181 -22.763 1.00 93.88 438 SER A O 1
ATOM 3550 N N . ILE A 1 439 ? 22.738 -16.464 -24.139 1.00 93.00 439 ILE A N 1
ATOM 3551 C CA . ILE A 1 439 ? 21.692 -16.511 -23.103 1.00 93.00 439 ILE A CA 1
ATOM 3552 C C . ILE A 1 439 ? 21.304 -17.945 -22.718 1.00 93.00 439 ILE A C 1
ATOM 3554 O O . ILE A 1 439 ? 20.884 -18.175 -21.586 1.00 93.00 439 ILE A O 1
ATOM 3558 N N . ASN A 1 440 ? 21.509 -18.906 -23.624 1.00 90.56 440 ASN A N 1
ATOM 3559 C CA . ASN A 1 440 ? 21.165 -20.317 -23.435 1.00 90.56 440 ASN A CA 1
ATOM 3560 C C . ASN A 1 440 ? 22.353 -21.206 -23.021 1.00 90.56 440 ASN A C 1
ATOM 3562 O O . ASN A 1 440 ? 22.168 -22.384 -22.726 1.00 90.56 440 ASN A O 1
ATOM 3566 N N . SER A 1 441 ? 23.570 -20.663 -22.979 1.00 90.25 441 SER A N 1
ATOM 3567 C CA . SER A 1 441 ? 24.801 -21.382 -22.624 1.00 90.25 441 SER A CA 1
ATOM 3568 C C . SER A 1 441 ? 25.428 -20.824 -21.345 1.00 90.25 441 SER A C 1
ATOM 3570 O O . SER A 1 441 ? 25.037 -19.770 -20.842 1.00 90.25 441 SER A O 1
ATOM 3572 N N . ARG A 1 442 ? 26.397 -21.535 -20.758 1.00 88.19 442 ARG A N 1
ATOM 3573 C CA . ARG A 1 442 ? 27.195 -20.992 -19.650 1.00 88.19 442 ARG A CA 1
ATOM 3574 C C . ARG A 1 442 ? 28.331 -20.154 -20.228 1.00 88.19 442 ARG A C 1
ATOM 3576 O O . ARG A 1 442 ? 29.127 -20.662 -21.010 1.00 88.19 442 ARG A O 1
ATOM 3583 N N . THR A 1 443 ? 28.412 -18.884 -19.841 1.00 89.50 443 THR A N 1
ATOM 3584 C CA . THR A 1 443 ? 29.488 -17.987 -20.286 1.00 89.50 443 THR A CA 1
ATOM 3585 C C . THR A 1 443 ? 30.675 -18.054 -19.320 1.00 89.50 443 THR A C 1
ATOM 3587 O O . THR A 1 443 ? 30.504 -18.513 -18.187 1.00 89.50 443 THR A O 1
ATOM 3590 N N . PRO A 1 444 ? 31.878 -17.596 -19.706 1.00 91.62 444 PRO A N 1
ATOM 3591 C CA . PRO A 1 444 ? 32.991 -17.471 -18.768 1.00 91.62 444 PRO A CA 1
ATOM 3592 C C . PRO A 1 444 ? 32.623 -16.598 -17.556 1.00 91.62 444 PRO A C 1
ATOM 3594 O O . PRO A 1 444 ? 31.821 -15.674 -17.684 1.00 91.62 444 PRO A O 1
ATOM 3597 N N . MET A 1 445 ? 33.204 -16.901 -16.393 1.00 88.88 445 MET A N 1
ATOM 3598 C CA . MET A 1 445 ? 33.051 -16.104 -15.168 1.00 88.88 445 MET A CA 1
ATOM 3599 C C . MET A 1 445 ? 34.042 -14.939 -15.156 1.00 88.88 445 MET A C 1
ATOM 3601 O O . MET A 1 445 ? 35.122 -15.020 -15.748 1.00 88.88 445 MET A O 1
ATOM 3605 N N . SER A 1 446 ? 33.694 -13.857 -14.469 1.00 83.69 446 SER A N 1
ATOM 3606 C CA . SER A 1 446 ? 34.572 -12.710 -14.290 1.00 83.69 446 SER A CA 1
ATOM 3607 C C . SER A 1 446 ? 35.820 -13.086 -13.479 1.00 83.69 446 SER A C 1
ATOM 3609 O O . SER A 1 446 ? 35.767 -13.765 -12.456 1.00 83.69 446 SER A O 1
ATOM 3611 N N . GLY A 1 447 ? 36.984 -12.627 -13.943 1.00 74.88 447 GLY A N 1
ATOM 3612 C CA . GLY A 1 447 ? 38.257 -12.822 -13.237 1.00 74.88 447 GLY A CA 1
ATOM 3613 C C . GLY A 1 447 ? 38.572 -11.727 -12.214 1.00 74.88 447 GLY A C 1
ATOM 3614 O O . GLY A 1 447 ? 39.679 -11.691 -11.681 1.00 74.88 447 GLY A O 1
ATOM 3615 N N . ARG A 1 448 ? 37.659 -10.771 -11.992 1.00 69.50 448 ARG A N 1
ATOM 3616 C CA . ARG A 1 448 ? 37.896 -9.574 -11.172 1.00 69.50 448 ARG A CA 1
ATOM 3617 C C . ARG A 1 448 ? 36.750 -9.383 -10.180 1.00 69.50 448 ARG A C 1
ATOM 3619 O O . ARG A 1 448 ? 35.604 -9.349 -10.616 1.00 69.50 448 ARG A O 1
ATOM 3626 N N . PRO A 1 449 ? 37.032 -9.200 -8.877 1.00 64.06 449 PRO A N 1
ATOM 3627 C CA . PRO A 1 449 ? 35.980 -8.935 -7.907 1.00 64.06 449 PRO A CA 1
ATOM 3628 C C . PRO A 1 449 ? 35.315 -7.576 -8.186 1.00 64.06 449 PRO A C 1
ATOM 3630 O O . PRO A 1 449 ? 35.995 -6.641 -8.631 1.00 64.06 449 PRO A O 1
ATOM 3633 N N . PRO A 1 450 ? 34.011 -7.427 -7.892 1.00 62.81 450 PRO A N 1
ATOM 3634 C CA . PRO A 1 450 ? 33.328 -6.145 -8.012 1.00 62.81 450 PRO A CA 1
ATOM 3635 C C . PRO A 1 450 ? 34.012 -5.101 -7.122 1.00 62.81 450 PRO A C 1
ATOM 3637 O O . PRO A 1 450 ? 34.362 -5.366 -5.966 1.00 62.81 450 PRO A O 1
ATOM 3640 N N . ARG A 1 451 ? 34.195 -3.877 -7.629 1.00 59.12 451 ARG A N 1
ATOM 3641 C CA . ARG A 1 451 ? 34.670 -2.770 -6.788 1.00 59.12 451 ARG A CA 1
ATOM 3642 C C . ARG A 1 451 ? 33.585 -2.442 -5.759 1.00 59.12 451 ARG A C 1
ATOM 3644 O O . ARG A 1 451 ? 32.491 -2.029 -6.130 1.00 59.12 451 ARG A O 1
ATOM 3651 N N . ARG A 1 452 ? 33.884 -2.577 -4.459 1.00 50.25 452 ARG A N 1
ATOM 3652 C CA . ARG A 1 452 ? 32.997 -2.093 -3.385 1.00 50.25 452 ARG A CA 1
ATOM 3653 C C . ARG A 1 452 ? 32.785 -0.586 -3.556 1.00 50.25 452 ARG A C 1
ATOM 3655 O O . ARG A 1 452 ? 33.679 0.206 -3.263 1.00 50.25 452 ARG A O 1
ATOM 3662 N N . ARG A 1 453 ? 31.596 -0.181 -4.007 1.00 48.81 453 ARG A N 1
ATOM 3663 C CA . ARG A 1 453 ? 31.154 1.213 -3.923 1.00 48.81 453 ARG A CA 1
ATOM 3664 C C . ARG A 1 453 ? 31.003 1.558 -2.443 1.00 48.81 453 ARG A C 1
ATOM 3666 O O . ARG A 1 453 ? 30.164 0.988 -1.752 1.00 48.81 453 ARG A O 1
ATOM 3673 N N . VAL A 1 454 ? 31.824 2.481 -1.946 1.00 32.44 454 VAL A N 1
ATOM 3674 C CA . VAL A 1 454 ? 31.575 3.109 -0.644 1.00 32.44 454 VAL A CA 1
ATOM 3675 C C . VAL A 1 454 ? 30.258 3.885 -0.778 1.00 32.44 454 VAL A C 1
ATOM 3677 O O . VAL A 1 454 ? 30.153 4.710 -1.691 1.00 32.44 454 VAL A O 1
ATOM 3680 N N . PRO A 1 455 ? 29.244 3.644 0.072 1.00 30.66 455 PRO A N 1
ATOM 3681 C CA . PRO A 1 455 ? 28.012 4.420 0.038 1.00 30.66 455 PRO A CA 1
ATOM 3682 C C . PRO A 1 455 ? 28.337 5.910 0.180 1.00 30.66 455 PRO A C 1
ATOM 3684 O O . PRO A 1 455 ? 29.044 6.307 1.109 1.00 30.66 455 PRO A O 1
ATOM 3687 N N . GLN A 1 456 ? 27.803 6.758 -0.704 1.00 35.25 456 GLN A N 1
ATOM 3688 C CA . GLN A 1 456 ? 28.005 8.216 -0.641 1.00 35.25 456 GLN A CA 1
ATOM 3689 C C . GLN A 1 456 ? 27.511 8.850 0.678 1.00 35.25 456 GLN A C 1
ATOM 3691 O O . GLN A 1 456 ? 27.903 9.970 0.995 1.00 35.25 456 GLN A O 1
ATOM 3696 N N . ASN A 1 457 ? 26.770 8.108 1.508 1.00 33.62 457 ASN A N 1
ATOM 3697 C CA . ASN A 1 457 ? 26.363 8.527 2.852 1.00 33.62 457 ASN A CA 1
ATOM 3698 C C . ASN A 1 457 ? 27.489 8.479 3.908 1.00 33.62 457 ASN A C 1
ATOM 3700 O O . ASN A 1 457 ? 27.296 8.979 5.014 1.00 33.62 457 ASN A O 1
ATOM 3704 N N . ALA A 1 458 ? 28.676 7.942 3.599 1.00 28.89 458 ALA A N 1
ATOM 3705 C CA . ALA A 1 458 ? 29.794 7.881 4.550 1.00 28.89 458 ALA A CA 1
ATOM 3706 C C . ALA A 1 458 ? 30.661 9.160 4.600 1.00 28.89 458 ALA A C 1
ATOM 3708 O O . ALA A 1 458 ? 31.440 9.331 5.533 1.00 28.89 458 ALA A O 1
ATOM 3709 N N . ARG A 1 459 ? 30.519 10.101 3.651 1.00 29.27 459 ARG A N 1
ATOM 3710 C CA . ARG A 1 459 ? 31.268 11.380 3.675 1.00 29.27 459 ARG A CA 1
ATOM 3711 C C . ARG A 1 459 ? 30.631 12.479 4.536 1.00 29.27 459 ARG A C 1
ATOM 3713 O O . ARG A 1 459 ? 31.227 13.538 4.684 1.00 29.27 459 ARG A O 1
ATOM 3720 N N . ALA A 1 460 ? 29.474 12.219 5.150 1.00 33.31 460 ALA A N 1
ATOM 3721 C CA . ALA A 1 460 ? 28.813 13.146 6.076 1.00 33.31 460 ALA A CA 1
ATOM 3722 C C . ALA A 1 460 ? 29.074 12.839 7.568 1.00 33.31 460 ALA A C 1
ATOM 3724 O O . ALA A 1 460 ? 28.536 13.520 8.436 1.00 33.31 460 ALA A O 1
ATOM 3725 N N . ARG A 1 461 ? 29.905 11.836 7.891 1.00 31.44 461 ARG A N 1
ATOM 3726 C CA . ARG A 1 461 ? 30.348 11.541 9.267 1.00 31.44 461 ARG A CA 1
ATOM 3727 C C . ARG A 1 461 ? 31.849 11.254 9.312 1.00 31.44 461 ARG A C 1
ATOM 3729 O O . ARG A 1 461 ? 32.277 10.165 9.668 1.00 31.44 461 ARG A O 1
ATOM 3736 N N . GLY A 1 462 ? 32.647 12.245 8.929 1.00 26.50 462 GLY A N 1
ATOM 3737 C CA . GLY A 1 462 ? 34.059 12.320 9.297 1.00 26.50 462 GLY A CA 1
ATOM 3738 C C . GLY A 1 462 ? 34.199 13.237 10.502 1.00 26.50 462 GLY A C 1
ATOM 3739 O O . GLY A 1 462 ? 34.492 14.417 10.337 1.00 26.50 462 GLY A O 1
ATOM 3740 N N . ALA A 1 463 ? 33.917 12.715 11.696 1.00 31.17 463 ALA A N 1
ATOM 3741 C CA . ALA A 1 463 ? 34.385 13.340 12.923 1.00 31.17 463 ALA A CA 1
ATOM 3742 C C . ALA A 1 463 ? 35.917 13.262 12.935 1.00 31.17 463 ALA A C 1
ATOM 3744 O O . ALA A 1 463 ? 36.497 12.241 12.566 1.00 31.17 463 ALA A O 1
ATOM 3745 N N . SER A 1 464 ? 36.538 14.370 13.315 1.00 31.88 464 SER A N 1
ATOM 3746 C CA . SER A 1 464 ? 37.971 14.567 13.479 1.00 31.88 464 SER A CA 1
ATOM 3747 C C . SER A 1 464 ? 38.639 13.371 14.165 1.00 31.88 464 SER A C 1
ATOM 3749 O O . SER A 1 464 ? 38.404 13.121 15.344 1.00 31.88 464 SER A O 1
ATOM 3751 N N . ALA A 1 465 ? 39.490 12.646 13.441 1.00 26.97 465 ALA A N 1
ATOM 3752 C CA . ALA A 1 465 ? 40.472 11.771 14.065 1.00 26.97 465 ALA A CA 1
ATOM 3753 C C . ALA A 1 465 ? 41.682 12.637 14.465 1.00 26.97 465 ALA A C 1
ATOM 3755 O O . ALA A 1 465 ? 42.182 13.380 13.615 1.00 26.97 465 ALA A O 1
ATOM 3756 N N . PRO A 1 466 ? 42.140 12.602 15.728 1.00 29.06 466 PRO A N 1
ATOM 3757 C CA . PRO A 1 466 ? 43.336 13.321 16.136 1.00 29.06 466 PRO A CA 1
ATOM 3758 C C . PRO A 1 466 ? 44.579 12.638 15.554 1.00 29.06 466 PRO A C 1
ATOM 3760 O O . PRO A 1 466 ? 44.682 11.411 15.524 1.00 29.06 466 PRO A O 1
ATOM 3763 N N . SER A 1 467 ? 45.519 13.451 15.080 1.00 25.92 467 SER A N 1
ATOM 3764 C CA . SER A 1 467 ? 46.830 13.020 14.595 1.00 25.92 467 SER A CA 1
ATOM 3765 C C . SER A 1 467 ? 47.590 12.223 15.670 1.00 25.92 467 SER A C 1
ATOM 3767 O O . SER A 1 467 ? 47.641 12.679 16.814 1.00 25.92 467 SER A O 1
ATOM 3769 N N . PRO A 1 468 ? 48.233 11.088 15.342 1.00 25.94 468 PRO A N 1
ATOM 3770 C CA . PRO A 1 468 ? 49.105 10.397 16.282 1.00 25.94 468 PRO A CA 1
ATOM 3771 C C . PRO A 1 468 ? 50.480 11.079 16.324 1.00 25.94 468 PRO A C 1
ATOM 3773 O O . PRO A 1 468 ? 51.163 11.192 15.306 1.00 25.94 468 PRO A O 1
ATOM 3776 N N . GLN A 1 469 ? 50.877 11.543 17.511 1.00 28.09 469 GLN A N 1
ATOM 3777 C CA . GLN A 1 469 ? 52.266 11.891 17.820 1.00 28.09 469 GLN A CA 1
ATOM 3778 C C . GLN A 1 469 ? 53.101 10.614 18.051 1.00 28.09 469 GLN A C 1
ATOM 3780 O O . GLN A 1 469 ? 52.550 9.597 18.481 1.00 28.09 469 GLN A O 1
ATOM 3785 N N . PRO A 1 470 ? 54.413 10.643 17.753 1.00 27.50 470 PRO A N 1
ATOM 3786 C CA . PRO A 1 470 ? 55.265 9.460 17.741 1.00 27.50 470 PRO A CA 1
ATOM 3787 C C . PRO A 1 470 ? 55.713 9.032 19.145 1.00 27.50 470 PRO A C 1
ATOM 3789 O O . PRO A 1 470 ? 56.005 9.853 20.012 1.00 27.50 470 PRO A O 1
ATOM 3792 N N . SER A 1 471 ? 55.785 7.717 19.333 1.00 24.22 471 SER A N 1
ATOM 3793 C CA . SER A 1 471 ? 56.169 7.011 20.554 1.00 24.22 471 SER A CA 1
ATOM 3794 C C . SER A 1 471 ? 57.682 7.042 20.818 1.00 24.22 471 SER A C 1
ATOM 3796 O O . SER A 1 471 ? 58.482 6.905 19.893 1.00 24.22 471 SER A O 1
ATOM 3798 N N . LEU A 1 472 ? 58.062 7.093 22.100 1.00 25.62 472 LEU A N 1
ATOM 3799 C CA . LEU A 1 472 ? 59.367 6.657 22.619 1.00 25.62 472 LEU A CA 1
ATOM 3800 C C . LEU A 1 472 ? 59.161 5.533 23.666 1.00 25.62 472 LEU A C 1
ATOM 3802 O O . LEU A 1 472 ? 58.097 5.500 24.287 1.00 25.62 472 LEU A O 1
ATOM 3806 N N . PRO A 1 473 ? 60.118 4.593 23.844 1.00 30.09 473 PRO A N 1
ATOM 3807 C CA . PRO A 1 473 ? 59.879 3.302 24.500 1.00 30.09 473 PRO A CA 1
ATOM 3808 C C . PRO A 1 473 ? 60.466 3.167 25.924 1.00 30.09 473 PRO A C 1
ATOM 3810 O O . PRO A 1 473 ? 61.401 3.873 26.292 1.00 30.09 473 PRO A O 1
ATOM 3813 N N . GLY A 1 474 ? 59.975 2.160 26.664 1.00 23.86 474 GLY A N 1
ATOM 3814 C CA . GLY A 1 474 ? 60.481 1.680 27.967 1.00 23.86 474 GLY A CA 1
ATOM 3815 C C . GLY A 1 474 ? 59.549 2.068 29.127 1.00 23.86 474 GLY A C 1
ATOM 3816 O O . GLY A 1 474 ? 59.060 3.182 29.160 1.00 23.86 474 GLY A O 1
ATOM 3817 N N . THR A 1 475 ? 59.221 1.250 30.131 1.00 25.72 475 THR A N 1
ATOM 3818 C CA . THR A 1 475 ? 59.879 0.056 30.674 1.00 25.72 475 THR A CA 1
ATOM 3819 C C . THR A 1 475 ? 58.916 -0.628 31.668 1.00 25.72 475 THR A C 1
ATOM 3821 O O . THR A 1 475 ? 58.204 0.058 32.388 1.00 25.72 475 THR A O 1
ATOM 3824 N N . LEU A 1 476 ? 58.922 -1.965 31.670 1.00 24.06 476 LEU A N 1
ATOM 3825 C CA . LEU A 1 476 ? 58.748 -2.947 32.762 1.00 24.06 476 LEU A CA 1
ATOM 3826 C C . LEU A 1 476 ? 57.898 -2.690 34.036 1.00 24.06 476 LEU A C 1
ATOM 3828 O O . LEU A 1 476 ? 58.080 -1.718 34.759 1.00 24.06 476 LEU A O 1
ATOM 3832 N N . SER A 1 477 ? 57.231 -3.800 34.410 1.00 25.64 477 SER A N 1
ATOM 3833 C CA . SER A 1 477 ? 56.878 -4.293 35.763 1.00 25.64 477 SER A CA 1
ATOM 3834 C C . SER A 1 477 ? 55.620 -3.726 36.428 1.00 25.64 477 SER A C 1
ATOM 3836 O O . SER A 1 477 ? 55.311 -2.559 36.270 1.00 25.64 477 SER A O 1
ATOM 3838 N N . ARG A 1 478 ? 54.877 -4.423 37.297 1.00 24.11 478 ARG A N 1
ATOM 3839 C CA . ARG A 1 478 ? 54.556 -5.830 37.665 1.00 24.11 478 ARG A CA 1
ATOM 3840 C C . ARG A 1 478 ? 53.699 -5.651 38.946 1.00 24.11 478 ARG A C 1
ATOM 3842 O O . ARG A 1 478 ? 54.054 -4.778 39.728 1.00 24.11 478 ARG A O 1
ATOM 3849 N N . GLN A 1 479 ? 52.710 -6.523 39.206 1.00 25.14 479 GLN A N 1
ATOM 3850 C CA . GLN A 1 479 ? 52.042 -6.732 40.526 1.00 25.14 479 GLN A CA 1
ATOM 3851 C C . GLN A 1 479 ? 51.081 -5.600 40.982 1.00 25.14 479 GLN A C 1
ATOM 3853 O O . GLN A 1 479 ? 51.305 -4.447 40.659 1.00 25.14 479 GLN A O 1
ATOM 3858 N N . ASN A 1 480 ? 49.972 -5.792 41.707 1.00 26.64 480 ASN A N 1
ATOM 3859 C CA . ASN A 1 480 ? 49.369 -6.903 42.453 1.00 26.64 480 ASN A CA 1
ATOM 3860 C C . ASN A 1 480 ? 47.849 -6.627 42.614 1.00 26.64 480 ASN A C 1
ATOM 3862 O O . ASN A 1 480 ? 47.424 -5.474 42.615 1.00 26.64 480 ASN A O 1
ATOM 3866 N N . GLU A 1 481 ? 47.061 -7.689 42.790 1.00 23.11 481 GLU A N 1
ATOM 3867 C CA . GLU A 1 481 ? 45.664 -7.705 43.273 1.00 23.11 481 GLU A CA 1
ATOM 3868 C C . GLU A 1 481 ? 45.550 -7.402 44.813 1.00 23.11 481 GLU A C 1
ATOM 3870 O O . GLU A 1 481 ? 46.561 -7.039 45.413 1.00 23.11 481 GLU A O 1
ATOM 3875 N N . PRO A 1 482 ? 44.443 -7.719 45.546 1.00 48.19 482 PRO A N 1
ATOM 3876 C CA . PRO A 1 482 ? 43.119 -7.065 45.634 1.00 48.19 482 PRO A CA 1
ATOM 3877 C C . PRO A 1 482 ? 42.643 -6.896 47.122 1.00 48.19 482 PRO A C 1
ATOM 3879 O O . PRO A 1 482 ? 43.452 -6.990 48.042 1.00 48.19 482 PRO A O 1
ATOM 3882 N N . ARG A 1 483 ? 41.309 -6.805 47.348 1.00 26.31 483 ARG A N 1
ATOM 3883 C CA . ARG A 1 483 ? 40.510 -6.785 48.620 1.00 26.31 483 ARG A CA 1
ATOM 3884 C C . ARG A 1 483 ? 40.263 -5.381 49.186 1.00 26.31 483 ARG A C 1
ATOM 3886 O O . ARG A 1 483 ? 41.140 -4.540 49.113 1.00 26.31 483 ARG A O 1
ATOM 3893 N N . GLY A 1 484 ? 39.129 -5.018 49.786 1.00 23.95 484 GLY A N 1
ATOM 3894 C CA . GLY A 1 484 ? 37.911 -5.675 50.293 1.00 23.95 484 GLY A CA 1
ATOM 3895 C C . GLY A 1 484 ? 37.345 -4.685 51.341 1.00 23.95 484 GLY A C 1
ATOM 3896 O O . GLY A 1 484 ? 38.126 -4.139 52.106 1.00 23.95 484 GLY A O 1
ATOM 3897 N N . ASP A 1 485 ? 36.119 -4.181 51.204 1.00 25.81 485 ASP A N 1
ATOM 3898 C CA . ASP A 1 485 ? 34.884 -4.665 51.852 1.00 25.81 485 ASP A CA 1
ATOM 3899 C C . ASP A 1 485 ? 34.582 -3.971 53.216 1.00 25.81 485 ASP A C 1
ATOM 3901 O O . ASP A 1 485 ? 35.513 -3.635 53.940 1.00 25.81 485 ASP A O 1
ATOM 3905 N N . ILE A 1 486 ? 33.279 -3.824 53.553 1.00 26.69 486 ILE A N 1
ATOM 3906 C CA . ILE A 1 486 ? 32.664 -3.711 54.916 1.00 26.69 486 ILE A CA 1
ATOM 3907 C C . ILE A 1 486 ? 32.146 -2.339 55.489 1.00 26.69 486 ILE A C 1
ATOM 3909 O O . ILE A 1 486 ? 32.906 -1.468 55.897 1.00 26.69 486 ILE A O 1
ATOM 3913 N N . LEU A 1 487 ? 30.795 -2.303 55.647 1.00 26.88 487 LEU A N 1
ATOM 3914 C CA . LEU A 1 487 ? 29.866 -1.776 56.708 1.00 26.88 487 LEU A CA 1
ATOM 3915 C C . LEU A 1 487 ? 29.740 -0.256 57.013 1.00 26.88 487 LEU A C 1
ATOM 3917 O O . LEU A 1 487 ? 30.712 0.420 57.304 1.00 26.88 487 LEU A O 1
ATOM 3921 N N . SER A 1 488 ? 28.555 0.380 56.900 1.00 25.89 488 SER A N 1
ATOM 3922 C CA . SER A 1 488 ? 27.303 0.350 57.722 1.00 25.89 488 SER A CA 1
ATOM 3923 C C . SER A 1 488 ? 27.377 0.986 59.126 1.00 25.89 488 SER A C 1
ATOM 3925 O O . SER A 1 488 ? 28.009 0.391 59.990 1.00 25.89 488 SER A O 1
ATOM 3927 N N . ARG A 1 489 ? 26.599 2.068 59.391 1.00 26.59 489 ARG A N 1
ATOM 3928 C CA . ARG A 1 489 ? 25.579 2.193 60.485 1.00 26.59 489 ARG A CA 1
ATOM 3929 C C . ARG A 1 489 ? 25.058 3.629 60.783 1.00 26.59 489 ARG A C 1
ATOM 3931 O O . ARG A 1 489 ? 25.839 4.523 61.065 1.00 26.59 489 ARG A O 1
ATOM 3938 N N . THR A 1 490 ? 23.716 3.755 60.803 1.00 25.41 490 THR A N 1
ATOM 3939 C CA . THR A 1 490 ? 22.783 4.481 61.730 1.00 25.41 490 THR A CA 1
ATOM 3940 C C . THR A 1 490 ? 23.128 5.843 62.366 1.00 25.41 490 THR A C 1
ATOM 3942 O O . THR A 1 490 ? 24.129 5.926 63.064 1.00 25.41 490 THR A O 1
ATOM 3945 N N . ARG A 1 491 ? 22.169 6.804 62.385 1.00 25.75 491 ARG A N 1
ATOM 3946 C CA . ARG A 1 491 ? 21.183 7.098 63.482 1.00 25.75 491 ARG A CA 1
ATOM 3947 C C . ARG A 1 491 ? 20.373 8.404 63.212 1.00 25.75 491 ARG A C 1
ATOM 3949 O O . ARG A 1 491 ? 20.929 9.362 62.696 1.00 25.75 491 ARG A O 1
ATOM 3956 N N . ALA A 1 492 ? 19.085 8.435 63.587 1.00 25.64 492 ALA A N 1
ATOM 3957 C CA . ALA A 1 492 ? 18.202 9.625 63.744 1.00 25.64 492 ALA A CA 1
ATOM 3958 C C . ALA A 1 492 ? 18.237 10.119 65.229 1.00 25.64 492 ALA A C 1
ATOM 3960 O O . ALA A 1 492 ? 19.109 9.599 65.937 1.00 25.64 492 ALA A O 1
ATOM 3961 N N . PRO A 1 493 ? 17.316 10.946 65.814 1.00 44.69 493 PRO A N 1
ATOM 3962 C CA . PRO A 1 493 ? 16.184 11.787 65.323 1.00 44.69 493 PRO A CA 1
ATOM 3963 C C . PRO A 1 493 ? 16.047 13.185 66.035 1.00 44.69 493 PRO A C 1
ATOM 3965 O O . PRO A 1 493 ? 16.818 13.459 66.945 1.00 44.69 493 PRO A O 1
ATOM 3968 N N . SER A 1 494 ? 15.038 14.027 65.706 1.00 27.70 494 SER A N 1
ATOM 3969 C CA . SER A 1 494 ? 14.213 14.851 66.655 1.00 27.70 494 SER A CA 1
ATOM 3970 C C . SER A 1 494 ? 13.091 15.632 65.900 1.00 27.70 494 SER A C 1
ATOM 3972 O O . SER A 1 494 ? 13.334 16.139 64.811 1.00 27.70 494 SER A O 1
ATOM 3974 N N . THR A 1 495 ? 11.796 15.424 66.205 1.00 28.36 495 THR A N 1
ATOM 3975 C CA . THR A 1 495 ? 10.832 16.198 67.051 1.00 28.36 495 THR A CA 1
ATOM 3976 C C . THR A 1 495 ? 10.371 17.577 66.546 1.00 28.36 495 THR A C 1
ATOM 3978 O O . THR A 1 495 ? 11.195 18.464 66.356 1.00 28.36 495 THR A O 1
ATOM 3981 N N . GLY A 1 496 ? 9.047 17.803 66.504 1.00 28.45 496 GLY A N 1
ATOM 3982 C CA . GLY A 1 496 ? 8.443 19.146 66.529 1.00 28.45 496 GLY A CA 1
ATOM 3983 C C . GLY A 1 496 ? 7.016 19.210 65.975 1.00 28.45 496 GLY A C 1
ATOM 3984 O O . GLY A 1 496 ? 6.779 18.812 64.847 1.00 28.45 496 GLY A O 1
ATOM 3985 N N . ASP A 1 497 ? 6.087 19.704 66.786 1.00 26.98 497 ASP A N 1
ATOM 3986 C CA . ASP A 1 497 ? 4.634 19.514 66.750 1.00 26.98 497 ASP A CA 1
ATOM 3987 C C . ASP A 1 497 ? 3.871 20.797 66.304 1.00 26.98 497 ASP A C 1
ATOM 3989 O O . ASP A 1 497 ? 4.444 21.884 66.294 1.00 26.98 497 ASP A O 1
ATOM 3993 N N . HIS A 1 498 ? 2.560 20.652 66.047 1.00 31.19 498 HIS A N 1
ATOM 3994 C CA . HIS A 1 498 ? 1.463 21.647 66.161 1.00 31.19 498 HIS A CA 1
ATOM 3995 C C . HIS A 1 498 ? 0.923 22.501 64.969 1.00 31.19 498 HIS A C 1
ATOM 3997 O O . HIS A 1 498 ? 1.523 23.455 64.492 1.00 31.19 498 HIS A O 1
ATOM 4003 N N . ASN A 1 499 ? -0.365 22.213 64.684 1.00 30.14 499 ASN A N 1
ATOM 4004 C CA . ASN A 1 499 ? -1.556 23.090 64.545 1.00 30.14 499 ASN A CA 1
ATOM 4005 C C . ASN A 1 499 ? -1.796 24.068 63.360 1.00 30.14 499 ASN A C 1
ATOM 4007 O O . ASN A 1 499 ? -1.322 25.194 63.363 1.00 30.14 499 ASN A O 1
ATOM 4011 N N . ARG A 1 500 ? -2.742 23.650 62.484 1.00 27.91 500 ARG A N 1
ATOM 4012 C CA . ARG A 1 500 ? -4.098 24.210 62.150 1.00 27.91 500 ARG A CA 1
ATOM 4013 C C . ARG A 1 500 ? -4.307 25.701 61.712 1.00 27.91 500 ARG A C 1
ATOM 4015 O O . ARG A 1 500 ? -3.474 26.550 61.969 1.00 27.91 500 ARG A O 1
ATOM 4022 N N . PRO A 1 501 ? -5.430 26.037 61.013 1.00 44.94 501 PRO A N 1
ATOM 4023 C CA . PRO A 1 501 ? -5.449 26.806 59.753 1.00 44.94 501 PRO A CA 1
ATOM 4024 C C . PRO A 1 501 ? -6.294 28.107 59.827 1.00 44.94 501 PRO A C 1
ATOM 4026 O O . PRO A 1 501 ? -6.814 28.440 60.892 1.00 44.94 501 PRO A O 1
ATOM 4029 N N . PRO A 1 502 ? -6.568 28.779 58.687 1.00 34.75 502 PRO A N 1
ATOM 4030 C CA . PRO A 1 502 ? -7.878 29.422 58.542 1.00 34.75 502 PRO A CA 1
ATOM 4031 C C . PRO A 1 502 ? -8.586 29.231 57.183 1.00 34.75 502 PRO A C 1
ATOM 4033 O O . PRO A 1 502 ? -8.006 28.864 56.165 1.00 34.75 502 PRO A O 1
ATOM 4036 N N . ARG A 1 503 ? -9.901 29.467 57.261 1.00 29.22 503 ARG A N 1
ATOM 4037 C CA . ARG A 1 503 ? -11.001 29.334 56.286 1.00 29.22 503 ARG A CA 1
ATOM 4038 C C . ARG A 1 503 ? -11.088 30.488 55.253 1.00 29.22 503 ARG A C 1
ATOM 4040 O O . ARG A 1 503 ? -10.446 31.514 55.456 1.00 29.22 503 ARG A O 1
ATOM 4047 N N . PRO A 1 504 ? -11.916 30.341 54.189 1.00 40.62 504 PRO A N 1
ATOM 4048 C CA . PRO A 1 504 ? -12.024 31.262 53.045 1.00 40.62 504 PRO A CA 1
ATOM 4049 C C . PRO A 1 504 ? -13.187 32.275 53.170 1.00 40.62 504 PRO A C 1
ATOM 4051 O O . PRO A 1 504 ? -14.069 32.060 54.002 1.00 40.62 504 PRO A O 1
ATOM 4054 N N . PRO A 1 505 ? -13.278 33.292 52.285 1.00 33.50 505 PRO A N 1
ATOM 4055 C CA . PRO A 1 505 ? -14.513 34.047 52.082 1.00 33.50 505 PRO A CA 1
ATOM 4056 C C . PRO A 1 505 ? -15.127 33.883 50.674 1.00 33.50 505 PRO A C 1
ATOM 4058 O O . PRO A 1 505 ? -14.510 34.156 49.648 1.00 33.50 505 PRO A O 1
ATOM 4061 N N . GLU A 1 506 ? -16.355 33.367 50.699 1.00 27.97 506 GLU A N 1
ATOM 4062 C CA . GLU A 1 506 ? -17.623 33.844 50.116 1.00 27.97 506 GLU A CA 1
ATOM 4063 C C . GLU A 1 506 ? -17.711 34.709 48.841 1.00 27.97 506 GLU A C 1
ATOM 4065 O O . GLU A 1 506 ? -17.045 35.721 48.634 1.00 27.97 506 GLU A O 1
ATOM 4070 N N . GLN A 1 507 ? -18.714 34.310 48.052 1.00 34.00 507 GLN A N 1
ATOM 4071 C CA . GLN A 1 507 ? -19.306 34.932 46.872 1.00 34.00 507 GLN A CA 1
ATOM 4072 C C . GLN A 1 507 ? -20.246 36.102 47.229 1.00 34.00 507 GLN A C 1
ATOM 4074 O O . GLN A 1 507 ? -20.943 36.069 48.241 1.00 34.00 507 GLN A O 1
ATOM 4079 N N . ARG A 1 508 ? -20.401 37.059 46.304 1.00 27.95 508 ARG A N 1
ATOM 4080 C CA . ARG A 1 508 ? -21.629 37.860 46.147 1.00 27.95 508 ARG A CA 1
ATOM 4081 C C . ARG A 1 508 ? -21.998 37.947 44.669 1.00 27.95 508 ARG A C 1
ATOM 4083 O O . ARG A 1 508 ? -21.188 38.379 43.856 1.00 27.95 508 ARG A O 1
ATOM 4090 N N . GLY A 1 509 ? -23.223 37.539 44.351 1.00 27.75 509 GLY A N 1
ATOM 4091 C CA . GLY A 1 509 ? -23.891 37.824 43.083 1.00 27.75 509 GLY A CA 1
ATOM 4092 C C . GLY A 1 509 ? -24.867 38.993 43.208 1.00 27.75 509 GLY A C 1
ATOM 4093 O O . GLY A 1 509 ? -25.159 39.444 44.315 1.00 27.75 509 GLY A O 1
ATOM 4094 N N . THR A 1 510 ? -25.423 39.417 42.074 1.00 26.30 510 THR A N 1
ATOM 4095 C CA . THR A 1 510 ? -26.688 40.161 42.001 1.00 26.30 510 THR A CA 1
ATOM 4096 C C . THR A 1 510 ? -27.476 39.764 40.744 1.00 26.30 510 THR A C 1
ATOM 4098 O O . THR A 1 510 ? -26.979 39.827 39.622 1.00 26.30 510 THR A O 1
ATOM 4101 N N . ASN A 1 511 ? -28.721 39.339 40.984 1.00 27.77 511 ASN A N 1
ATOM 4102 C CA . ASN A 1 511 ? -29.862 39.251 40.059 1.00 27.77 511 ASN A CA 1
ATOM 4103 C C . ASN A 1 511 ? -30.359 40.691 39.736 1.00 27.77 511 ASN A C 1
ATOM 4105 O O . ASN A 1 511 ? -30.094 41.594 40.525 1.00 27.77 511 ASN A O 1
ATOM 4109 N N . THR A 1 512 ? -31.120 41.032 38.683 1.00 27.19 512 THR A N 1
ATOM 4110 C CA . THR A 1 512 ? -32.533 40.656 38.404 1.00 27.19 512 THR A CA 1
ATOM 4111 C C . THR A 1 512 ? -33.026 41.385 37.107 1.00 27.19 512 THR A C 1
ATOM 4113 O O . THR A 1 512 ? -32.451 42.425 36.784 1.00 27.19 512 THR A O 1
ATOM 4116 N N . PRO A 1 513 ? -34.067 40.902 36.378 1.00 34.66 513 PRO A N 1
ATOM 4117 C CA . PRO A 1 513 ? -34.635 41.436 35.109 1.00 34.66 513 PRO A CA 1
ATOM 4118 C C . PRO A 1 513 ? -36.003 42.177 35.328 1.00 34.66 513 PRO A C 1
ATOM 4120 O O . PRO A 1 513 ? -36.220 42.622 36.452 1.00 34.66 513 PRO A O 1
ATOM 4123 N N . PRO A 1 514 ? -37.025 42.170 34.421 1.00 52.50 514 PRO A N 1
ATOM 4124 C CA . PRO A 1 514 ? -37.233 42.797 33.084 1.00 52.50 514 PRO A CA 1
ATOM 4125 C C . PRO A 1 514 ? -38.533 43.671 32.976 1.00 52.50 514 PRO A C 1
ATOM 4127 O O . PRO A 1 514 ? -39.323 43.698 33.913 1.00 52.50 514 PRO A O 1
ATOM 4130 N N . ALA A 1 515 ? -38.826 44.308 31.816 1.00 26.78 515 ALA A N 1
ATOM 4131 C CA . ALA A 1 515 ? -40.187 44.734 31.373 1.00 26.78 515 ALA A CA 1
ATOM 4132 C C . ALA A 1 515 ? -40.229 45.221 29.880 1.00 26.78 515 ALA A C 1
ATOM 4134 O O . ALA A 1 515 ? -39.158 45.446 29.323 1.00 26.78 515 ALA A O 1
ATOM 4135 N N . PRO A 1 516 ? -41.400 45.356 29.196 1.00 38.50 516 PRO A N 1
ATOM 4136 C CA . PRO A 1 516 ? -41.658 44.717 27.885 1.00 38.50 516 PRO A CA 1
ATOM 4137 C C . PRO A 1 516 ? -42.183 45.612 26.721 1.00 38.50 516 PRO A C 1
ATOM 4139 O O . PRO A 1 516 ? -42.694 46.702 26.944 1.00 38.50 516 PRO A O 1
ATOM 4142 N N . GLY A 1 517 ? -42.189 45.056 25.491 1.00 27.48 517 GLY A N 1
ATOM 4143 C CA . GLY A 1 517 ? -43.249 45.263 24.474 1.00 27.48 517 GLY A CA 1
ATOM 4144 C C . GLY A 1 517 ? -42.935 46.076 23.198 1.00 27.48 517 GLY A C 1
ATOM 4145 O O . GLY A 1 517 ? -42.866 47.294 23.264 1.00 27.48 517 GLY A O 1
ATOM 4146 N N . ALA A 1 518 ? -42.859 45.404 22.030 1.00 26.83 518 ALA A N 1
ATOM 4147 C CA . ALA A 1 518 ? -43.448 45.810 20.728 1.00 26.83 518 ALA A CA 1
ATOM 4148 C C . ALA A 1 518 ? -43.077 44.819 19.589 1.00 26.83 518 ALA A C 1
ATOM 4150 O O . ALA A 1 518 ? -41.903 44.571 19.325 1.00 26.83 518 ALA A O 1
ATOM 4151 N N . GLN A 1 519 ? -44.085 44.267 18.900 1.00 27.59 519 GLN A N 1
ATOM 4152 C CA . GLN A 1 519 ? -43.987 43.543 17.612 1.00 27.59 519 GLN A CA 1
ATOM 4153 C C . GLN A 1 519 ? -44.225 44.524 16.424 1.00 27.59 519 GLN A C 1
ATOM 4155 O O . GLN A 1 519 ? -44.539 45.688 16.665 1.00 27.59 519 GLN A O 1
ATOM 4160 N N . PRO A 1 520 ? -44.270 44.081 15.149 1.00 39.66 520 PRO A N 1
ATOM 4161 C CA . PRO A 1 520 ? -43.168 43.618 14.302 1.00 39.66 520 PRO A CA 1
ATOM 4162 C C . PRO A 1 520 ? -43.024 44.507 13.036 1.00 39.66 520 PRO A C 1
ATOM 4164 O O . PRO A 1 520 ? -44.017 44.988 12.490 1.00 39.66 520 PRO A O 1
ATOM 4167 N N . ARG A 1 521 ? -41.808 44.701 12.498 1.00 27.61 521 ARG A N 1
ATOM 4168 C CA . ARG A 1 521 ? -41.612 45.311 11.164 1.00 27.61 521 ARG A CA 1
ATOM 4169 C C . ARG A 1 521 ? -40.599 44.544 10.316 1.00 27.61 521 ARG A C 1
ATOM 4171 O O . ARG A 1 521 ? -39.656 43.951 10.824 1.00 27.61 521 ARG A O 1
ATOM 4178 N N . GLN A 1 522 ? -40.914 44.541 9.027 1.00 29.06 522 GLN A N 1
ATOM 4179 C CA . GLN A 1 522 ? -40.439 43.697 7.937 1.00 29.06 522 GLN A CA 1
ATOM 4180 C C . GLN A 1 522 ? -38.917 43.674 7.757 1.00 29.06 522 GLN A C 1
ATOM 4182 O O . GLN A 1 522 ? -38.233 44.680 7.934 1.00 29.06 522 GLN A O 1
ATOM 4187 N N . ALA A 1 523 ? -38.426 42.499 7.362 1.00 28.52 523 ALA A N 1
ATOM 4188 C CA . ALA A 1 523 ? -37.050 42.249 6.968 1.00 28.52 523 ALA A CA 1
ATOM 4189 C C . ALA A 1 523 ? -36.673 43.112 5.755 1.00 28.52 523 ALA A C 1
ATOM 4191 O O . ALA A 1 523 ? -37.307 43.028 4.705 1.00 28.52 523 ALA A O 1
ATOM 4192 N N . ALA A 1 524 ? -35.640 43.935 5.917 1.00 29.89 524 ALA A N 1
ATOM 4193 C CA . ALA A 1 524 ? -34.975 44.596 4.809 1.00 29.89 524 ALA A CA 1
ATOM 4194 C C . ALA A 1 524 ? -34.071 43.584 4.090 1.00 29.89 524 ALA A C 1
ATOM 4196 O O . ALA A 1 524 ? -33.201 42.966 4.711 1.00 29.89 524 ALA A O 1
ATOM 4197 N N . ASP A 1 525 ? -34.304 43.447 2.787 1.00 29.64 525 ASP A N 1
ATOM 4198 C CA . ASP A 1 525 ? -33.433 42.791 1.818 1.00 29.64 525 ASP A CA 1
ATOM 4199 C C . ASP A 1 525 ? -32.003 43.338 1.919 1.00 29.64 525 ASP A C 1
ATOM 4201 O O . ASP A 1 525 ? -31.734 44.501 1.614 1.00 29.64 525 ASP A O 1
ATOM 4205 N N . TRP A 1 526 ? -31.067 42.470 2.298 1.00 25.05 526 TRP A N 1
ATOM 4206 C CA . TRP A 1 526 ? -29.646 42.647 2.019 1.00 25.05 526 TRP A CA 1
ATOM 4207 C C . TRP A 1 526 ? -29.302 41.809 0.788 1.00 25.05 526 TRP A C 1
ATOM 4209 O O . TRP A 1 526 ? -28.854 40.668 0.902 1.00 25.05 526 TRP A O 1
ATOM 4219 N N . THR A 1 527 ? -29.497 42.357 -0.411 1.00 33.62 527 THR A N 1
ATOM 4220 C CA . THR A 1 527 ? -28.864 41.793 -1.608 1.00 33.62 527 THR A CA 1
ATOM 4221 C C . THR A 1 527 ? -27.376 42.124 -1.572 1.00 33.62 527 THR A C 1
ATOM 4223 O O . THR A 1 527 ? -26.977 43.273 -1.770 1.00 33.62 527 THR A O 1
ATOM 4226 N N . ALA A 1 528 ? -26.551 41.112 -1.307 1.00 29.09 528 ALA A N 1
ATOM 4227 C CA . ALA A 1 528 ? -25.108 41.190 -1.491 1.00 29.09 528 ALA A CA 1
ATOM 4228 C C . ALA A 1 528 ? -24.780 41.527 -2.963 1.00 29.09 528 ALA A C 1
ATOM 4230 O O . ALA A 1 528 ? -25.425 40.982 -3.865 1.00 29.09 528 ALA A O 1
ATOM 4231 N N . PRO A 1 529 ? -23.787 42.390 -3.246 1.00 30.16 529 PRO A N 1
ATOM 4232 C CA . PRO A 1 529 ? -23.322 42.581 -4.614 1.00 30.16 529 PRO A CA 1
ATOM 4233 C C . PRO A 1 529 ? -22.721 41.264 -5.138 1.00 30.16 529 PRO A C 1
ATOM 4235 O O . PRO A 1 529 ? -22.118 40.517 -4.359 1.00 30.16 529 PRO A O 1
ATOM 4238 N N . PRO A 1 530 ? -22.869 40.944 -6.439 1.00 38.31 530 PRO A N 1
ATOM 4239 C CA . PRO A 1 530 ? -22.315 39.718 -6.993 1.00 38.31 530 PRO A CA 1
ATOM 4240 C C . PRO A 1 530 ? -20.788 39.707 -6.810 1.00 38.31 530 PRO A C 1
ATOM 4242 O O . PRO A 1 530 ? -20.151 40.760 -6.891 1.00 38.31 530 PRO A O 1
ATOM 4245 N N . PRO A 1 531 ? -20.188 38.530 -6.567 1.00 37.34 531 PRO A N 1
ATOM 4246 C CA . PRO A 1 531 ? -18.884 38.416 -5.915 1.00 37.34 531 PRO A CA 1
ATOM 4247 C C . PRO A 1 531 ? -17.691 38.992 -6.697 1.00 37.34 531 PRO A C 1
ATOM 4249 O O . PRO A 1 531 ? -16.614 39.107 -6.123 1.00 37.34 531 PRO A O 1
ATOM 4252 N N . PHE A 1 532 ? -17.846 39.397 -7.966 1.00 38.06 532 PHE A N 1
ATOM 4253 C CA . PHE A 1 532 ? -16.757 39.972 -8.764 1.00 38.06 532 PHE A CA 1
ATOM 4254 C C . PHE A 1 532 ? -17.251 41.031 -9.763 1.00 38.06 532 PHE A C 1
ATOM 4256 O O . PHE A 1 532 ? -18.283 40.864 -10.411 1.00 38.06 532 PHE A O 1
ATOM 4263 N N . SER A 1 533 ? -16.482 42.113 -9.936 1.00 49.41 533 SER A N 1
ATOM 4264 C CA . SER A 1 533 ? -16.760 43.144 -10.948 1.00 49.41 533 SER A CA 1
ATOM 4265 C C . SER A 1 533 ? -16.437 42.646 -12.366 1.00 49.41 533 SER A C 1
ATOM 4267 O O . SER A 1 533 ? -15.506 41.863 -12.566 1.00 49.41 533 SER A O 1
ATOM 4269 N N . ALA A 1 534 ? -17.147 43.147 -13.386 1.00 44.75 534 ALA A N 1
ATOM 4270 C CA . ALA A 1 534 ? -16.917 42.778 -14.792 1.00 44.75 534 ALA A CA 1
ATOM 4271 C C . ALA A 1 534 ? -15.468 43.034 -15.263 1.00 44.75 534 ALA A C 1
ATOM 4273 O O . ALA A 1 534 ? -14.964 42.360 -16.162 1.00 44.75 534 ALA A O 1
ATOM 4274 N N . ARG A 1 535 ? -14.771 43.985 -14.630 1.00 44.97 535 ARG A N 1
ATOM 4275 C CA . ARG A 1 535 ? -13.354 44.273 -14.881 1.00 44.97 535 ARG A CA 1
ATOM 4276 C C . ARG A 1 535 ? -12.435 43.177 -14.330 1.00 44.97 535 ARG A C 1
ATOM 4278 O O . ARG A 1 535 ? -11.491 42.804 -15.016 1.00 44.97 535 ARG A O 1
ATOM 4285 N N . ALA A 1 536 ? -12.730 42.638 -13.146 1.00 41.41 536 ALA A N 1
ATOM 4286 C CA . ALA A 1 536 ? -11.943 41.571 -12.523 1.00 41.41 536 ALA A CA 1
ATOM 4287 C C . ALA A 1 536 ? -12.034 40.256 -13.314 1.00 41.41 536 ALA A C 1
ATOM 4289 O O . ALA A 1 536 ? -11.013 39.654 -13.630 1.00 41.41 536 ALA A O 1
ATOM 4290 N N . ILE A 1 537 ? -13.245 39.880 -13.739 1.00 43.69 537 ILE A N 1
ATOM 4291 C CA . ILE A 1 537 ? -13.479 38.680 -14.562 1.00 43.69 537 ILE A CA 1
ATOM 4292 C C . ILE A 1 537 ? -12.743 38.784 -15.909 1.00 43.69 537 ILE A C 1
ATOM 4294 O O . ILE A 1 537 ? -12.165 37.813 -16.395 1.00 43.69 537 ILE A O 1
ATOM 4298 N N . ASN A 1 538 ? -12.718 39.979 -16.507 1.00 50.31 538 ASN A N 1
ATOM 4299 C CA . ASN A 1 538 ? -12.016 40.211 -17.767 1.00 50.31 538 ASN A CA 1
ATOM 4300 C C . ASN A 1 538 ? -10.487 40.148 -17.636 1.00 50.31 538 ASN A C 1
ATOM 4302 O O . ASN A 1 538 ? -9.829 39.664 -18.557 1.00 50.31 538 ASN A O 1
ATOM 4306 N N . GLU A 1 539 ? -9.913 40.629 -16.533 1.00 49.38 539 GLU A N 1
ATOM 4307 C CA . GLU A 1 539 ? -8.466 40.549 -16.306 1.00 49.38 539 GLU A CA 1
ATOM 4308 C C . GLU A 1 539 ? -8.010 39.119 -15.996 1.00 49.38 539 GLU A C 1
ATOM 4310 O O . GLU A 1 539 ? -7.015 38.675 -16.572 1.00 49.38 539 GLU A O 1
ATOM 4315 N N . GLU A 1 540 ? -8.775 38.349 -15.216 1.00 46.25 540 GLU A N 1
ATOM 4316 C CA . GLU A 1 540 ? -8.466 36.930 -14.990 1.00 46.25 540 GLU A CA 1
ATOM 4317 C C . GLU A 1 540 ? -8.568 36.096 -16.270 1.00 46.25 540 GLU A C 1
ATOM 4319 O O . GLU A 1 540 ? -7.679 35.296 -16.566 1.00 46.25 540 GLU A O 1
ATOM 4324 N N . ALA A 1 541 ? -9.598 36.323 -17.092 1.00 49.94 541 ALA A N 1
ATOM 4325 C CA . ALA A 1 541 ? -9.729 35.632 -18.373 1.00 49.94 541 ALA A CA 1
ATOM 4326 C C . ALA A 1 541 ? -8.563 35.957 -19.328 1.00 49.94 541 ALA A C 1
ATOM 4328 O O . ALA A 1 541 ? -8.065 35.069 -20.023 1.00 49.94 541 ALA A O 1
ATOM 4329 N N . LYS A 1 542 ? -8.087 37.213 -19.354 1.00 56.53 542 LYS A N 1
ATOM 4330 C CA . LYS A 1 542 ? -6.910 37.623 -20.145 1.00 56.53 542 LYS A CA 1
ATOM 4331 C C . LYS A 1 542 ? -5.603 37.037 -19.616 1.00 56.53 542 LYS A C 1
ATOM 4333 O O . LYS A 1 542 ? -4.692 36.785 -20.406 1.00 56.53 542 LYS A O 1
ATOM 4338 N N . ASP A 1 543 ? -5.464 36.902 -18.304 1.00 53.38 543 ASP A N 1
ATOM 4339 C CA . ASP A 1 543 ? -4.275 36.324 -17.682 1.00 53.38 543 ASP A CA 1
ATOM 4340 C C . ASP A 1 543 ? -4.191 34.814 -17.946 1.00 53.38 543 ASP A C 1
ATOM 4342 O O . ASP A 1 543 ? -3.177 34.328 -18.449 1.00 53.38 543 ASP A O 1
ATOM 4346 N N . LEU A 1 544 ? -5.299 34.091 -17.754 1.00 50.84 544 LEU A N 1
ATOM 4347 C CA . LEU A 1 544 ? -5.412 32.672 -18.101 1.00 50.84 544 LEU A CA 1
ATOM 4348 C C . LEU A 1 544 ? -5.102 32.430 -19.588 1.00 50.84 544 LEU A C 1
ATOM 4350 O O . LEU A 1 544 ? -4.335 31.531 -19.932 1.00 50.84 544 LEU A O 1
ATOM 4354 N N . TRP A 1 545 ? -5.628 33.288 -20.465 1.00 54.75 545 TRP A N 1
ATOM 4355 C CA . TRP A 1 545 ? -5.358 33.253 -21.902 1.00 54.75 545 TRP A CA 1
ATOM 4356 C C . TRP A 1 545 ? -3.869 33.435 -22.240 1.00 54.75 545 TRP A C 1
ATOM 4358 O O . TRP A 1 545 ? -3.310 32.685 -23.043 1.00 54.75 545 TRP A O 1
ATOM 4368 N N . ARG A 1 546 ? -3.193 34.401 -21.601 1.00 56.34 546 ARG A N 1
ATOM 4369 C CA . ARG A 1 546 ? -1.750 34.634 -21.788 1.00 56.34 546 ARG A CA 1
ATOM 4370 C C . ARG A 1 546 ? -0.911 33.430 -21.354 1.00 56.34 546 ARG A C 1
ATOM 4372 O O . ARG A 1 546 ? 0.019 33.061 -22.070 1.00 56.34 546 ARG A O 1
ATOM 4379 N N . ARG A 1 547 ? -1.257 32.792 -20.233 1.00 55.69 547 ARG A N 1
ATOM 4380 C CA . ARG A 1 547 ? -0.556 31.599 -19.719 1.00 55.69 547 ARG A CA 1
ATOM 4381 C C . ARG A 1 547 ? -0.690 30.398 -20.659 1.00 55.69 547 ARG A C 1
ATOM 4383 O O . ARG A 1 547 ? 0.302 29.730 -20.934 1.00 55.69 547 ARG A O 1
ATOM 4390 N N . MET A 1 548 ? -1.874 30.186 -21.235 1.00 56.62 548 MET A N 1
ATOM 4391 C CA . MET A 1 548 ? -2.099 29.116 -22.217 1.00 56.62 548 MET A CA 1
ATOM 4392 C C . MET A 1 548 ? -1.250 29.288 -23.486 1.00 56.62 548 MET A C 1
ATOM 4394 O O . MET A 1 548 ? -0.657 28.323 -23.967 1.00 56.62 548 MET A O 1
ATOM 4398 N N . ILE A 1 549 ? -1.135 30.521 -23.998 1.00 52.75 549 ILE A N 1
ATOM 4399 C CA . ILE A 1 549 ? -0.304 30.826 -25.176 1.00 52.75 549 ILE A CA 1
ATOM 4400 C C . ILE A 1 549 ? 1.180 30.559 -24.897 1.00 52.75 549 ILE A C 1
ATOM 4402 O O . ILE A 1 549 ? 1.862 29.982 -25.743 1.00 52.75 549 ILE A O 1
ATOM 4406 N N . LEU A 1 550 ? 1.676 30.952 -23.719 1.00 48.84 550 LEU A N 1
ATOM 4407 C CA . LEU A 1 550 ? 3.068 30.727 -23.310 1.00 48.84 550 LEU A CA 1
ATOM 4408 C C . LEU A 1 550 ? 3.409 29.235 -23.167 1.00 48.84 550 LEU A C 1
ATOM 4410 O O . LEU A 1 550 ? 4.535 28.839 -23.459 1.00 48.84 550 LEU A O 1
ATOM 4414 N N . ASN A 1 551 ? 2.427 28.410 -22.795 1.00 51.72 551 ASN A N 1
ATOM 4415 C CA . ASN A 1 551 ? 2.568 26.958 -22.668 1.00 51.72 551 ASN A CA 1
ATOM 4416 C C . ASN A 1 551 ? 2.344 26.190 -23.988 1.00 51.72 551 ASN A C 1
ATOM 4418 O O . ASN A 1 551 ? 2.445 24.965 -24.009 1.00 51.72 551 ASN A O 1
ATOM 4422 N N . GLY A 1 552 ? 2.085 26.887 -25.103 1.00 43.62 552 GLY A N 1
ATOM 4423 C CA . GLY A 1 552 ? 1.935 26.285 -26.434 1.00 43.62 552 GLY A CA 1
ATOM 4424 C C . GLY A 1 552 ? 0.559 25.674 -26.725 1.00 43.62 552 GLY A C 1
ATOM 4425 O O . GLY A 1 552 ? 0.376 25.076 -27.786 1.00 43.62 552 GLY A O 1
ATOM 4426 N N . ASP A 1 553 ? -0.421 25.857 -25.839 1.00 54.59 553 ASP A N 1
ATOM 4427 C CA . ASP A 1 553 ? -1.779 25.340 -26.006 1.00 54.59 553 ASP A CA 1
ATOM 4428 C C . ASP A 1 553 ? -2.613 26.266 -26.909 1.00 54.59 553 ASP A C 1
ATOM 4430 O O . ASP A 1 553 ? -2.880 27.424 -26.581 1.00 54.59 553 ASP A O 1
ATOM 4434 N N . ARG A 1 554 ? -3.088 25.751 -28.052 1.00 52.56 554 ARG A N 1
ATOM 4435 C CA . ARG A 1 554 ? -4.041 26.443 -28.948 1.00 52.56 554 ARG A CA 1
ATOM 4436 C C . ARG A 1 554 ? -5.325 25.633 -29.150 1.00 52.56 554 ARG A C 1
ATOM 4438 O O . ARG A 1 554 ? -5.650 25.226 -30.261 1.00 52.56 554 ARG A O 1
ATOM 4445 N N . ALA A 1 555 ? -6.077 25.396 -28.076 1.00 60.28 555 ALA A N 1
ATOM 4446 C CA . ALA A 1 555 ? -7.382 24.739 -28.158 1.00 60.28 555 ALA A CA 1
ATOM 4447 C C . ALA A 1 555 ? -8.500 25.764 -28.437 1.00 60.28 555 ALA A C 1
ATOM 4449 O O . ALA A 1 555 ? -8.931 26.480 -27.532 1.00 60.28 555 ALA A O 1
ATOM 4450 N N . GLY A 1 556 ? -9.002 25.818 -29.678 1.00 60.31 556 GLY A N 1
ATOM 4451 C CA . GLY A 1 556 ? -10.068 26.751 -30.088 1.00 60.31 556 GLY A CA 1
ATOM 4452 C C . GLY A 1 556 ? -11.332 26.684 -29.217 1.00 60.31 556 GLY A C 1
ATOM 4453 O O . GLY A 1 556 ? -11.896 27.713 -28.873 1.00 60.31 556 GLY A O 1
ATOM 4454 N N . ALA A 1 557 ? -11.702 25.496 -28.730 1.00 61.22 557 ALA A N 1
ATOM 4455 C CA . ALA A 1 557 ? -12.883 25.311 -27.880 1.00 61.22 557 ALA A CA 1
ATOM 4456 C C . ALA A 1 557 ? -12.806 26.025 -26.512 1.00 61.22 557 ALA A C 1
ATOM 4458 O O . ALA A 1 557 ? -13.836 26.386 -25.949 1.00 61.22 557 ALA A O 1
ATOM 4459 N N . VAL A 1 558 ? -11.604 26.232 -25.958 1.00 63.09 558 VAL A N 1
ATOM 4460 C CA . VAL A 1 558 ? -11.427 26.966 -24.688 1.00 63.09 558 VAL A CA 1
ATOM 4461 C C . VAL A 1 558 ? -11.442 28.475 -24.934 1.00 63.09 558 VAL A C 1
ATOM 4463 O O . VAL A 1 558 ? -11.947 29.221 -24.099 1.00 63.09 558 VAL A O 1
ATOM 4466 N N . ARG A 1 559 ? -10.957 28.925 -26.100 1.00 68.06 559 ARG A N 1
ATOM 4467 C CA . ARG A 1 559 ? -11.032 30.330 -26.527 1.00 68.06 559 ARG A CA 1
ATOM 4468 C C . ARG A 1 559 ? -12.459 30.816 -26.609 1.00 68.06 559 ARG A C 1
ATOM 4470 O O . ARG A 1 559 ? -12.802 31.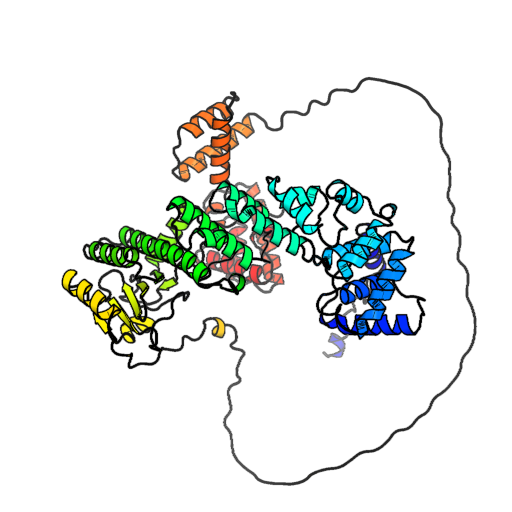795 -25.960 1.00 68.06 559 ARG A O 1
ATOM 4477 N N . ASP A 1 560 ? -13.267 30.110 -27.384 1.00 68.50 560 ASP A N 1
ATOM 4478 C CA . ASP A 1 560 ? -14.620 30.552 -27.689 1.00 68.50 560 ASP A CA 1
ATOM 4479 C C . ASP A 1 560 ? -15.476 30.538 -26.401 1.00 68.50 560 ASP A C 1
ATOM 4481 O O . ASP A 1 560 ? -16.321 31.405 -26.183 1.00 68.50 560 ASP A O 1
ATOM 4485 N N . ALA A 1 561 ? -15.177 29.618 -25.474 1.00 66.56 561 ALA A N 1
ATOM 4486 C CA . ALA A 1 561 ? -15.769 29.588 -24.140 1.00 66.56 561 ALA A CA 1
ATOM 4487 C C . ALA A 1 561 ? -15.304 30.758 -23.243 1.00 66.56 561 ALA A C 1
ATOM 4489 O O . ALA A 1 561 ? -16.129 31.362 -22.558 1.00 66.56 561 ALA A O 1
ATOM 4490 N N . LEU A 1 562 ? -14.017 31.128 -23.254 1.00 59.62 562 LEU A N 1
ATOM 4491 C CA . LEU A 1 562 ? -13.501 32.282 -22.500 1.00 59.62 562 LEU A CA 1
ATOM 4492 C C . LEU A 1 562 ? -13.994 33.623 -23.064 1.00 59.62 562 LEU A C 1
ATOM 4494 O O . LEU A 1 562 ? -14.230 34.552 -22.295 1.00 59.62 562 LEU A O 1
ATOM 4498 N N . GLU A 1 563 ? -14.206 33.733 -24.375 1.00 67.56 563 GLU A N 1
ATOM 4499 C CA . GLU A 1 563 ? -14.835 34.908 -24.992 1.00 67.56 563 GLU A CA 1
ATOM 4500 C C . GLU A 1 563 ? -16.295 35.065 -24.553 1.00 67.56 563 GLU A C 1
ATOM 4502 O O . GLU A 1 563 ? -16.705 36.173 -24.206 1.00 67.56 563 GLU A O 1
ATOM 4507 N N . LYS A 1 564 ? -17.050 33.962 -24.443 1.00 65.81 564 LYS A N 1
ATOM 4508 C CA . LYS A 1 564 ? -18.401 33.975 -23.856 1.00 65.81 564 LYS A CA 1
ATOM 4509 C C . LYS A 1 564 ? -18.393 34.408 -22.391 1.00 65.81 564 LYS A C 1
ATOM 4511 O O . LYS A 1 564 ? -19.220 35.231 -22.012 1.00 65.81 564 LYS A O 1
ATOM 4516 N N . VAL A 1 565 ? -17.436 33.932 -21.586 1.00 60.47 565 VAL A N 1
ATOM 4517 C CA . VAL A 1 565 ? -17.264 34.386 -20.189 1.00 60.47 565 VAL A CA 1
ATOM 4518 C C . VAL A 1 565 ? -16.981 35.891 -20.129 1.00 60.47 565 VAL A C 1
ATOM 4520 O O . VAL A 1 565 ? -17.589 36.597 -19.327 1.00 60.47 565 VAL A O 1
ATOM 4523 N N . ARG A 1 566 ? -16.108 36.407 -21.005 1.00 61.53 566 ARG A N 1
ATOM 4524 C CA . ARG A 1 566 ? -15.791 37.846 -21.092 1.00 61.53 566 ARG A CA 1
ATOM 4525 C C . ARG A 1 566 ? -16.990 38.695 -21.513 1.00 61.53 566 ARG A C 1
ATOM 4527 O O . ARG A 1 566 ? -17.148 39.806 -21.013 1.00 61.53 566 ARG A O 1
ATOM 4534 N N . ALA A 1 567 ? -17.832 38.164 -22.396 1.00 64.94 567 ALA A N 1
ATOM 4535 C CA . ALA A 1 567 ? -19.079 38.783 -22.839 1.00 64.94 567 ALA A CA 1
ATOM 4536 C C . ALA A 1 567 ? -20.262 38.554 -21.874 1.00 64.94 567 ALA A C 1
ATOM 4538 O O . ALA A 1 567 ? -21.375 38.970 -22.182 1.00 64.94 567 ALA A O 1
ATOM 4539 N N . GLN A 1 568 ? -20.043 37.883 -20.732 1.00 59.66 568 GLN A N 1
ATOM 4540 C CA . GLN A 1 568 ? -21.083 37.471 -19.774 1.00 59.66 568 GLN A CA 1
ATOM 4541 C C . GLN A 1 568 ? -22.222 36.640 -20.395 1.00 59.66 568 GLN A C 1
ATOM 4543 O O . GLN A 1 568 ? -23.343 36.608 -19.889 1.00 59.66 568 GLN A O 1
ATOM 4548 N N . ALA A 1 569 ? -21.933 35.936 -21.486 1.00 62.03 569 ALA A N 1
ATOM 4549 C CA . ALA A 1 569 ? -22.872 35.044 -22.142 1.00 62.03 569 ALA A CA 1
ATOM 4550 C C . ALA A 1 569 ? -22.943 33.686 -21.424 1.00 62.03 569 ALA A C 1
ATOM 4552 O O . ALA A 1 569 ? -22.021 33.272 -20.716 1.00 62.03 569 ALA A O 1
ATOM 4553 N N . TRP A 1 570 ? -24.047 32.963 -21.624 1.00 61.84 570 TRP A N 1
ATOM 4554 C CA . TRP A 1 570 ? -24.222 31.637 -21.039 1.00 61.84 570 TRP A CA 1
ATOM 4555 C C . TRP A 1 570 ? -23.197 30.636 -21.596 1.00 61.84 570 TRP A C 1
ATOM 4557 O O . TRP A 1 570 ? -23.042 30.486 -22.808 1.00 61.84 570 TRP A O 1
ATOM 4567 N N . VAL A 1 571 ? -22.520 29.937 -20.681 1.00 64.50 571 VAL A N 1
ATOM 4568 C CA . VAL A 1 571 ? -21.519 28.901 -20.972 1.00 64.50 571 VAL A CA 1
ATOM 4569 C C . VAL A 1 571 ? -22.094 27.539 -20.610 1.00 64.50 571 VAL A C 1
ATOM 4571 O O . VAL A 1 571 ? -22.503 27.324 -19.459 1.00 64.50 571 VAL A O 1
ATOM 4574 N N . ASN A 1 572 ? -22.116 26.622 -21.576 1.00 67.94 572 ASN A N 1
ATOM 4575 C CA . ASN A 1 572 ? -22.747 25.316 -21.412 1.00 67.94 572 ASN A CA 1
ATOM 4576 C C . ASN A 1 572 ? -21.880 24.349 -20.565 1.00 67.94 572 ASN A C 1
ATOM 4578 O O . ASN A 1 572 ? -20.692 24.605 -20.350 1.00 67.94 572 ASN A O 1
ATOM 4582 N N . PRO A 1 573 ? -22.430 23.224 -20.067 1.00 57.72 573 PRO A N 1
ATOM 4583 C CA . PRO A 1 573 ? -21.705 22.320 -19.165 1.00 57.72 573 PRO A CA 1
ATOM 4584 C C . PRO A 1 573 ? -20.399 21.750 -19.742 1.00 57.72 573 PRO A C 1
ATOM 4586 O O . PRO A 1 573 ? -19.414 21.615 -19.017 1.00 57.72 573 PRO A O 1
ATOM 4589 N N . SER A 1 574 ? -20.359 21.464 -21.047 1.00 58.50 574 SER A N 1
ATOM 4590 C CA . SER A 1 574 ? -19.155 20.951 -21.714 1.00 58.50 574 SER A CA 1
ATOM 4591 C C . SER A 1 574 ? -18.057 22.017 -21.828 1.00 58.50 574 SER A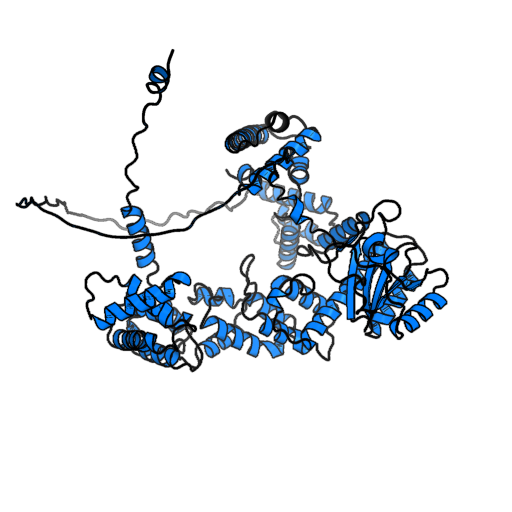 C 1
ATOM 4593 O O . SER A 1 574 ? -16.884 21.737 -21.583 1.00 58.50 574 SER A O 1
ATOM 4595 N N . GLU A 1 575 ? -18.440 23.267 -22.100 1.00 60.12 575 GLU A N 1
ATOM 4596 C CA . GLU A 1 575 ? -17.546 24.427 -22.136 1.00 60.12 575 GLU A CA 1
ATOM 4597 C C . GLU A 1 575 ? -17.010 24.757 -20.734 1.00 60.12 575 GLU A C 1
ATOM 4599 O O . GLU A 1 575 ? -15.814 25.006 -20.577 1.00 60.12 575 GLU A O 1
ATOM 4604 N N . ARG A 1 576 ? -17.848 24.654 -19.690 1.00 55.06 576 ARG A N 1
ATOM 4605 C CA . ARG A 1 576 ? -17.419 24.794 -18.286 1.00 55.06 576 ARG A CA 1
ATOM 4606 C C . ARG A 1 576 ? -16.410 23.723 -17.888 1.00 55.06 576 ARG A C 1
ATOM 4608 O O . ARG A 1 576 ? -15.398 24.051 -17.279 1.00 55.06 576 ARG A O 1
ATOM 4615 N N . ALA A 1 577 ? -16.637 22.467 -18.270 1.00 58.31 577 ALA A N 1
ATOM 4616 C CA . ALA A 1 577 ? -15.690 21.382 -18.020 1.00 58.31 577 ALA A CA 1
ATOM 4617 C C . ALA A 1 577 ? -14.363 21.579 -18.778 1.00 58.31 577 ALA A C 1
ATOM 4619 O O . ALA A 1 577 ? -13.300 21.180 -18.302 1.00 58.31 577 ALA A O 1
ATOM 4620 N N . ASN A 1 578 ? -14.396 22.209 -19.954 1.00 58.94 578 ASN A N 1
ATOM 4621 C CA . ASN A 1 578 ? -13.191 22.553 -20.708 1.00 58.94 578 ASN A CA 1
ATOM 4622 C C . ASN A 1 578 ? -12.407 23.695 -20.052 1.00 58.94 578 ASN A C 1
ATOM 4624 O O . ASN A 1 578 ? -11.187 23.584 -19.934 1.00 58.94 578 ASN A O 1
ATOM 4628 N N . ILE A 1 579 ? -13.093 24.742 -19.580 1.00 55.50 579 ILE A N 1
ATOM 4629 C CA . ILE A 1 579 ? -12.481 25.841 -18.820 1.00 55.50 579 ILE A CA 1
ATOM 4630 C C . ILE A 1 579 ? -11.907 25.317 -17.500 1.00 55.50 579 ILE A C 1
ATOM 4632 O O . ILE A 1 579 ? -10.752 25.594 -17.208 1.00 55.50 579 ILE A O 1
ATOM 4636 N N . ALA A 1 580 ? -12.652 24.505 -16.744 1.00 54.19 580 ALA A N 1
ATOM 4637 C CA . ALA A 1 580 ? -12.188 23.927 -15.482 1.00 54.19 580 ALA A CA 1
ATOM 4638 C C . ALA A 1 580 ? -10.922 23.080 -15.675 1.00 54.19 580 ALA A C 1
ATOM 4640 O O . ALA A 1 580 ? -9.929 23.299 -14.994 1.00 54.19 580 ALA A O 1
ATOM 4641 N N . ARG A 1 581 ? -10.896 22.203 -16.688 1.00 58.44 581 ARG A N 1
ATOM 4642 C CA . ARG A 1 581 ? -9.691 21.427 -17.028 1.00 58.44 581 ARG A CA 1
ATOM 4643 C C . ARG A 1 581 ? -8.530 22.306 -17.493 1.00 58.44 581 ARG A C 1
ATOM 4645 O O . ARG A 1 581 ? -7.380 21.976 -17.227 1.00 58.44 581 ARG A O 1
ATOM 4652 N N . ALA A 1 582 ? -8.797 23.399 -18.209 1.00 55.31 582 ALA A N 1
ATOM 4653 C CA . ALA A 1 582 ? -7.758 24.344 -18.616 1.00 55.31 582 ALA A CA 1
ATOM 4654 C C . ALA A 1 582 ? -7.196 25.125 -17.419 1.00 55.31 582 ALA A C 1
ATOM 4656 O O . ALA A 1 582 ? -5.982 25.307 -17.345 1.00 55.31 582 ALA A O 1
ATOM 4657 N N . ILE A 1 583 ? -8.055 25.522 -16.477 1.00 51.62 583 ILE A N 1
ATOM 4658 C CA . ILE A 1 583 ? -7.669 26.126 -15.202 1.00 51.62 583 ILE A CA 1
ATOM 4659 C C . ILE A 1 583 ? -6.840 25.124 -14.405 1.00 51.62 583 ILE A C 1
ATOM 4661 O O . ILE A 1 583 ? -5.713 25.449 -14.077 1.00 51.62 583 ILE A O 1
ATOM 4665 N N . ASP A 1 584 ? -7.301 23.892 -14.192 1.00 53.19 584 ASP A N 1
ATOM 4666 C CA . ASP A 1 584 ? -6.569 22.872 -13.424 1.00 53.19 584 ASP A CA 1
ATOM 4667 C C . ASP A 1 584 ? -5.200 22.521 -14.026 1.00 53.19 584 ASP A C 1
ATOM 4669 O O . ASP A 1 584 ? -4.260 22.226 -13.294 1.00 53.19 584 ASP A O 1
ATOM 4673 N N . ARG A 1 585 ? -5.055 22.587 -15.356 1.00 54.69 585 ARG A N 1
ATOM 4674 C CA . ARG A 1 585 ? -3.758 22.405 -16.033 1.00 54.69 585 ARG A CA 1
ATOM 4675 C C . ARG A 1 585 ? -2.819 23.608 -15.908 1.00 54.69 585 ARG A C 1
ATOM 4677 O O . ARG A 1 585 ? -1.612 23.416 -15.974 1.00 54.69 585 ARG A O 1
ATOM 4684 N N . ASN A 1 586 ? -3.353 24.825 -15.773 1.00 50.38 586 ASN A N 1
ATOM 4685 C CA . ASN A 1 586 ? -2.573 26.074 -15.711 1.00 50.38 586 ASN A CA 1
ATOM 4686 C C . ASN A 1 586 ? -2.513 26.691 -14.301 1.00 50.38 586 ASN A C 1
ATOM 4688 O O . ASN A 1 586 ? -1.875 27.728 -14.095 1.00 50.38 586 ASN A O 1
ATOM 4692 N N . ARG A 1 587 ? -3.176 26.078 -13.320 1.00 46.06 587 ARG A N 1
ATOM 4693 C CA . ARG A 1 587 ? -3.046 26.390 -11.901 1.00 46.06 587 ARG A CA 1
ATOM 4694 C C . ARG A 1 587 ? -1.743 25.735 -11.449 1.00 46.06 587 ARG A C 1
ATOM 4696 O O . ARG A 1 587 ? -1.690 24.524 -11.260 1.00 46.06 587 ARG A O 1
ATOM 4703 N N . ASN A 1 588 ? -0.679 26.536 -11.420 1.00 46.00 588 ASN A N 1
ATOM 4704 C CA . ASN A 1 588 ? 0.679 26.101 -11.095 1.00 46.00 588 ASN A CA 1
ATOM 4705 C C . ASN A 1 588 ? 0.690 25.188 -9.862 1.00 46.00 588 ASN A C 1
ATOM 4707 O O . ASN A 1 588 ? 0.075 25.503 -8.846 1.00 46.00 588 ASN A O 1
ATOM 4711 N N . ARG A 1 589 ? 1.383 24.055 -9.997 1.00 40.25 589 ARG A N 1
ATOM 4712 C CA . ARG A 1 589 ? 1.605 23.067 -8.945 1.00 40.25 589 ARG A CA 1
ATOM 4713 C C . ARG A 1 589 ? 2.753 23.548 -8.058 1.00 40.25 589 ARG A C 1
ATOM 4715 O O . ARG A 1 589 ? 3.826 23.875 -8.564 1.00 40.25 589 ARG A O 1
ATOM 4722 N N . ASP A 1 590 ? 2.521 23.551 -6.751 1.00 38.69 590 ASP A N 1
ATOM 4723 C CA . ASP A 1 590 ? 3.421 24.044 -5.697 1.00 38.69 590 ASP A CA 1
ATOM 4724 C C . ASP A 1 590 ? 4.762 23.273 -5.583 1.00 38.69 590 ASP A C 1
ATOM 4726 O O . ASP A 1 590 ? 5.646 23.647 -4.813 1.00 38.69 590 ASP A O 1
ATOM 4730 N N . ASP A 1 591 ? 4.967 22.251 -6.421 1.00 35.25 591 ASP A N 1
ATOM 4731 C CA . ASP A 1 591 ? 6.093 21.315 -6.361 1.00 35.25 591 ASP A CA 1
ATOM 4732 C C . ASP A 1 591 ? 7.179 21.587 -7.431 1.00 35.25 591 ASP A C 1
ATOM 4734 O O . ASP A 1 591 ? 8.217 20.921 -7.458 1.00 35.25 591 ASP A O 1
ATOM 4738 N N . GLU A 1 592 ? 6.970 22.538 -8.353 1.00 35.66 592 GLU A N 1
ATOM 4739 C CA . GLU A 1 592 ? 7.823 22.692 -9.550 1.00 35.66 592 GLU A CA 1
ATOM 4740 C C . GLU A 1 592 ? 9.141 23.459 -9.336 1.00 35.66 592 GLU A C 1
ATOM 4742 O O . GLU A 1 592 ? 10.039 23.410 -10.186 1.00 35.66 592 GLU A O 1
ATOM 4747 N N . PHE A 1 593 ? 9.340 24.136 -8.203 1.00 38.31 593 PHE A N 1
ATOM 4748 C CA . PHE A 1 593 ? 10.552 24.934 -7.994 1.00 38.31 593 PHE A CA 1
ATOM 4749 C C . PHE A 1 593 ? 11.666 24.127 -7.315 1.00 38.31 593 PHE A C 1
ATOM 4751 O O . PHE A 1 593 ? 11.945 24.255 -6.126 1.00 38.31 593 PHE A O 1
ATOM 4758 N N . VAL A 1 594 ? 12.371 23.320 -8.115 1.00 36.16 594 VAL A N 1
ATOM 4759 C CA . VAL A 1 594 ? 13.504 22.472 -7.677 1.00 36.16 594 VAL A CA 1
ATOM 4760 C C . VAL A 1 594 ? 14.722 23.287 -7.189 1.00 36.16 594 VAL A C 1
ATOM 4762 O O . VAL A 1 594 ? 15.600 22.754 -6.515 1.00 36.16 594 VAL A O 1
ATOM 4765 N N . SER A 1 595 ? 14.790 24.589 -7.493 1.00 41.62 595 SER A N 1
ATOM 4766 C CA . SER A 1 595 ? 15.858 25.492 -7.031 1.00 41.62 595 SER A CA 1
ATOM 4767 C C . SER A 1 595 ? 15.319 26.886 -6.733 1.00 41.62 595 SER A C 1
ATOM 4769 O O . SER A 1 595 ? 14.440 27.386 -7.439 1.00 41.62 595 SER A O 1
ATOM 4771 N N . LEU A 1 596 ? 15.915 27.567 -5.751 1.00 42.03 596 LEU A N 1
ATOM 4772 C CA . LEU A 1 596 ? 15.583 28.960 -5.443 1.00 42.03 596 LEU A CA 1
ATOM 4773 C C . LEU A 1 596 ? 15.830 29.886 -6.649 1.00 42.03 596 LEU A C 1
ATOM 4775 O O . LEU A 1 596 ? 15.119 30.864 -6.851 1.00 42.03 596 LEU A O 1
ATOM 4779 N N . LYS A 1 597 ? 16.783 29.528 -7.517 1.00 44.34 597 LYS A N 1
ATOM 4780 C CA . LYS A 1 597 ? 17.046 30.200 -8.796 1.00 44.34 597 LYS A CA 1
ATOM 4781 C C . LYS A 1 597 ? 15.839 30.187 -9.745 1.00 44.34 597 LYS A C 1
ATOM 4783 O O . LYS A 1 597 ? 15.604 31.190 -10.417 1.00 44.34 597 LYS A O 1
ATOM 4788 N N . ALA A 1 598 ? 15.093 29.083 -9.808 1.00 40.00 598 ALA A N 1
ATOM 4789 C CA . ALA A 1 598 ? 13.896 28.959 -10.644 1.00 40.00 598 ALA A CA 1
ATOM 4790 C C . ALA A 1 598 ? 12.705 29.757 -10.084 1.00 40.00 598 ALA A C 1
ATOM 4792 O O . ALA A 1 598 ? 11.863 30.202 -10.855 1.00 40.00 598 ALA A O 1
ATOM 4793 N N . PHE A 1 599 ? 12.681 29.980 -8.767 1.00 44.66 599 PHE A N 1
ATOM 4794 C CA . PHE A 1 599 ? 11.670 30.779 -8.073 1.00 44.66 599 PHE A CA 1
ATOM 4795 C C . PHE A 1 599 ? 11.952 32.293 -8.148 1.00 44.66 599 PHE A C 1
ATOM 4797 O O . PHE A 1 599 ? 11.083 33.081 -8.505 1.00 44.66 599 PHE A O 1
ATOM 4804 N N . VAL A 1 600 ? 13.191 32.714 -7.872 1.00 48.94 600 VAL A N 1
ATOM 4805 C CA . VAL A 1 600 ? 13.596 34.134 -7.815 1.00 48.94 600 VAL A CA 1
ATOM 4806 C C . VAL A 1 600 ? 13.841 34.720 -9.212 1.00 48.94 600 VAL A C 1
ATOM 4808 O O . VAL A 1 600 ? 13.583 35.899 -9.447 1.00 48.94 600 VAL A O 1
ATOM 4811 N N . GLY A 1 601 ? 14.308 33.907 -10.166 1.00 51.00 601 GLY A N 1
ATOM 4812 C CA . GLY A 1 601 ? 14.636 34.347 -11.527 1.00 51.00 601 GLY A CA 1
ATOM 4813 C C . GLY A 1 601 ? 13.490 35.073 -12.247 1.00 51.00 601 GLY A C 1
ATOM 4814 O O . GLY A 1 601 ? 13.707 36.183 -12.724 1.00 51.00 601 GLY A O 1
ATOM 4815 N N . PRO A 1 602 ? 12.271 34.512 -12.304 1.00 46.56 602 PRO A N 1
ATOM 4816 C CA . PRO A 1 602 ? 11.124 35.168 -12.938 1.00 46.56 602 PRO A CA 1
ATOM 4817 C C . PRO A 1 602 ? 10.651 36.442 -12.222 1.00 46.56 602 PRO A C 1
ATOM 4819 O O . PRO A 1 602 ? 10.142 37.353 -12.870 1.00 46.56 602 PRO A O 1
ATOM 4822 N N . ILE A 1 603 ? 10.827 36.524 -10.899 1.00 46.75 603 ILE A N 1
ATOM 4823 C CA . ILE A 1 603 ? 10.346 37.644 -10.076 1.00 46.75 603 ILE A CA 1
ATOM 4824 C C . ILE A 1 603 ? 11.222 38.889 -10.273 1.00 46.75 603 ILE A C 1
ATOM 4826 O O . ILE A 1 603 ? 10.686 39.983 -10.403 1.00 46.75 603 ILE A O 1
ATOM 4830 N N . PHE A 1 604 ? 12.545 38.725 -10.366 1.00 48.62 604 PHE A N 1
ATOM 4831 C CA . PHE A 1 604 ? 13.499 39.841 -10.482 1.00 48.62 604 PHE A CA 1
ATOM 4832 C C . PHE A 1 604 ? 14.005 40.103 -11.910 1.00 48.62 604 PHE A C 1
ATOM 4834 O O . PHE A 1 604 ? 14.766 41.043 -12.128 1.00 48.62 604 PHE A O 1
ATOM 4841 N N . ASN A 1 605 ? 13.574 39.307 -12.894 1.00 50.97 605 ASN A N 1
ATOM 4842 C CA . ASN A 1 605 ? 13.811 39.576 -14.319 1.00 50.97 605 ASN A CA 1
ATOM 4843 C C . ASN A 1 605 ? 12.690 40.414 -14.969 1.00 50.97 605 ASN A C 1
ATOM 4845 O O . ASN A 1 605 ? 12.669 40.559 -16.190 1.00 50.97 605 ASN A O 1
ATOM 4849 N N . ARG A 1 606 ? 11.755 40.949 -14.174 1.00 54.59 606 ARG A N 1
ATOM 4850 C CA . ARG A 1 606 ? 10.716 41.894 -14.606 1.00 54.59 606 ARG A CA 1
ATOM 4851 C C . ARG A 1 606 ? 10.745 43.141 -13.728 1.00 54.59 606 ARG A C 1
ATOM 4853 O O . ARG A 1 606 ? 11.224 43.088 -12.596 1.00 54.59 606 ARG A O 1
ATOM 4860 N N . ASP A 1 607 ? 10.194 44.238 -14.229 1.00 49.84 607 ASP A N 1
ATOM 4861 C CA . ASP A 1 607 ? 10.013 45.440 -13.422 1.00 49.84 607 ASP A CA 1
ATOM 4862 C C . ASP A 1 607 ? 8.963 45.212 -12.331 1.00 49.84 607 ASP A C 1
ATOM 4864 O O . ASP A 1 607 ? 7.804 44.907 -12.615 1.00 49.84 607 ASP A O 1
ATOM 4868 N N . LEU A 1 608 ? 9.397 45.340 -11.077 1.00 55.38 608 LEU A N 1
ATOM 4869 C CA . LEU A 1 608 ? 8.550 45.255 -9.890 1.00 55.38 608 LEU A CA 1
ATOM 4870 C C . LEU A 1 608 ? 7.948 46.628 -9.571 1.00 55.38 608 LEU A C 1
ATOM 4872 O O . LEU A 1 608 ? 8.618 47.656 -9.696 1.00 55.38 608 LEU A O 1
ATOM 4876 N N . SER A 1 609 ? 6.691 46.638 -9.133 1.00 63.28 609 SER A N 1
ATOM 4877 C CA . SER A 1 609 ? 6.017 47.839 -8.632 1.00 63.28 609 SER A CA 1
ATOM 4878 C C . SER A 1 609 ? 6.584 48.295 -7.278 1.00 63.28 609 SER A C 1
ATOM 4880 O O . SER A 1 609 ? 7.150 47.501 -6.528 1.00 63.28 609 SER A O 1
ATOM 4882 N N . GLU A 1 610 ? 6.387 49.568 -6.922 1.00 61.00 610 GLU A N 1
ATOM 4883 C CA . GLU A 1 610 ? 6.776 50.147 -5.617 1.00 61.00 610 GLU A CA 1
ATOM 4884 C C . GLU A 1 610 ? 6.265 49.323 -4.416 1.00 61.00 610 GLU A C 1
ATOM 4886 O O . GLU A 1 610 ? 6.988 49.097 -3.447 1.00 61.00 610 GLU A O 1
ATOM 4891 N N . ALA A 1 611 ? 5.039 48.797 -4.502 1.00 61.81 611 ALA A N 1
ATOM 4892 C CA . ALA A 1 611 ? 4.449 47.968 -3.451 1.00 61.81 611 ALA A CA 1
ATOM 4893 C C . ALA A 1 611 ? 5.137 46.595 -3.321 1.00 61.81 611 ALA A C 1
ATOM 4895 O O . ALA A 1 611 ? 5.369 46.116 -2.209 1.00 61.81 611 ALA A O 1
ATOM 4896 N N . GLU A 1 612 ? 5.501 45.974 -4.447 1.00 59.94 612 GLU A N 1
ATOM 4897 C CA . GLU A 1 612 ? 6.261 44.719 -4.461 1.00 59.94 612 GLU A CA 1
ATOM 4898 C C . GLU A 1 612 ? 7.684 44.934 -3.925 1.00 59.94 612 GLU A C 1
ATOM 4900 O O . GLU A 1 612 ? 8.193 44.096 -3.184 1.00 59.94 612 GLU A O 1
ATOM 4905 N N . LEU A 1 613 ? 8.309 46.076 -4.225 1.00 62.50 613 LEU A N 1
ATOM 4906 C CA . LEU A 1 613 ? 9.630 46.433 -3.702 1.00 62.50 613 LEU A CA 1
ATOM 4907 C C . LEU A 1 613 ? 9.616 46.613 -2.181 1.00 62.50 613 LEU A C 1
ATOM 4909 O O . LEU A 1 613 ? 10.456 46.038 -1.491 1.00 62.50 613 LEU A O 1
ATOM 4913 N N . ALA A 1 614 ? 8.635 47.338 -1.640 1.00 67.38 614 ALA A N 1
ATOM 4914 C CA . ALA A 1 614 ? 8.484 47.511 -0.195 1.00 67.38 614 ALA A CA 1
ATOM 4915 C C . ALA A 1 614 ? 8.221 46.177 0.533 1.00 67.38 614 ALA A C 1
ATOM 4917 O O . ALA A 1 614 ? 8.679 45.962 1.659 1.00 67.38 614 ALA A O 1
ATOM 4918 N N . LEU A 1 615 ? 7.499 45.253 -0.107 1.00 67.50 615 LEU A N 1
ATOM 4919 C CA . LEU A 1 615 ? 7.309 43.898 0.403 1.00 67.50 615 LEU A CA 1
ATOM 4920 C C . LEU A 1 615 ? 8.632 43.123 0.429 1.00 67.50 615 LEU A C 1
ATOM 4922 O O . LEU A 1 615 ? 8.999 42.583 1.472 1.00 67.50 615 LEU A O 1
ATOM 4926 N N . TRP A 1 616 ? 9.375 43.116 -0.678 1.00 66.44 616 TRP A N 1
ATOM 4927 C CA . TRP A 1 616 ? 10.649 42.403 -0.773 1.00 66.44 616 TRP A CA 1
ATOM 4928 C C . TRP A 1 616 ? 11.726 42.966 0.146 1.00 66.44 616 TRP A C 1
ATOM 4930 O O . TRP A 1 616 ? 12.498 42.192 0.705 1.00 66.44 616 TRP A O 1
ATOM 4940 N N . HIS A 1 617 ? 11.734 44.275 0.386 1.00 71.75 617 HIS A N 1
ATOM 4941 C CA . HIS A 1 617 ? 12.624 44.892 1.362 1.00 71.75 617 HIS A CA 1
ATOM 4942 C C . HIS A 1 617 ? 12.376 44.348 2.778 1.00 71.75 617 HIS A C 1
ATOM 4944 O O . HIS A 1 617 ? 13.313 43.932 3.459 1.00 71.75 617 HIS A O 1
ATOM 4950 N N . ARG A 1 618 ? 11.107 44.246 3.198 1.00 72.81 618 ARG A N 1
ATOM 4951 C CA . ARG A 1 618 ? 10.737 43.655 4.498 1.00 72.81 618 ARG A CA 1
ATOM 4952 C C . ARG A 1 618 ? 11.092 42.172 4.579 1.00 72.81 618 ARG A C 1
ATOM 4954 O O . ARG A 1 618 ? 11.658 41.731 5.575 1.00 72.81 618 ARG A O 1
ATOM 4961 N N . LYS A 1 619 ? 10.823 41.409 3.517 1.00 73.81 619 LYS A N 1
ATOM 4962 C CA . LYS A 1 619 ? 11.156 39.977 3.460 1.00 73.81 619 LYS A CA 1
ATOM 4963 C C . LYS A 1 619 ? 12.665 39.726 3.456 1.00 73.81 619 LYS A C 1
ATOM 4965 O O . LYS A 1 619 ? 13.126 38.786 4.097 1.00 73.81 619 LYS A O 1
ATOM 4970 N N . ALA A 1 620 ? 13.452 40.579 2.804 1.00 78.19 620 ALA A N 1
ATOM 4971 C CA . ALA A 1 620 ? 14.909 40.505 2.846 1.00 78.19 620 ALA A CA 1
ATOM 4972 C C . ALA A 1 620 ? 15.455 40.763 4.261 1.00 78.19 620 ALA A C 1
ATOM 4974 O O . ALA A 1 620 ? 16.332 40.027 4.709 1.00 78.19 620 ALA A O 1
ATOM 4975 N N . GLN A 1 621 ? 14.895 41.734 4.994 1.00 79.06 621 GLN A N 1
ATOM 4976 C CA . GLN A 1 621 ? 15.258 42.006 6.392 1.00 79.06 621 GLN A CA 1
ATOM 4977 C C . GLN A 1 621 ? 14.891 40.846 7.332 1.00 79.06 621 GLN A C 1
ATOM 4979 O O . GLN A 1 621 ? 15.685 40.472 8.197 1.00 79.06 621 GLN A O 1
ATOM 4984 N N . GLU A 1 622 ? 13.717 40.240 7.144 1.00 77.88 622 GLU A N 1
ATOM 4985 C CA . GLU A 1 622 ? 13.269 39.066 7.902 1.00 77.88 622 GLU A CA 1
ATOM 4986 C C . GLU A 1 622 ? 14.202 37.863 7.676 1.00 77.88 622 GLU A C 1
ATOM 4988 O O . GLU A 1 622 ? 14.665 37.221 8.624 1.00 77.88 622 GLU A O 1
ATOM 4993 N N . LEU A 1 623 ? 14.575 37.617 6.417 1.00 77.50 623 LEU A N 1
ATOM 4994 C CA . LEU A 1 623 ? 15.548 36.588 6.052 1.00 77.50 623 LEU A CA 1
ATOM 4995 C C . LEU A 1 623 ? 16.945 36.873 6.609 1.00 77.50 623 LEU A C 1
ATOM 4997 O O . LEU A 1 623 ? 17.638 35.945 7.027 1.00 77.50 623 LEU A O 1
ATOM 5001 N N . GLU A 1 624 ? 17.367 38.136 6.649 1.00 83.19 624 GLU A N 1
ATOM 5002 C CA . GLU A 1 624 ? 18.649 38.522 7.234 1.00 83.19 624 GLU A CA 1
ATOM 5003 C C . GLU A 1 624 ? 18.666 38.294 8.752 1.00 83.19 624 GLU A C 1
ATOM 5005 O O . GLU A 1 624 ? 19.655 37.792 9.295 1.00 83.19 624 GLU A O 1
ATOM 5010 N N . HIS A 1 625 ? 17.564 38.607 9.438 1.00 82.94 625 HIS A N 1
ATOM 5011 C CA . HIS A 1 625 ? 17.411 38.360 10.869 1.00 82.94 625 HIS A CA 1
ATOM 5012 C C . HIS A 1 625 ? 17.498 36.863 11.191 1.00 82.94 625 HIS A C 1
ATOM 5014 O O . HIS A 1 625 ? 18.291 36.459 12.045 1.00 82.94 625 HIS A O 1
ATOM 5020 N N . LEU A 1 626 ? 16.774 36.027 10.443 1.00 79.75 626 LEU A N 1
ATOM 5021 C CA . LEU A 1 626 ? 16.835 34.570 10.579 1.00 79.75 626 LEU A CA 1
ATOM 5022 C C . LEU A 1 626 ? 18.231 34.027 10.258 1.00 79.75 626 LEU A C 1
ATOM 5024 O O . LEU A 1 626 ? 18.775 33.209 11.003 1.00 79.75 626 LEU A O 1
ATOM 5028 N N . ALA A 1 627 ? 18.869 34.516 9.194 1.00 81.25 627 ALA A N 1
ATOM 5029 C CA . ALA A 1 627 ? 20.230 34.118 8.856 1.00 81.25 627 ALA A CA 1
ATOM 5030 C C . ALA A 1 627 ? 21.228 34.469 9.976 1.00 81.25 627 ALA A C 1
ATOM 5032 O O . ALA A 1 627 ? 22.130 33.677 10.256 1.00 81.25 627 ALA A O 1
ATOM 5033 N N . LYS A 1 628 ? 21.069 35.613 10.654 1.00 84.69 628 LYS A N 1
ATOM 5034 C CA . LYS A 1 628 ? 21.880 35.985 11.828 1.00 84.69 628 LYS A CA 1
ATOM 5035 C C . LYS A 1 628 ? 21.583 35.085 13.029 1.00 84.69 628 LYS A C 1
ATOM 5037 O O . LYS A 1 628 ? 22.523 34.565 13.630 1.00 84.69 628 LYS A O 1
ATOM 5042 N N . GLN A 1 629 ? 20.307 34.839 13.329 1.00 85.31 629 GLN A N 1
ATOM 5043 C CA . GLN A 1 629 ? 19.863 33.987 14.438 1.00 85.31 629 GLN A CA 1
ATOM 5044 C C . GLN A 1 629 ? 20.440 32.567 14.346 1.00 85.31 629 GLN A C 1
ATOM 5046 O O . GLN A 1 629 ? 20.959 32.043 15.331 1.00 85.31 629 GLN A O 1
ATOM 5051 N N . TYR A 1 630 ? 20.429 31.970 13.152 1.00 80.25 630 TYR A N 1
ATOM 5052 C CA . TYR A 1 630 ? 20.948 30.618 12.916 1.00 80.25 630 TYR A CA 1
ATOM 5053 C C . TYR A 1 630 ? 22.443 30.575 12.549 1.00 80.25 630 TYR A C 1
ATOM 5055 O O . TYR A 1 630 ? 22.957 29.516 12.189 1.00 80.25 630 TYR A O 1
ATOM 5063 N N . ARG A 1 631 ? 23.167 31.704 12.639 1.00 86.62 631 ARG A N 1
ATOM 5064 C CA . ARG A 1 631 ? 24.593 31.831 12.260 1.00 86.62 631 ARG A CA 1
ATOM 5065 C C . ARG A 1 631 ? 24.891 31.383 10.818 1.00 86.62 631 ARG A C 1
ATOM 5067 O O . ARG A 1 631 ? 25.946 30.824 10.525 1.00 86.62 631 ARG A O 1
ATOM 5074 N N . LEU A 1 632 ? 23.950 31.631 9.912 1.00 81.88 632 LEU A N 1
ATOM 5075 C CA . LEU A 1 632 ? 24.028 31.335 8.478 1.00 81.88 632 LEU A CA 1
ATOM 5076 C C . LEU A 1 632 ? 24.382 32.567 7.631 1.00 81.88 632 LEU A C 1
ATOM 5078 O O . LEU A 1 632 ? 24.534 32.458 6.412 1.00 81.88 632 LEU A O 1
ATOM 5082 N N . ILE A 1 633 ? 24.522 33.734 8.264 1.00 87.44 633 ILE A N 1
ATOM 5083 C CA . ILE A 1 633 ? 24.921 34.970 7.596 1.00 87.44 633 ILE A CA 1
ATOM 5084 C C . ILE A 1 633 ? 26.394 34.899 7.159 1.00 87.44 633 ILE A C 1
ATOM 5086 O O . ILE A 1 633 ? 27.289 34.567 7.933 1.00 87.44 633 ILE A O 1
ATOM 5090 N N . SER A 1 634 ? 26.651 35.218 5.893 1.00 85.44 634 SER A N 1
ATOM 5091 C CA . SER A 1 634 ? 27.996 35.371 5.325 1.00 85.44 634 SER A CA 1
ATOM 5092 C C . SER A 1 634 ? 28.053 36.660 4.501 1.00 85.44 634 SER A C 1
ATOM 5094 O O . SER A 1 634 ? 26.992 37.145 4.102 1.00 85.44 634 SER A O 1
ATOM 5096 N N . PRO A 1 635 ? 29.240 37.202 4.170 1.00 83.44 635 PRO A N 1
ATOM 5097 C CA . PRO A 1 635 ? 29.342 38.421 3.362 1.00 83.44 635 PRO A CA 1
ATOM 5098 C C . PRO A 1 635 ? 28.584 38.326 2.029 1.00 83.44 635 PRO A C 1
ATOM 5100 O O . PRO A 1 635 ? 27.925 39.274 1.619 1.00 83.44 635 PRO A O 1
ATOM 5103 N N . LYS A 1 636 ? 28.595 37.146 1.391 1.00 80.12 636 LYS A N 1
ATOM 5104 C CA . LYS A 1 636 ? 27.873 36.895 0.132 1.00 80.12 636 LYS A CA 1
ATOM 5105 C C . LYS A 1 636 ? 26.362 36.773 0.318 1.00 80.12 636 LYS A C 1
ATOM 5107 O O . LYS A 1 636 ? 25.617 37.161 -0.570 1.00 80.12 636 LYS A O 1
ATOM 5112 N N . VAL A 1 637 ? 25.914 36.238 1.454 1.00 82.12 637 VAL A N 1
ATOM 5113 C CA . VAL A 1 637 ? 24.484 36.175 1.796 1.00 82.12 637 VAL A CA 1
ATOM 5114 C C . VAL A 1 637 ? 23.959 37.569 2.135 1.00 82.12 637 VAL A C 1
ATOM 5116 O O . VAL A 1 637 ? 22.899 37.939 1.655 1.00 82.12 637 VAL A O 1
ATOM 5119 N N . SER A 1 638 ? 24.725 38.360 2.888 1.00 83.00 638 SER A N 1
ATOM 5120 C CA . SER A 1 638 ? 24.382 39.748 3.211 1.00 83.00 638 SER A CA 1
ATOM 5121 C C . SER A 1 638 ? 24.291 40.614 1.947 1.00 83.00 638 SER A C 1
ATOM 5123 O O . SER A 1 638 ? 23.263 41.236 1.710 1.00 83.00 638 SER A O 1
ATOM 5125 N N . SER A 1 639 ? 25.295 40.537 1.060 1.00 82.94 639 SER A N 1
ATOM 5126 C CA . SER A 1 639 ? 25.275 41.207 -0.256 1.00 82.94 639 SER A CA 1
ATOM 5127 C C . SER A 1 639 ? 24.051 40.818 -1.088 1.00 82.94 639 SER A C 1
ATOM 5129 O O . SER A 1 639 ? 23.396 41.668 -1.684 1.00 82.94 639 SER A O 1
ATOM 5131 N N . ALA A 1 640 ? 23.695 39.530 -1.093 1.00 80.50 640 ALA A N 1
ATOM 5132 C CA . ALA A 1 640 ? 22.552 39.046 -1.851 1.00 80.50 640 ALA A CA 1
ATOM 5133 C C . ALA A 1 640 ? 21.202 39.508 -1.272 1.00 80.50 640 ALA A C 1
ATOM 5135 O O . ALA A 1 640 ? 20.292 39.827 -2.033 1.00 80.50 640 ALA A O 1
ATOM 5136 N N . LEU A 1 641 ? 21.060 39.558 0.055 1.00 82.06 641 LEU A N 1
ATOM 5137 C CA . LEU A 1 641 ? 19.850 40.062 0.711 1.00 82.06 641 LEU A CA 1
ATOM 5138 C C . LEU A 1 641 ? 19.716 41.586 0.551 1.00 82.06 641 LEU A C 1
ATOM 5140 O O . LEU A 1 641 ? 18.616 42.065 0.286 1.00 82.06 641 LEU A O 1
ATOM 5144 N N . ASP A 1 642 ? 20.826 42.332 0.591 1.00 82.31 642 ASP A N 1
ATOM 5145 C CA . ASP A 1 642 ? 20.849 43.768 0.274 1.00 82.31 642 ASP A CA 1
ATOM 5146 C C . ASP A 1 642 ? 20.410 44.034 -1.173 1.00 82.31 642 ASP A C 1
ATOM 5148 O O . ASP A 1 642 ? 19.557 44.886 -1.433 1.00 82.31 642 ASP A O 1
ATOM 5152 N N . ALA A 1 643 ? 20.939 43.256 -2.122 1.00 78.56 643 ALA A N 1
ATOM 5153 C CA . ALA A 1 643 ? 20.569 43.349 -3.530 1.00 78.56 643 ALA A CA 1
ATOM 5154 C C . ALA A 1 643 ? 19.081 43.028 -3.771 1.00 78.56 643 ALA A C 1
ATOM 5156 O O . ALA A 1 643 ? 18.427 43.732 -4.547 1.00 78.56 643 ALA A O 1
ATOM 5157 N N . LEU A 1 644 ? 18.534 42.027 -3.067 1.00 71.19 644 LEU A N 1
ATOM 5158 C CA . LEU A 1 644 ? 17.105 41.685 -3.092 1.00 71.19 644 LEU A CA 1
ATOM 5159 C C . LEU A 1 644 ? 16.223 42.812 -2.533 1.00 71.19 644 LEU A C 1
ATOM 5161 O O . LEU A 1 644 ? 15.149 43.065 -3.075 1.00 71.19 644 LEU A O 1
ATOM 5165 N N . GLY A 1 645 ? 16.680 43.509 -1.490 1.00 72.56 645 GLY A N 1
ATOM 5166 C CA . GLY A 1 645 ? 15.948 44.615 -0.871 1.00 72.56 645 GLY A CA 1
ATOM 5167 C C . GLY A 1 645 ? 15.989 45.938 -1.647 1.00 72.56 645 GLY A C 1
ATOM 5168 O O . GLY A 1 645 ? 15.140 46.791 -1.399 1.00 72.56 645 GLY A O 1
ATOM 5169 N N . HIS A 1 646 ? 16.939 46.118 -2.575 1.00 73.50 646 HIS A N 1
ATOM 5170 C CA . HIS A 1 646 ? 17.201 47.397 -3.263 1.00 73.50 646 HIS A CA 1
ATOM 5171 C C . HIS A 1 646 ? 17.173 47.310 -4.799 1.00 73.50 646 HIS A C 1
ATOM 5173 O O . HIS A 1 646 ? 17.807 48.116 -5.481 1.00 73.50 646 HIS A O 1
ATOM 5179 N N . ARG A 1 647 ? 16.430 46.348 -5.365 1.00 66.06 647 ARG A N 1
ATOM 5180 C CA . ARG A 1 647 ? 16.174 46.250 -6.819 1.00 66.06 647 ARG A CA 1
ATOM 5181 C C . ARG A 1 647 ? 17.438 46.020 -7.664 1.00 66.06 647 ARG A C 1
ATOM 5183 O O . ARG A 1 647 ? 17.500 46.434 -8.821 1.00 66.06 647 ARG A O 1
ATOM 5190 N N . ARG A 1 648 ? 18.453 45.339 -7.122 1.00 69.19 648 ARG A N 1
ATOM 5191 C CA . ARG A 1 648 ? 19.647 44.967 -7.898 1.00 69.19 648 ARG A CA 1
ATOM 5192 C C . ARG A 1 648 ? 19.534 43.533 -8.399 1.00 69.19 648 ARG A C 1
ATOM 5194 O O . ARG A 1 648 ? 19.180 42.619 -7.659 1.00 69.19 648 ARG A O 1
ATOM 5201 N N . MET A 1 649 ? 19.874 43.329 -9.670 1.00 64.44 649 MET A N 1
ATOM 5202 C CA . MET A 1 649 ? 20.001 41.987 -10.231 1.00 64.44 649 MET A CA 1
ATOM 5203 C C . MET A 1 649 ? 21.078 41.208 -9.478 1.00 64.44 649 MET A C 1
ATOM 5205 O O . MET A 1 649 ? 22.228 41.636 -9.408 1.00 64.44 649 MET A O 1
ATOM 5209 N N . LEU A 1 650 ? 20.715 40.032 -8.969 1.00 65.94 650 LEU A N 1
ATOM 5210 C CA . LEU A 1 650 ? 21.670 39.165 -8.291 1.00 65.94 650 LEU A CA 1
ATOM 5211 C C . LEU A 1 650 ? 22.692 38.595 -9.277 1.00 65.94 650 LEU A C 1
ATOM 5213 O O . LEU A 1 650 ? 22.337 37.998 -10.308 1.00 65.94 650 LEU A O 1
ATOM 5217 N N . THR A 1 651 ? 23.965 38.688 -8.908 1.00 76.75 651 THR A N 1
ATOM 5218 C CA . THR A 1 651 ? 25.052 37.988 -9.596 1.00 76.75 651 THR A CA 1
ATOM 5219 C C . THR A 1 651 ? 24.905 36.470 -9.452 1.00 76.75 651 THR A C 1
ATOM 5221 O O . THR A 1 651 ? 24.217 35.964 -8.563 1.00 76.75 651 THR A O 1
ATOM 5224 N N . SER A 1 652 ? 25.577 35.697 -10.309 1.00 65.81 652 SER A N 1
ATOM 5225 C CA . SER A 1 652 ? 25.583 34.228 -10.203 1.00 65.81 652 SER A CA 1
ATOM 5226 C C . SER A 1 652 ? 26.092 33.737 -8.841 1.00 65.81 652 SER A C 1
ATOM 5228 O O . SER A 1 652 ? 25.585 32.749 -8.314 1.00 65.81 652 SER A O 1
ATOM 5230 N N . SER A 1 653 ? 27.057 34.440 -8.239 1.00 70.12 653 SER A N 1
ATOM 5231 C CA . SER A 1 653 ? 27.572 34.128 -6.902 1.00 70.12 653 SER A CA 1
ATOM 5232 C C . SER A 1 653 ? 26.577 34.424 -5.785 1.00 70.12 653 SER A C 1
ATOM 5234 O O . SER A 1 653 ? 26.491 33.647 -4.838 1.00 70.12 653 SER A O 1
ATOM 5236 N N . GLU A 1 654 ? 25.822 35.516 -5.890 1.00 75.56 654 GLU A N 1
ATOM 5237 C CA . GLU A 1 654 ? 24.795 35.880 -4.911 1.00 75.56 654 GLU A CA 1
ATOM 5238 C C . GLU A 1 654 ? 23.590 34.949 -5.012 1.00 75.56 654 GLU A C 1
ATOM 5240 O O . GLU A 1 654 ? 23.119 34.457 -3.993 1.00 75.56 654 GLU A O 1
ATOM 5245 N N . LYS A 1 655 ? 23.170 34.588 -6.232 1.00 67.25 655 LYS A N 1
ATOM 5246 C CA . LYS A 1 655 ? 22.132 33.570 -6.473 1.00 67.25 655 LYS A CA 1
ATOM 5247 C C . LYS A 1 655 ? 22.461 32.254 -5.767 1.00 67.25 655 LYS A C 1
ATOM 5249 O O . LYS A 1 655 ? 21.629 31.729 -5.031 1.00 67.25 655 LYS A O 1
ATOM 5254 N N . ASN A 1 656 ? 23.694 31.773 -5.922 1.00 68.00 656 ASN A N 1
ATOM 5255 C CA . ASN A 1 656 ? 24.154 30.558 -5.248 1.00 68.00 656 ASN A CA 1
ATOM 5256 C C . ASN A 1 656 ? 24.200 30.724 -3.718 1.00 68.00 656 ASN A C 1
ATOM 5258 O O . ASN A 1 656 ? 23.941 29.768 -2.990 1.00 68.00 656 ASN A O 1
ATOM 5262 N N . ALA A 1 657 ? 24.520 31.922 -3.217 1.00 75.94 657 ALA A N 1
ATOM 5263 C CA . ALA A 1 657 ? 24.563 32.200 -1.783 1.00 75.94 657 ALA A CA 1
ATOM 5264 C C . ALA A 1 657 ? 23.167 32.166 -1.142 1.00 75.94 657 ALA A C 1
ATOM 5266 O O . ALA A 1 657 ? 23.012 31.561 -0.08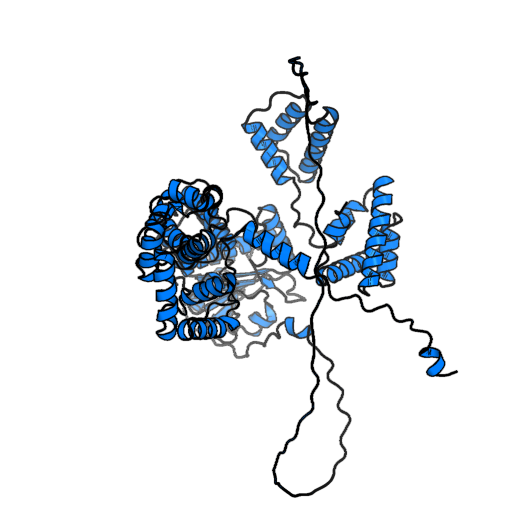0 1.00 75.94 657 ALA A O 1
ATOM 5267 N N . VAL A 1 658 ? 22.148 32.744 -1.790 1.00 69.75 658 VAL A N 1
ATOM 5268 C CA . VAL A 1 658 ? 20.759 32.675 -1.295 1.00 69.75 658 VAL A CA 1
ATOM 5269 C C . VAL A 1 658 ? 20.209 31.254 -1.420 1.00 69.75 658 VAL A C 1
ATOM 5271 O O . VAL A 1 658 ? 19.540 30.774 -0.510 1.00 69.75 658 VAL A O 1
ATOM 5274 N N . GLU A 1 659 ? 20.532 30.533 -2.497 1.00 66.62 659 GLU A N 1
ATOM 5275 C CA . GLU A 1 659 ? 20.121 29.132 -2.656 1.00 66.62 659 GLU A CA 1
ATOM 5276 C C . GLU A 1 659 ? 20.700 28.243 -1.547 1.00 66.62 659 GLU A C 1
ATOM 5278 O O . GLU A 1 659 ? 19.977 27.465 -0.923 1.00 66.62 659 GLU A O 1
ATOM 5283 N N . HIS A 1 660 ? 21.983 28.419 -1.234 1.00 73.31 660 HIS A N 1
ATOM 5284 C CA . HIS A 1 660 ? 22.630 27.714 -0.135 1.00 73.31 660 HIS A CA 1
ATOM 5285 C C . HIS A 1 660 ? 22.062 28.121 1.238 1.00 73.31 660 HIS A C 1
ATOM 5287 O O . HIS A 1 660 ? 21.898 27.266 2.110 1.00 73.31 660 HIS A O 1
ATOM 5293 N N . LEU A 1 661 ? 21.717 29.402 1.439 1.00 76.12 661 LEU A N 1
ATOM 5294 C CA . LEU A 1 661 ? 21.012 29.856 2.644 1.00 76.12 661 LEU A CA 1
ATOM 5295 C C . LEU A 1 661 ? 19.658 29.145 2.786 1.00 76.12 661 LEU A C 1
ATOM 5297 O O . LEU A 1 661 ? 19.372 28.608 3.853 1.00 76.12 661 LEU A O 1
ATOM 5301 N N . GLY A 1 662 ? 18.855 29.093 1.720 1.00 67.19 662 GLY A N 1
ATOM 5302 C CA . GLY A 1 662 ? 17.540 28.449 1.736 1.00 67.19 662 GLY A CA 1
ATOM 5303 C C . GLY A 1 662 ? 17.610 26.951 2.023 1.00 67.19 662 GLY A C 1
ATOM 5304 O O . GLY A 1 662 ? 16.850 26.447 2.846 1.00 67.19 662 GLY A O 1
ATOM 5305 N N . GLN A 1 663 ? 18.580 26.242 1.440 1.00 66.56 663 GLN A N 1
ATOM 5306 C CA . GLN A 1 663 ? 18.817 24.827 1.753 1.00 66.56 663 GLN A CA 1
ATOM 5307 C C . GLN A 1 663 ? 19.190 24.616 3.228 1.00 66.56 663 GLN A C 1
ATOM 5309 O O . GLN A 1 663 ? 18.750 23.649 3.853 1.00 66.56 663 GLN A O 1
ATOM 5314 N N . ARG A 1 664 ? 19.978 25.529 3.810 1.00 71.25 664 ARG A N 1
ATOM 5315 C CA . ARG A 1 664 ? 20.358 25.450 5.223 1.00 71.25 664 ARG A CA 1
ATOM 5316 C C . ARG A 1 664 ? 19.221 25.812 6.169 1.00 71.25 664 ARG A C 1
ATOM 5318 O O . ARG A 1 664 ? 19.059 25.108 7.159 1.00 71.25 664 ARG A O 1
ATOM 5325 N N . LEU A 1 665 ? 18.407 26.817 5.863 1.00 66.56 665 LEU A N 1
ATOM 5326 C CA . LEU A 1 665 ? 17.205 27.130 6.645 1.00 66.56 665 LEU A CA 1
ATOM 5327 C C . LEU A 1 665 ? 16.195 25.973 6.610 1.00 66.56 665 LEU A C 1
ATOM 5329 O O . LEU A 1 665 ? 15.694 25.575 7.660 1.00 66.56 665 LEU A O 1
ATOM 5333 N N . ARG A 1 666 ? 16.021 25.320 5.453 1.00 65.31 666 ARG A N 1
ATOM 5334 C CA . ARG A 1 666 ? 15.199 24.105 5.325 1.00 65.31 666 ARG A CA 1
ATOM 5335 C C . ARG A 1 666 ? 15.700 22.963 6.208 1.00 65.31 666 ARG A C 1
ATOM 5337 O O . ARG A 1 666 ? 14.906 22.270 6.833 1.00 65.31 666 ARG A O 1
ATOM 5344 N N . SER A 1 667 ? 17.019 22.793 6.328 1.00 61.09 667 SER A N 1
ATOM 5345 C CA . SER A 1 667 ? 17.599 21.804 7.254 1.00 61.09 667 SER A CA 1
ATOM 5346 C C . SER A 1 667 ? 17.311 22.098 8.733 1.00 61.09 667 SER A C 1
ATOM 5348 O O . SER A 1 667 ? 17.447 21.205 9.564 1.00 61.09 667 SER A O 1
ATOM 5350 N N . GLN A 1 668 ? 16.910 23.331 9.056 1.00 66.00 668 GLN A N 1
ATOM 5351 C CA . GLN A 1 668 ? 16.453 23.754 10.381 1.00 66.00 668 GLN A CA 1
ATOM 5352 C C . GLN A 1 668 ? 14.916 23.744 10.505 1.00 66.00 668 GLN A C 1
ATOM 5354 O O . GLN A 1 668 ? 14.384 24.248 11.488 1.00 66.00 668 GLN A O 1
ATOM 5359 N N . GLY A 1 669 ? 14.198 23.178 9.524 1.00 59.50 669 GLY A N 1
ATOM 5360 C CA . GLY A 1 669 ? 12.735 23.092 9.517 1.00 59.50 669 GLY A CA 1
ATOM 5361 C C . GLY A 1 669 ? 12.019 24.379 9.102 1.00 59.50 669 GLY A C 1
ATOM 5362 O O . GLY A 1 669 ? 10.828 24.501 9.355 1.00 59.50 669 GLY A O 1
ATOM 5363 N N . ILE A 1 670 ? 12.726 25.336 8.491 1.00 66.56 670 ILE A N 1
ATOM 5364 C CA . ILE A 1 670 ? 12.165 26.618 8.047 1.00 66.56 670 ILE A CA 1
ATOM 5365 C C . ILE A 1 670 ? 12.103 26.636 6.519 1.00 66.56 670 ILE A C 1
ATOM 5367 O O . ILE A 1 670 ? 13.142 26.657 5.852 1.00 66.56 670 ILE A O 1
ATOM 5371 N N . GLU A 1 671 ? 10.897 26.660 5.954 1.00 64.81 671 GLU A N 1
ATOM 5372 C CA . GLU A 1 671 ? 10.711 26.794 4.510 1.00 64.81 671 GLU A CA 1
ATOM 5373 C C . GLU A 1 671 ? 10.753 28.265 4.086 1.00 64.81 671 GLU A C 1
ATOM 5375 O O . GLU A 1 671 ? 9.949 29.097 4.505 1.00 64.81 671 GLU A O 1
ATOM 5380 N N . LEU A 1 672 ? 11.684 28.592 3.186 1.00 55.31 672 LEU A N 1
ATOM 5381 C CA . LEU A 1 672 ? 11.847 29.954 2.666 1.00 55.31 672 LEU A CA 1
ATOM 5382 C C . LEU A 1 672 ? 10.577 30.452 1.946 1.00 55.31 672 LEU A C 1
ATOM 5384 O O . LEU A 1 672 ? 10.308 31.649 1.913 1.00 55.31 672 LEU A O 1
ATOM 5388 N N . LEU A 1 673 ? 9.796 29.527 1.378 1.00 52.66 673 LEU A N 1
ATOM 5389 C CA . LEU A 1 673 ? 8.527 29.822 0.714 1.00 52.66 673 LEU A CA 1
ATOM 5390 C C . LEU A 1 673 ? 7.441 30.240 1.713 1.00 52.66 673 LEU A C 1
ATOM 5392 O O . LEU A 1 673 ? 6.678 31.145 1.398 1.00 52.66 673 LEU A O 1
ATOM 5396 N N . GLU A 1 674 ? 7.393 29.666 2.915 1.00 56.28 674 GLU A N 1
ATOM 5397 C CA . GLU A 1 674 ? 6.412 30.055 3.941 1.00 56.28 674 GLU A CA 1
ATOM 5398 C C . GLU A 1 674 ? 6.673 31.478 4.451 1.00 56.28 674 GLU A C 1
ATOM 5400 O O . GLU A 1 674 ? 5.741 32.257 4.634 1.00 56.28 674 GLU A O 1
ATOM 5405 N N . LEU A 1 675 ? 7.947 31.862 4.572 1.00 55.19 675 LEU A N 1
ATOM 5406 C CA . LEU A 1 675 ? 8.354 33.219 4.948 1.00 55.19 675 LEU A CA 1
ATOM 5407 C C . LEU A 1 675 ? 7.985 34.260 3.891 1.00 55.19 675 LEU A C 1
ATOM 5409 O O . LEU A 1 675 ? 7.598 35.373 4.230 1.00 55.19 675 LEU A O 1
ATOM 5413 N N . ILE A 1 676 ? 8.089 33.918 2.606 1.00 51.72 676 ILE A N 1
ATOM 5414 C CA . ILE A 1 676 ? 7.815 34.853 1.505 1.00 51.72 676 ILE A CA 1
ATOM 5415 C C . ILE A 1 676 ? 6.304 34.987 1.242 1.00 51.72 676 ILE A C 1
ATOM 5417 O O . ILE A 1 676 ? 5.864 36.067 0.851 1.00 51.72 676 ILE A O 1
ATOM 5421 N N . HIS A 1 677 ? 5.510 33.943 1.510 1.00 48.28 677 HIS A N 1
ATOM 5422 C CA . HIS A 1 677 ? 4.050 33.943 1.319 1.00 48.28 677 HIS A CA 1
ATOM 5423 C C . HIS A 1 677 ? 3.240 34.284 2.583 1.00 48.28 677 HIS A C 1
ATOM 5425 O O . HIS A 1 677 ? 2.045 34.557 2.472 1.00 48.28 677 HIS A O 1
ATOM 5431 N N . GLY A 1 678 ? 3.854 34.281 3.770 1.00 46.53 678 GLY A N 1
ATOM 5432 C CA . GLY A 1 678 ? 3.208 34.707 5.011 1.00 46.53 678 GLY A CA 1
ATOM 5433 C C . GLY A 1 678 ? 2.912 36.209 5.003 1.00 46.53 678 GLY A C 1
ATOM 5434 O O . GLY A 1 678 ? 3.845 37.019 4.951 1.00 46.53 678 GLY A O 1
ATOM 5435 N N . ASN A 1 679 ? 1.624 36.558 5.044 1.00 36.12 679 ASN A N 1
ATOM 5436 C CA . ASN A 1 679 ? 1.128 37.906 5.344 1.00 36.12 679 ASN A CA 1
ATOM 5437 C C . ASN A 1 679 ? 1.031 38.121 6.850 1.00 36.12 679 ASN A C 1
ATOM 5439 O O . ASN A 1 679 ? 0.444 37.237 7.517 1.00 36.12 679 ASN A O 1
#

Sequence (679 aa):
MSLDDALKAVRHLPSAPPPDLTRLAAAANRVHTRWPDVVPDPPERDHERIIAEMRELLERDDWRDVKLSFVLRALRVAFNPNFRGRPDVTDILYFAYNELAVTTHASFFNAMVSIYIASYQPGARHSLALGQRIGAQLHLLNARWQAMVRHYPSLFDGRTAHAAIAEAMLGMESPWQQLRDQGFADPHATGLMDHVHETFVGRLRPHLNTEQGLNHLFAWLHPKPGTRKQSGSTQVIEAVLGHWLKRQPTDAFRGSITERMIGQFSDPRTNRSLWLGVREDHMAVIFRWLTREDLRFFLSVVDATQKNHQFPPRRDFWLLLYDEGLIEQAWVAFCPSAERHARNQLIRNGAMMYSGRFARQTAGGARSDTSILLMKIGSKIVVDGCHNYRTHIFNSDDPAAPQLFQPSYDCDADVRLLSPWSRPHNSIRVWSEWVRESINSRTPMSGRPPRRRVPQNARARGASAPSPQPSLPGTLSRQNEPRGDILSRTRAPSTGDHNRPPRPPEQRGTNTPPAPGAQPRQAADWTAPPPFSARAINEEAKDLWRRMILNGDRAGAVRDALEKVRAQAWVNPSERANIARAIDRNRNRDDEFVSLKAFVGPIFNRDLSEAELALWHRKAQELEHLAKQYRLISPKVSSALDALGHRRMLTSSEKNAVEHLGQRLRSQGIELLELIHGN

pLDDT: mean 73.43, std 23.37, range [23.11, 98.31]

Foldseek 3Di:
DDPVVVVVPDPDDDDDDDDDCVVVVVVVVVCCVVCLQDLDADDPVCLVVLLVVVLVCVVVVDCPPPDPSSLLNNLLSCLDPVHVPDPSSVVSLVVLLVCLQPDPDLSSLSNLVSSLQQSQDAPDPSLQSSLVSNLVPVVSHDPLVVLLCVVQVCCSVSHCNLVSLLVVLVPDLQSQVVVVVSRPVGCLHHHSSLSNLLNNLVVLLVVLLDPSSVSSVCSHQDVDPPGGRLPPLQSNLCSNLVVPLPHDDDLVVLVVVLLSNCVRQNDCLQDVPSVPPHDVSSVQSSQLSLQVVQLVLVLVLLVVVDPDPLVPLVSVLVVVCSVVVQWSHKAKAFAPVSVVVSVVVCVVVVNPPPPQSHAHADADDPCNHKMKMWTDGPQWIWIDIPDFGKIAIAGVPAQLRQDPRDNYDHCVQSTVVFGPDIDTSPDVVVRSVVVVVPSVDHDDHGPDHRDPDDPPVVVVDPDDDDDDDDDDDDDDDDDDDDDDDDDDDDDDDDDDDDDDDDDDDDDDDDDDDDDYDDDDDDDDDDDDDPPDDLVRLLVVLVVLVVLCVVVVHDDVLQVVLSVCSNVVHDHDPVNVVVVVVSCVVSVDDPPPPPFVCVVVVVVLVDDDDPVVLCLQLVLLVVLQVVCVVVVNDDPLCNVLSVCSNPSHDDDPSSSVSVRVSQVVCVVVVDHSVCSSPPD